Protein AF-A0A1Q7AYF9-F1 (afdb_monomer)

Radius of gyration: 31.33 Å; Cα contacts (8 Å, |Δi|>4): 522; chains: 1; bounding box: 90×55×79 Å

Sequence (424 aa):
MGLPRGEDSDPAAENLSQQAHRRLIGVLGFCLPILLYIFAGLLPTAGLPSWRVLSSVSAYYYTGGVAVFIGVLFALALFLLTYRGYKGVIADRVLGFVGGSAALLVALFPTTAPRGLVGPSWWSRWMAVLHYASAVTLFVSFILFAIWLFRKSNVPRRGDRPLEKRRRDDICLACGIVMIVSVLWAASSVVTHAAIFWPESIAIIAFAVSWLTKGEIHKPAIRMMRTLRQRMRGAPAPVVLGVLLTTRLVIPSSAPVEQTEQGRRPPATLVASFDGLGVGLQGPHGRWEGRNPSDNSLAVGPDYVVQIVNTRIAIFRKNGAIVYGPVPTNSLFKGFGGACEAHNNGDAVVRYDQLANRWLIVMPVFTRSPEQPGMWQAQPQGAAYVSPPGVAGQPGPAAPLFVPPTVPPAPPEPPDTARRVRPP

pLDDT: mean 81.03, std 17.48, range [27.34, 98.56]

Structure (mmCIF, N/CA/C/O backbone):
data_AF-A0A1Q7AYF9-F1
#
_entry.id   AF-A0A1Q7AYF9-F1
#
loop_
_atom_site.group_PDB
_atom_site.id
_atom_site.type_symbol
_atom_site.label_atom_id
_atom_site.label_alt_id
_atom_site.label_comp_id
_atom_site.label_asym_id
_atom_site.label_entity_id
_atom_site.label_seq_id
_atom_site.pdbx_PDB_ins_code
_atom_site.Cartn_x
_atom_site.Cartn_y
_atom_site.Cartn_z
_atom_site.occupancy
_atom_site.B_iso_or_equiv
_atom_site.auth_seq_id
_atom_site.auth_comp_id
_atom_site.auth_asym_id
_atom_site.auth_atom_id
_atom_site.pdbx_PDB_model_num
ATOM 1 N N . MET A 1 1 ? -33.235 17.240 -4.993 1.00 35.59 1 MET A N 1
ATOM 2 C CA . MET A 1 1 ? -32.749 15.934 -5.483 1.00 35.59 1 MET A CA 1
ATOM 3 C C . MET A 1 1 ? -31.234 15.917 -5.306 1.00 35.59 1 MET A C 1
ATOM 5 O O . MET A 1 1 ? -30.508 16.374 -6.173 1.00 35.59 1 MET A O 1
ATOM 9 N N . GLY A 1 2 ? -30.766 15.546 -4.114 1.00 31.52 2 GLY A N 1
ATOM 10 C CA . GLY A 1 2 ? -29.344 15.437 -3.789 1.00 31.52 2 GLY A CA 1
ATOM 11 C C . GLY A 1 2 ? -29.106 14.020 -3.299 1.00 31.52 2 GLY A C 1
ATOM 12 O O . GLY A 1 2 ? -29.724 13.614 -2.320 1.00 31.52 2 GLY A O 1
ATOM 13 N N . LEU A 1 3 ? -28.308 13.254 -4.037 1.00 27.34 3 LEU A N 1
ATOM 14 C CA . LEU A 1 3 ? -27.979 11.870 -3.708 1.00 27.34 3 LEU A CA 1
ATOM 15 C C . LEU A 1 3 ? -27.327 11.802 -2.311 1.00 27.34 3 LEU A C 1
ATOM 17 O O . LEU A 1 3 ? -26.474 12.646 -2.011 1.00 27.34 3 LEU A O 1
ATOM 21 N N . PRO A 1 4 ? -27.688 10.825 -1.460 1.00 36.47 4 PRO A N 1
ATOM 22 C CA . PRO A 1 4 ? -26.999 10.620 -0.197 1.00 36.47 4 PRO A CA 1
ATOM 23 C C . PRO A 1 4 ? -25.549 10.213 -0.477 1.00 36.47 4 PRO A C 1
ATOM 25 O O . PRO A 1 4 ? -25.280 9.319 -1.280 1.00 36.47 4 PRO A O 1
ATOM 28 N N . ARG A 1 5 ? -24.607 10.911 0.167 1.00 37.41 5 ARG A N 1
ATOM 29 C CA . ARG A 1 5 ? -23.189 10.533 0.178 1.00 37.41 5 ARG A CA 1
ATOM 30 C C . ARG A 1 5 ? -23.077 9.123 0.756 1.00 37.41 5 ARG A C 1
ATOM 32 O O . ARG A 1 5 ? -23.622 8.864 1.824 1.00 37.41 5 ARG A O 1
ATOM 39 N N . GLY A 1 6 ? -22.417 8.247 0.003 1.00 35.00 6 GLY A N 1
ATOM 40 C CA . GLY A 1 6 ? -22.275 6.832 0.319 1.00 35.00 6 GLY A CA 1
ATOM 41 C C . GLY A 1 6 ? -21.596 6.568 1.660 1.00 35.00 6 GLY A C 1
ATOM 42 O O . GLY A 1 6 ? -20.775 7.365 2.112 1.00 35.00 6 GLY A O 1
ATOM 43 N N . GLU A 1 7 ? -21.998 5.435 2.237 1.00 42.22 7 GLU A N 1
ATOM 44 C CA . GLU A 1 7 ? -21.363 4.653 3.301 1.00 42.22 7 GLU A CA 1
ATOM 45 C C . GLU A 1 7 ? -19.959 5.120 3.708 1.00 42.22 7 GLU A C 1
ATOM 47 O O . GLU A 1 7 ? -18.987 4.980 2.960 1.00 42.22 7 GLU A O 1
ATOM 52 N N . ASP A 1 8 ? -19.846 5.603 4.947 1.00 40.16 8 ASP A N 1
ATOM 53 C CA . ASP A 1 8 ? -18.571 5.700 5.651 1.00 40.16 8 ASP A CA 1
ATOM 54 C C . ASP A 1 8 ? -18.016 4.278 5.837 1.00 40.16 8 ASP A C 1
ATOM 56 O O . ASP A 1 8 ? -18.415 3.529 6.728 1.00 40.16 8 ASP A O 1
ATOM 60 N N . SER A 1 9 ? -17.101 3.884 4.952 1.00 46.88 9 SER A N 1
ATOM 61 C CA . SER A 1 9 ? -16.351 2.634 5.053 1.00 46.88 9 SER A CA 1
ATOM 62 C C . SER A 1 9 ? -15.628 2.542 6.400 1.00 46.88 9 SER A C 1
ATOM 64 O O . SER A 1 9 ? -14.980 3.509 6.808 1.00 46.88 9 SER A O 1
ATOM 66 N N . ASP A 1 10 ? -15.673 1.372 7.049 1.00 43.69 10 ASP A N 1
ATOM 67 C CA . ASP A 1 10 ? -14.976 1.113 8.315 1.00 43.69 10 ASP A CA 1
ATOM 68 C C . ASP A 1 10 ? -13.497 1.562 8.231 1.00 43.69 10 ASP A C 1
ATOM 70 O O . ASP A 1 10 ? -12.716 1.007 7.442 1.00 43.69 10 ASP A O 1
ATOM 74 N N . PRO A 1 11 ? -13.066 2.545 9.045 1.00 50.66 11 PRO A N 1
ATOM 75 C CA . PRO A 1 11 ? -11.703 3.064 9.009 1.00 50.66 11 PRO A CA 1
ATOM 76 C C . PRO A 1 11 ? -10.650 1.989 9.319 1.00 50.66 11 PRO A C 1
ATOM 78 O O . PRO A 1 11 ? -9.490 2.133 8.919 1.00 50.66 11 PRO A O 1
ATOM 81 N N . ALA A 1 12 ? -11.002 0.895 10.002 1.00 47.88 12 ALA A N 1
ATOM 82 C CA . ALA A 1 12 ? -10.097 -0.234 10.204 1.00 47.88 12 ALA A CA 1
ATOM 83 C C . ALA A 1 12 ? -9.870 -1.028 8.904 1.00 47.88 12 ALA A C 1
ATOM 85 O O . ALA A 1 12 ? -8.722 -1.361 8.581 1.00 47.88 12 ALA A O 1
ATOM 86 N N . ALA A 1 13 ? -10.927 -1.274 8.127 1.00 48.12 13 ALA A N 1
ATOM 87 C CA . ALA A 1 13 ? -10.853 -1.933 6.825 1.00 48.12 13 ALA A CA 1
ATOM 88 C C . ALA A 1 13 ? -10.084 -1.083 5.796 1.00 48.12 13 ALA A C 1
ATOM 90 O O . ALA A 1 13 ? -9.218 -1.608 5.087 1.00 48.12 13 ALA A O 1
ATOM 91 N N . GLU A 1 14 ? -10.300 0.240 5.781 1.00 57.88 14 GLU A N 1
ATOM 92 C CA . GLU A 1 14 ? -9.558 1.169 4.914 1.00 57.88 14 GLU A CA 1
ATOM 93 C C . GLU A 1 14 ? -8.047 1.129 5.221 1.00 57.88 14 GLU A C 1
ATOM 95 O O . GLU A 1 14 ? -7.208 1.025 4.319 1.00 57.88 14 GLU A O 1
ATOM 100 N N . ASN A 1 15 ? -7.676 1.109 6.506 1.00 62.09 15 ASN A N 1
ATOM 101 C CA . ASN A 1 15 ? -6.279 1.016 6.936 1.00 62.09 15 ASN A CA 1
ATOM 102 C C . ASN A 1 15 ? -5.616 -0.326 6.572 1.00 62.09 15 ASN A C 1
ATOM 104 O O . ASN A 1 15 ? -4.434 -0.345 6.208 1.00 62.09 15 ASN A O 1
ATOM 108 N N . LEU A 1 16 ? -6.343 -1.444 6.660 1.00 60.03 16 LEU A N 1
ATOM 109 C CA . LEU A 1 16 ? -5.840 -2.772 6.284 1.00 60.03 16 LEU A CA 1
ATOM 110 C C . LEU A 1 16 ? -5.614 -2.881 4.775 1.00 60.03 16 LEU A C 1
ATOM 112 O O . LEU A 1 16 ? -4.548 -3.336 4.350 1.00 60.03 16 LEU A O 1
ATOM 116 N N . SER A 1 17 ? -6.571 -2.397 3.980 1.00 66.00 17 SER A N 1
ATOM 117 C CA . SER A 1 17 ? -6.455 -2.338 2.524 1.00 66.00 17 SER A CA 1
ATOM 118 C C . SER A 1 17 ? -5.246 -1.499 2.105 1.00 66.00 17 SER A C 1
ATOM 120 O O . SER A 1 17 ? -4.388 -1.974 1.357 1.00 66.00 17 SER A O 1
ATOM 122 N N . GLN A 1 18 ? -5.072 -0.295 2.662 1.00 68.38 18 GLN A N 1
ATOM 123 C CA . GLN A 1 18 ? -3.914 0.545 2.335 1.00 68.38 18 GLN A CA 1
ATOM 124 C C . GLN A 1 18 ? -2.570 -0.101 2.700 1.00 68.38 18 GLN A C 1
ATOM 126 O O . GLN A 1 18 ? -1.583 0.068 1.980 1.00 68.38 18 GLN A O 1
ATOM 131 N N . GLN A 1 19 ? -2.502 -0.850 3.803 1.00 73.81 19 GLN A N 1
ATOM 132 C CA . GLN A 1 19 ? -1.291 -1.591 4.168 1.00 73.81 19 GLN A CA 1
ATOM 133 C C . GLN A 1 19 ? -1.011 -2.745 3.201 1.00 73.81 19 GLN A C 1
ATOM 135 O O . GLN A 1 19 ? 0.144 -2.938 2.820 1.00 73.81 19 GLN A O 1
ATOM 140 N N . ALA A 1 20 ? -2.039 -3.485 2.779 1.00 72.44 20 ALA A N 1
ATOM 141 C CA . ALA A 1 20 ? -1.903 -4.576 1.817 1.00 72.44 20 ALA A CA 1
ATOM 142 C C . ALA A 1 20 ? -1.378 -4.077 0.460 1.00 72.44 20 ALA A C 1
ATOM 144 O O . ALA A 1 20 ? -0.399 -4.620 -0.050 1.00 72.44 20 ALA A O 1
ATOM 145 N N . HIS A 1 21 ? -1.932 -2.978 -0.060 1.00 77.50 21 HIS A N 1
ATOM 146 C CA . HIS A 1 21 ? -1.473 -2.367 -1.312 1.00 77.50 21 HIS A CA 1
ATOM 147 C C . HIS A 1 21 ? -0.005 -1.919 -1.240 1.00 77.50 21 HIS A C 1
ATOM 149 O O . HIS A 1 21 ? 0.781 -2.192 -2.147 1.00 77.50 21 HIS A O 1
ATOM 155 N N . ARG A 1 22 ? 0.409 -1.294 -0.125 1.00 81.12 22 ARG A N 1
ATOM 156 C CA . ARG A 1 22 ? 1.818 -0.913 0.087 1.00 81.12 22 ARG A CA 1
ATOM 157 C C . ARG A 1 22 ? 2.739 -2.134 0.104 1.00 81.12 22 ARG A C 1
ATOM 159 O O . ARG A 1 22 ? 3.823 -2.080 -0.466 1.00 81.12 22 ARG A O 1
ATOM 166 N N . ARG A 1 23 ? 2.323 -3.241 0.724 1.00 83.81 23 ARG A N 1
ATOM 167 C CA . ARG A 1 23 ? 3.116 -4.482 0.720 1.00 83.81 23 ARG A CA 1
ATOM 168 C C . ARG A 1 23 ? 3.255 -5.055 -0.682 1.00 83.81 23 ARG A C 1
ATOM 170 O O . ARG A 1 23 ? 4.369 -5.390 -1.064 1.00 83.81 23 ARG A O 1
ATOM 177 N N . LEU A 1 24 ? 2.159 -5.126 -1.436 1.00 84.31 24 LEU A N 1
ATOM 178 C CA . LEU A 1 24 ? 2.163 -5.654 -2.798 1.00 84.31 24 LEU A CA 1
ATOM 179 C C . LEU A 1 24 ? 3.171 -4.908 -3.678 1.00 84.31 24 LEU A C 1
ATOM 181 O O . LEU A 1 24 ? 4.044 -5.530 -4.271 1.00 84.31 24 LEU A O 1
ATOM 185 N N . ILE A 1 25 ? 3.112 -3.577 -3.694 1.00 85.69 25 ILE A N 1
ATOM 186 C CA . ILE A 1 25 ? 4.012 -2.752 -4.515 1.00 85.69 25 ILE A CA 1
ATOM 187 C C . ILE A 1 25 ? 5.459 -2.883 -4.061 1.00 85.69 25 ILE A C 1
ATOM 189 O O . ILE A 1 25 ? 6.358 -2.987 -4.891 1.00 85.69 25 ILE A O 1
ATOM 193 N N . GLY A 1 26 ? 5.686 -2.930 -2.748 1.00 89.06 26 GLY A N 1
ATOM 194 C CA . GLY A 1 26 ? 7.010 -3.184 -2.200 1.00 89.06 26 GLY A CA 1
ATOM 195 C C . GLY A 1 26 ? 7.581 -4.535 -2.645 1.00 89.06 26 GLY A C 1
ATOM 196 O O . GLY A 1 26 ? 8.742 -4.606 -3.025 1.00 89.06 26 GLY A O 1
ATOM 197 N N . VAL A 1 27 ? 6.776 -5.603 -2.661 1.00 92.00 27 VAL A N 1
ATOM 198 C CA . VAL A 1 27 ? 7.217 -6.930 -3.128 1.00 92.00 27 VAL A CA 1
ATOM 199 C C . VAL A 1 27 ? 7.486 -6.916 -4.631 1.00 92.00 27 VAL A C 1
ATOM 201 O O . VAL A 1 27 ? 8.539 -7.382 -5.059 1.00 92.00 27 VAL A O 1
ATOM 204 N N . LEU A 1 28 ? 6.580 -6.338 -5.426 1.00 92.06 28 LEU A N 1
ATOM 205 C CA . LEU A 1 28 ? 6.752 -6.228 -6.876 1.00 92.06 28 LEU A CA 1
ATOM 206 C C . LEU A 1 28 ? 8.029 -5.458 -7.232 1.00 92.06 28 LEU A C 1
ATOM 208 O O . LEU A 1 28 ? 8.810 -5.936 -8.047 1.00 92.06 28 LEU A O 1
ATOM 212 N N . GLY A 1 29 ? 8.283 -4.320 -6.579 1.00 92.00 29 GLY A N 1
ATOM 213 C CA . GLY A 1 29 ? 9.506 -3.541 -6.776 1.00 92.00 29 GLY A CA 1
ATOM 214 C C . GLY A 1 29 ? 10.770 -4.291 -6.348 1.00 92.00 29 GLY A C 1
ATOM 215 O O . GLY A 1 29 ? 11.763 -4.269 -7.067 1.00 92.00 29 GLY A O 1
ATOM 216 N N . PHE A 1 30 ? 10.734 -5.009 -5.220 1.00 95.44 30 PHE A N 1
ATOM 217 C CA . PHE A 1 30 ? 11.875 -5.797 -4.740 1.00 95.44 30 PHE A CA 1
ATOM 218 C C . PHE A 1 30 ? 12.242 -6.931 -5.708 1.00 95.44 30 PHE A C 1
ATOM 220 O O . PHE A 1 30 ? 13.416 -7.168 -5.981 1.00 95.44 30 PHE A O 1
ATOM 227 N N . CYS A 1 31 ? 11.235 -7.622 -6.245 1.00 95.62 31 CYS A N 1
ATOM 228 C CA . CYS A 1 31 ? 11.430 -8.735 -7.167 1.00 95.62 31 CYS A CA 1
ATOM 229 C C . CYS A 1 31 ? 11.711 -8.291 -8.610 1.00 95.62 31 CYS A C 1
ATOM 231 O O . CYS A 1 31 ? 12.220 -9.099 -9.387 1.00 95.62 31 CYS A O 1
ATOM 233 N N . LEU A 1 32 ? 11.397 -7.041 -8.977 1.00 96.12 32 LEU A N 1
ATOM 234 C CA . LEU A 1 32 ? 11.407 -6.571 -10.364 1.00 96.12 32 LEU A CA 1
ATOM 235 C C . LEU A 1 32 ? 12.719 -6.883 -11.110 1.00 96.12 32 LEU A C 1
ATOM 237 O O . LEU A 1 32 ? 12.627 -7.550 -12.139 1.00 96.12 32 LEU A O 1
ATOM 241 N N . PRO A 1 33 ? 13.929 -6.518 -10.634 1.00 96.69 33 PRO A N 1
ATOM 242 C CA . PRO A 1 33 ? 15.157 -6.763 -11.403 1.00 96.69 33 PRO A CA 1
ATOM 243 C C . PRO A 1 33 ? 15.409 -8.249 -11.695 1.00 96.69 33 PRO A C 1
ATOM 245 O O . PRO A 1 33 ? 15.846 -8.610 -12.787 1.00 96.69 33 PRO A O 1
ATOM 248 N N . ILE A 1 34 ? 15.086 -9.119 -10.732 1.00 96.62 34 ILE A N 1
ATOM 249 C CA . ILE A 1 34 ? 15.242 -10.573 -10.858 1.00 96.62 34 ILE A CA 1
ATOM 250 C C . ILE A 1 34 ? 14.211 -11.132 -11.838 1.00 96.62 34 ILE A C 1
ATOM 252 O O . ILE A 1 34 ? 14.556 -11.936 -12.701 1.00 96.62 34 ILE A O 1
ATOM 256 N N . LEU A 1 35 ? 12.952 -10.697 -11.735 1.00 96.19 35 LEU A N 1
ATOM 257 C CA . LEU A 1 35 ? 11.899 -11.140 -12.645 1.00 96.19 35 LEU A CA 1
ATOM 258 C C . LEU A 1 35 ? 12.193 -10.716 -14.086 1.00 96.19 35 LEU A C 1
ATOM 260 O O . LEU A 1 35 ? 12.015 -11.524 -14.989 1.00 96.19 35 LEU A O 1
ATOM 264 N N . LEU A 1 36 ? 12.702 -9.502 -14.309 1.00 96.94 36 LEU A N 1
ATOM 265 C CA . LEU A 1 36 ? 13.110 -9.057 -15.644 1.00 96.94 36 LEU A CA 1
ATOM 266 C C . LEU A 1 36 ? 14.201 -9.953 -16.230 1.00 96.94 36 LEU A C 1
ATOM 268 O O . LEU A 1 36 ? 14.074 -10.398 -17.369 1.00 96.94 36 LEU A O 1
ATOM 272 N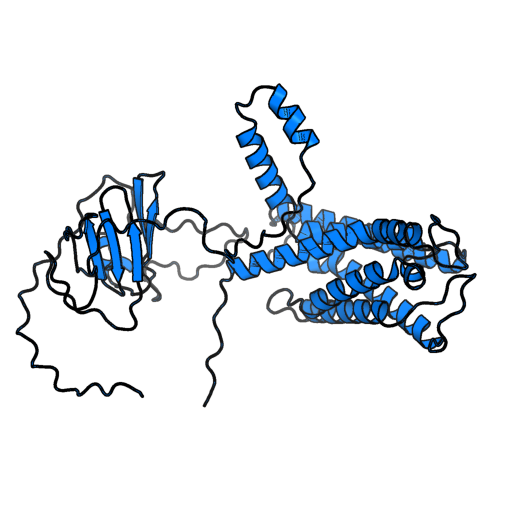 N . TYR A 1 37 ? 15.231 -10.263 -15.440 1.00 95.56 37 TYR A N 1
ATOM 273 C CA . TYR A 1 37 ? 16.302 -11.167 -15.849 1.00 95.56 37 TYR A CA 1
ATOM 274 C C . TYR A 1 37 ? 15.776 -12.567 -16.204 1.00 95.56 37 TYR A C 1
ATOM 276 O O . TYR A 1 37 ? 16.095 -13.093 -17.269 1.00 95.56 37 TYR A O 1
ATOM 284 N N . ILE A 1 38 ? 14.924 -13.146 -15.350 1.00 96.38 38 ILE A N 1
ATOM 285 C CA . ILE A 1 38 ? 14.346 -14.480 -15.566 1.00 96.38 38 ILE A CA 1
ATOM 286 C C . ILE A 1 38 ? 13.463 -14.498 -16.816 1.00 96.38 38 ILE A C 1
ATOM 288 O O . ILE A 1 38 ? 13.659 -15.344 -17.683 1.00 96.38 38 ILE A O 1
ATOM 292 N N . PHE A 1 39 ? 12.508 -13.574 -16.940 1.00 95.19 39 PHE A N 1
ATOM 293 C CA . PHE A 1 39 ? 11.582 -13.568 -18.074 1.00 95.19 39 PHE A CA 1
ATOM 294 C C . PHE A 1 39 ? 12.293 -13.276 -19.397 1.00 95.19 39 PHE A C 1
ATOM 296 O O . PHE A 1 39 ? 11.971 -13.912 -20.392 1.00 95.19 39 PHE A O 1
ATOM 303 N N . ALA A 1 40 ? 13.300 -12.399 -19.422 1.00 94.31 40 ALA A N 1
ATOM 304 C CA . ALA A 1 40 ? 14.110 -12.187 -20.623 1.00 94.31 40 ALA A CA 1
ATOM 305 C C . ALA A 1 40 ? 14.958 -13.415 -21.004 1.00 94.31 40 ALA A C 1
ATOM 307 O O . ALA A 1 40 ? 15.222 -13.631 -22.184 1.00 94.31 40 ALA A O 1
ATOM 308 N N . GLY A 1 41 ? 15.389 -14.215 -20.023 1.00 93.31 41 GLY A N 1
ATOM 309 C CA . GLY A 1 41 ? 16.094 -15.477 -20.258 1.00 93.31 41 GLY A CA 1
ATOM 310 C C . GLY A 1 41 ? 15.178 -16.597 -20.761 1.00 93.31 41 GLY A C 1
ATOM 311 O O . GLY A 1 41 ? 15.555 -17.327 -21.674 1.00 93.31 41 GLY A O 1
ATOM 312 N N . LEU A 1 42 ? 13.973 -16.712 -20.192 1.00 95.62 42 LEU A N 1
ATOM 313 C CA . LEU A 1 42 ? 12.971 -17.720 -20.566 1.00 95.62 42 LEU A CA 1
ATOM 314 C C . LEU A 1 42 ? 12.278 -17.415 -21.900 1.00 95.62 42 LEU A C 1
ATOM 316 O O . LEU A 1 42 ? 11.889 -18.337 -22.612 1.00 95.62 42 LEU A O 1
ATOM 320 N N . LEU A 1 43 ? 12.117 -16.134 -22.231 1.00 94.19 43 LEU A N 1
ATOM 321 C CA . LEU A 1 43 ? 11.501 -15.644 -23.463 1.00 94.19 43 LEU A CA 1
ATOM 322 C C . LEU A 1 43 ? 12.554 -14.857 -24.266 1.00 94.19 43 LEU A C 1
ATOM 324 O O . LEU A 1 43 ? 12.551 -13.618 -24.256 1.00 94.19 43 LEU A O 1
ATOM 328 N N . PRO A 1 44 ? 13.498 -15.562 -24.920 1.00 91.38 44 PRO A N 1
ATOM 329 C CA . PRO A 1 44 ? 14.614 -14.933 -25.609 1.00 91.38 44 PRO A CA 1
ATOM 330 C C . PRO A 1 44 ? 14.130 -14.058 -26.767 1.00 91.38 44 PRO A C 1
ATOM 332 O O . PRO A 1 44 ? 13.148 -14.354 -27.443 1.00 91.38 44 PRO A O 1
ATOM 335 N N . THR A 1 45 ? 14.846 -12.963 -27.005 1.00 90.75 45 THR A N 1
ATOM 336 C CA . THR A 1 45 ? 14.536 -11.996 -28.064 1.00 90.75 45 THR A CA 1
ATOM 337 C C . THR A 1 45 ? 15.611 -12.057 -29.138 1.00 90.75 45 THR A C 1
ATOM 339 O O . THR A 1 45 ? 16.797 -11.915 -28.838 1.00 90.75 45 THR A O 1
ATOM 342 N N . ALA A 1 46 ? 15.203 -12.285 -30.388 1.00 88.69 46 ALA A N 1
ATOM 343 C CA . ALA A 1 46 ? 16.121 -12.338 -31.521 1.00 88.69 46 ALA A CA 1
ATOM 344 C C . ALA A 1 46 ? 16.936 -11.037 -31.616 1.00 88.69 46 ALA A C 1
ATOM 346 O O . ALA A 1 46 ? 16.371 -9.952 -31.529 1.00 88.69 46 ALA A O 1
ATOM 347 N N . GLY A 1 47 ? 18.257 -11.149 -31.777 1.00 86.00 47 GLY A N 1
ATOM 348 C CA . GLY A 1 47 ? 19.175 -10.002 -31.792 1.00 86.00 47 GLY A CA 1
ATOM 349 C C . GLY A 1 47 ? 19.792 -9.648 -30.433 1.00 86.00 47 GLY A C 1
ATOM 350 O O . GLY A 1 47 ? 20.689 -8.807 -30.382 1.00 86.00 47 GLY A O 1
ATOM 351 N N . LEU A 1 48 ? 19.389 -10.315 -29.343 1.00 89.12 48 LEU A N 1
ATOM 352 C CA . LEU A 1 48 ? 20.000 -10.169 -28.019 1.00 89.12 48 LEU A CA 1
ATOM 353 C C . LEU A 1 48 ? 20.513 -11.507 -27.458 1.00 89.12 48 LEU A C 1
ATOM 355 O O . LEU A 1 48 ? 19.904 -12.552 -27.684 1.00 89.12 48 LEU A O 1
ATOM 359 N N . PRO A 1 49 ? 21.619 -11.496 -26.689 1.00 84.88 49 PRO A N 1
ATOM 360 C CA . PRO A 1 49 ? 22.106 -12.687 -26.002 1.00 84.88 49 PRO A CA 1
ATOM 361 C C . PRO A 1 49 ? 21.157 -13.099 -24.866 1.00 84.88 49 PRO A C 1
ATOM 363 O O . PRO A 1 49 ? 20.812 -12.287 -24.006 1.00 84.88 49 PRO A O 1
ATOM 366 N N . SER A 1 50 ? 20.778 -14.379 -24.833 1.00 86.56 50 SER A N 1
ATOM 367 C CA . SER A 1 50 ? 20.003 -14.971 -23.735 1.00 86.56 50 SER A CA 1
ATOM 368 C C . SER A 1 50 ? 20.798 -14.975 -22.427 1.00 86.56 50 SER A C 1
ATOM 370 O O . SER A 1 50 ? 22.015 -15.157 -22.455 1.00 86.56 50 SER A O 1
ATOM 372 N N . TRP A 1 51 ? 20.114 -14.842 -21.284 1.00 92.56 51 TRP A N 1
ATOM 373 C CA . TRP A 1 51 ? 20.725 -14.910 -19.943 1.00 92.56 51 TRP A CA 1
ATOM 374 C C . TRP A 1 51 ? 21.858 -13.901 -19.710 1.00 92.56 51 TRP A C 1
ATOM 376 O O . TRP A 1 51 ? 22.793 -14.148 -18.950 1.00 92.56 51 TRP A O 1
ATOM 386 N N . ARG A 1 52 ? 21.772 -12.730 -20.350 1.00 92.12 52 ARG A N 1
ATOM 387 C CA . ARG A 1 52 ? 22.707 -11.624 -20.143 1.00 92.12 52 ARG A CA 1
ATOM 388 C C . ARG A 1 52 ? 21.978 -10.409 -19.596 1.00 92.12 52 ARG A C 1
ATOM 390 O O . ARG A 1 52 ? 20.945 -9.997 -20.115 1.00 92.12 52 ARG A O 1
ATOM 397 N N . VAL A 1 53 ? 22.564 -9.803 -18.570 1.00 93.69 53 VAL A N 1
ATOM 398 C CA . VAL A 1 53 ? 22.080 -8.538 -18.017 1.00 93.69 53 VAL A CA 1
ATOM 399 C C . VAL A 1 53 ? 22.260 -7.424 -19.054 1.00 93.69 53 VAL A C 1
ATOM 401 O O . VAL A 1 53 ? 23.359 -7.221 -19.575 1.00 93.69 53 VAL A O 1
ATOM 404 N N . LEU A 1 54 ? 21.170 -6.717 -19.361 1.00 93.31 54 LEU A N 1
ATOM 405 C CA . LEU A 1 54 ? 21.176 -5.555 -20.251 1.00 93.31 54 LEU A CA 1
ATOM 406 C C . LEU A 1 54 ? 21.763 -4.310 -19.572 1.00 93.31 54 LEU A C 1
ATOM 408 O O . LEU A 1 54 ? 22.003 -4.281 -18.369 1.00 93.31 54 LEU A O 1
ATOM 412 N N . SER A 1 55 ? 21.996 -3.255 -20.354 1.00 91.94 55 SER A N 1
ATOM 413 C CA . SER A 1 55 ? 22.652 -2.032 -19.881 1.00 91.94 55 SER A CA 1
ATOM 414 C C . SER A 1 55 ? 21.825 -1.205 -18.894 1.00 91.94 55 SER A C 1
ATOM 416 O O . SER A 1 55 ? 22.405 -0.425 -18.147 1.00 91.94 55 SER A O 1
ATOM 418 N N . SER A 1 56 ? 20.500 -1.348 -18.883 1.00 95.00 56 SER A N 1
ATOM 419 C CA . SER A 1 56 ? 19.581 -0.669 -17.960 1.00 95.00 56 SER A CA 1
ATOM 420 C C . SER A 1 56 ? 18.361 -1.542 -17.676 1.00 95.00 56 SER A C 1
ATOM 422 O O . SER A 1 56 ? 18.068 -2.478 -18.421 1.00 95.00 56 SER A O 1
ATOM 424 N N . VAL A 1 57 ? 17.630 -1.243 -16.607 1.00 96.38 57 VAL A N 1
ATOM 425 C CA . VAL A 1 57 ? 16.339 -1.862 -16.287 1.00 96.38 57 VAL A CA 1
ATOM 426 C C . VAL A 1 57 ? 15.331 -1.555 -17.397 1.00 96.38 57 VAL A C 1
ATOM 428 O O . VAL A 1 57 ? 14.652 -2.461 -17.875 1.00 96.38 57 VAL A O 1
ATOM 431 N N . SER A 1 58 ? 15.301 -0.316 -17.899 1.00 96.12 58 SER A N 1
ATOM 432 C CA . SER A 1 58 ? 14.415 0.072 -19.005 1.00 96.12 58 SER A CA 1
ATOM 433 C C . SER A 1 58 ? 14.738 -0.617 -20.336 1.00 96.12 58 SER A C 1
ATOM 435 O O . SER A 1 58 ? 13.868 -0.704 -21.195 1.00 96.12 58 SER A O 1
ATOM 437 N N . ALA A 1 59 ? 15.949 -1.151 -20.535 1.00 94.81 59 ALA A N 1
ATOM 438 C CA . ALA A 1 59 ? 16.284 -1.908 -21.746 1.00 94.81 59 ALA A CA 1
ATOM 439 C C . ALA A 1 59 ? 15.433 -3.184 -21.901 1.00 94.81 59 ALA A C 1
ATOM 441 O O . ALA A 1 59 ? 15.214 -3.648 -23.020 1.00 94.81 59 ALA A O 1
ATOM 442 N N . TYR A 1 60 ? 14.900 -3.718 -20.796 1.00 95.50 60 TYR A N 1
ATOM 443 C CA . TYR A 1 60 ? 14.005 -4.877 -20.798 1.00 95.50 60 TYR A CA 1
ATOM 444 C C . TYR A 1 60 ? 12.625 -4.591 -21.409 1.00 95.50 60 TYR A C 1
ATOM 446 O O . TYR A 1 60 ? 11.854 -5.523 -21.616 1.00 95.50 60 TYR A O 1
ATOM 454 N N . TYR A 1 61 ? 12.332 -3.338 -21.779 1.00 95.25 61 TYR A N 1
ATOM 455 C CA . TYR A 1 61 ? 11.188 -3.002 -22.634 1.00 95.25 61 TYR A CA 1
ATOM 456 C C . TYR A 1 61 ? 11.209 -3.782 -23.958 1.00 95.25 61 TYR A C 1
ATOM 458 O O . TYR A 1 61 ? 10.170 -4.095 -24.527 1.00 95.25 61 TYR A O 1
ATOM 466 N N . TYR A 1 62 ? 12.406 -4.108 -24.444 1.00 94.12 62 TYR A N 1
ATOM 467 C CA . TYR A 1 62 ? 12.621 -4.773 -25.724 1.00 94.12 62 TYR A CA 1
ATOM 468 C C . TYR A 1 62 ? 12.860 -6.278 -25.601 1.00 94.12 62 TYR A C 1
ATOM 470 O O . TYR A 1 62 ? 13.379 -6.890 -26.531 1.00 94.12 62 TYR A O 1
ATOM 478 N N . THR A 1 63 ? 12.527 -6.877 -24.456 1.00 94.50 63 THR A N 1
ATOM 479 C CA . THR A 1 63 ? 12.681 -8.319 -24.236 1.00 94.50 63 THR A CA 1
ATOM 480 C C . THR A 1 63 ? 11.375 -8.970 -23.810 1.00 94.50 63 THR A C 1
ATOM 482 O O . THR A 1 63 ? 10.387 -8.293 -23.529 1.00 94.50 63 THR A O 1
ATOM 485 N N . GLY A 1 64 ? 11.374 -10.297 -23.661 1.00 91.81 64 GLY A N 1
ATOM 486 C CA . GLY A 1 64 ? 10.256 -11.018 -23.050 1.00 91.81 64 GLY A CA 1
ATOM 487 C C . GLY A 1 64 ? 9.929 -10.605 -21.603 1.00 91.81 64 GLY A C 1
ATOM 488 O O . GLY A 1 64 ? 8.873 -10.964 -21.090 1.00 91.81 64 GLY A O 1
ATOM 489 N N . GLY A 1 65 ? 10.782 -9.803 -20.948 1.00 94.38 65 GLY A N 1
ATOM 490 C CA . GLY A 1 65 ? 10.498 -9.181 -19.651 1.00 94.38 65 GLY A CA 1
ATOM 491 C C . GLY A 1 65 ? 9.537 -7.983 -19.704 1.00 94.38 65 GLY A C 1
ATOM 492 O O . GLY A 1 65 ? 9.108 -7.510 -18.650 1.00 94.38 65 GLY A O 1
ATOM 493 N N . VAL A 1 66 ? 9.166 -7.497 -20.896 1.00 95.44 66 VAL A N 1
ATOM 494 C CA . VAL A 1 66 ? 8.365 -6.273 -21.084 1.00 95.44 66 VAL A CA 1
ATOM 495 C C . VAL A 1 66 ? 7.025 -6.296 -20.345 1.00 95.44 66 VAL A C 1
ATOM 497 O O . VAL A 1 66 ? 6.648 -5.299 -19.732 1.00 95.44 66 VAL A O 1
ATOM 500 N N . ALA A 1 67 ? 6.327 -7.436 -20.327 1.00 95.00 67 ALA A N 1
ATOM 501 C CA . ALA A 1 67 ? 5.033 -7.556 -19.657 1.00 95.00 67 ALA A CA 1
ATOM 502 C C . ALA A 1 67 ? 5.153 -7.346 -18.137 1.00 95.00 67 ALA A C 1
ATOM 504 O O . ALA A 1 67 ? 4.322 -6.668 -17.533 1.00 95.00 67 ALA A O 1
ATOM 505 N N . VAL A 1 68 ? 6.224 -7.870 -17.527 1.00 96.25 68 VAL A N 1
ATOM 506 C CA . VAL A 1 68 ? 6.525 -7.659 -16.104 1.00 96.25 68 VAL A CA 1
ATOM 507 C C . VAL A 1 68 ? 6.920 -6.206 -15.859 1.00 96.25 68 VAL A C 1
ATOM 509 O O . VAL A 1 68 ? 6.407 -5.587 -14.929 1.00 96.25 68 VAL A O 1
ATOM 512 N N . PHE A 1 69 ? 7.794 -5.650 -16.704 1.00 97.19 69 PHE A N 1
ATOM 513 C CA . PHE A 1 69 ? 8.246 -4.263 -16.591 1.00 97.19 69 PHE A CA 1
ATOM 514 C C . PHE A 1 69 ? 7.069 -3.279 -16.602 1.00 97.19 69 PHE A C 1
ATOM 516 O O . PHE A 1 69 ? 6.874 -2.522 -15.650 1.00 97.19 69 PHE A O 1
ATOM 523 N N . ILE A 1 70 ? 6.245 -3.339 -17.651 1.00 97.31 70 ILE A N 1
ATOM 524 C CA . ILE A 1 70 ? 5.095 -2.454 -17.841 1.00 97.31 70 ILE A CA 1
ATOM 525 C C . ILE A 1 70 ? 4.040 -2.712 -16.762 1.00 97.31 70 ILE A C 1
ATOM 527 O O . ILE A 1 70 ? 3.563 -1.763 -16.141 1.00 97.31 70 ILE A O 1
ATOM 531 N N . GLY A 1 71 ? 3.709 -3.976 -16.482 1.00 96.25 71 GLY A N 1
ATOM 532 C CA . GLY A 1 71 ? 2.692 -4.330 -15.490 1.00 96.25 71 GLY A CA 1
ATOM 533 C C . GLY A 1 71 ? 3.006 -3.791 -14.091 1.00 96.25 71 GLY A C 1
ATOM 534 O O . GLY A 1 71 ? 2.135 -3.211 -13.439 1.00 96.25 71 GLY A O 1
ATOM 535 N N . VAL A 1 72 ? 4.262 -3.905 -13.645 1.00 96.25 72 VAL A N 1
ATOM 536 C CA . VAL A 1 72 ? 4.695 -3.367 -12.344 1.00 96.25 72 VAL A CA 1
ATOM 537 C C . VAL A 1 72 ? 4.647 -1.837 -12.325 1.00 96.25 72 VAL A C 1
ATOM 539 O O . VAL A 1 72 ? 4.195 -1.262 -11.333 1.00 96.25 72 VAL A O 1
ATOM 542 N N . LEU A 1 73 ? 5.053 -1.165 -13.406 1.00 96.81 73 LEU A N 1
ATOM 543 C CA . LEU A 1 73 ? 4.999 0.298 -13.483 1.00 96.81 73 LEU A CA 1
ATOM 544 C C . LEU A 1 73 ? 3.567 0.842 -13.533 1.00 96.81 73 LEU A C 1
ATOM 546 O O . LEU A 1 73 ? 3.296 1.854 -12.893 1.00 96.81 73 LEU A O 1
ATOM 550 N N . PHE A 1 74 ? 2.636 0.164 -14.207 1.00 97.06 74 PHE A N 1
ATOM 551 C CA . PHE A 1 74 ? 1.214 0.524 -14.168 1.00 97.06 74 PHE A CA 1
ATOM 552 C C . PHE A 1 74 ? 0.622 0.355 -12.768 1.00 97.06 74 PHE A C 1
ATOM 554 O O . PHE A 1 74 ? -0.068 1.252 -12.281 1.00 97.06 74 PHE A O 1
ATOM 561 N N . ALA A 1 75 ? 0.919 -0.759 -12.090 1.00 93.81 75 ALA A N 1
ATOM 562 C CA . ALA A 1 75 ? 0.474 -0.978 -10.715 1.00 93.81 75 ALA A CA 1
ATOM 563 C C . ALA A 1 75 ? 1.014 0.108 -9.767 1.00 93.81 75 ALA A C 1
ATOM 565 O O . ALA A 1 75 ? 0.272 0.655 -8.947 1.00 93.81 75 ALA A O 1
ATOM 566 N N . LEU A 1 76 ? 2.292 0.466 -9.917 1.00 94.25 76 LEU A N 1
ATOM 567 C CA . LEU A 1 76 ? 2.913 1.569 -9.192 1.00 94.25 76 LEU A CA 1
ATOM 568 C C . LEU A 1 76 ? 2.242 2.916 -9.514 1.00 94.25 76 LEU A C 1
ATOM 570 O O . LEU A 1 76 ? 1.932 3.672 -8.593 1.00 94.25 76 LEU A O 1
ATOM 574 N N . ALA A 1 77 ? 2.007 3.215 -10.794 1.00 95.88 77 ALA A N 1
ATOM 575 C CA . ALA A 1 77 ? 1.403 4.463 -11.247 1.00 95.88 77 ALA A CA 1
ATOM 576 C C . ALA A 1 77 ? -0.002 4.656 -10.672 1.00 95.88 77 ALA A C 1
ATOM 578 O O . ALA A 1 77 ? -0.272 5.679 -10.044 1.00 95.88 77 ALA A O 1
ATOM 579 N N . LEU A 1 78 ? -0.874 3.652 -10.816 1.00 92.50 78 LEU A N 1
ATOM 580 C CA . LEU A 1 78 ? -2.240 3.679 -10.286 1.00 92.50 78 LEU A CA 1
ATOM 581 C C . LEU A 1 78 ? -2.251 3.928 -8.778 1.00 92.50 78 LEU A C 1
ATOM 583 O O . LEU A 1 78 ? -3.021 4.747 -8.272 1.00 92.50 78 LEU A O 1
ATOM 587 N N . PHE A 1 79 ? -1.362 3.260 -8.051 1.00 89.06 79 PHE A N 1
ATOM 588 C CA . PHE A 1 79 ? -1.268 3.444 -6.615 1.00 89.06 79 PHE A CA 1
ATOM 589 C C . PHE A 1 79 ? -0.779 4.843 -6.224 1.00 89.06 79 PHE A C 1
ATOM 591 O O . PHE A 1 79 ? -1.337 5.454 -5.315 1.00 89.06 79 PHE A O 1
ATOM 598 N N . LEU A 1 80 ? 0.258 5.369 -6.883 1.00 90.81 80 LEU A N 1
ATOM 599 C CA . LEU A 1 80 ? 0.784 6.701 -6.574 1.00 90.81 80 LEU A CA 1
ATOM 600 C C . LEU A 1 80 ? -0.210 7.809 -6.953 1.00 90.81 80 LEU A C 1
ATOM 602 O O . LEU A 1 80 ? -0.375 8.758 -6.189 1.00 90.81 80 LEU A O 1
ATOM 606 N N . LEU A 1 81 ? -0.941 7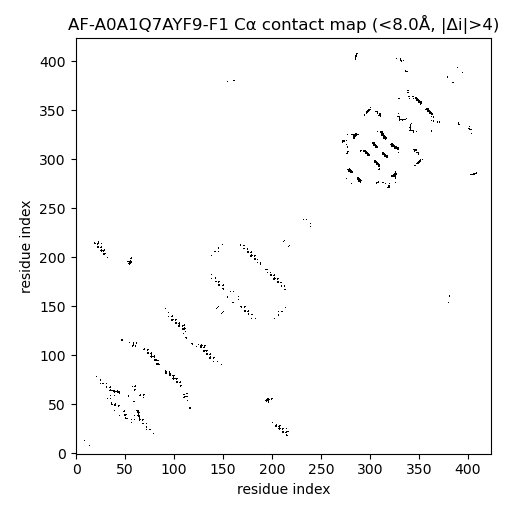.656 -8.061 1.00 91.62 81 LEU A N 1
ATOM 607 C CA . LEU A 1 81 ? -2.005 8.580 -8.472 1.00 91.62 81 LEU A CA 1
ATOM 608 C C . LEU A 1 81 ? -3.185 8.591 -7.489 1.00 91.62 81 LEU A C 1
ATOM 610 O O . LEU A 1 81 ? -3.791 9.635 -7.254 1.00 91.62 81 LEU A O 1
ATOM 614 N N . THR A 1 82 ? -3.494 7.449 -6.874 1.00 87.81 82 THR A N 1
ATOM 615 C CA . THR A 1 82 ? -4.550 7.332 -5.852 1.00 87.81 82 THR A CA 1
ATOM 616 C C . THR A 1 82 ? -4.040 7.580 -4.427 1.00 87.81 82 THR A C 1
ATOM 618 O O . THR A 1 82 ? -4.804 7.507 -3.458 1.00 87.81 82 THR A O 1
ATOM 621 N N . TYR A 1 83 ? -2.761 7.935 -4.269 1.00 81.19 83 TYR A N 1
ATOM 622 C CA . TYR A 1 83 ? -2.150 8.166 -2.969 1.00 81.19 83 TYR A CA 1
ATOM 623 C C . TYR A 1 83 ? -2.663 9.467 -2.334 1.00 81.19 83 TYR A C 1
ATOM 625 O O . TYR A 1 83 ? -2.279 10.577 -2.698 1.00 81.19 83 TYR A O 1
ATOM 633 N N . ARG A 1 84 ? -3.528 9.333 -1.322 1.00 70.88 84 ARG A N 1
ATOM 634 C CA . ARG A 1 84 ? -4.161 10.483 -0.650 1.00 70.88 84 ARG A CA 1
ATOM 635 C C . ARG A 1 84 ? -3.262 11.237 0.340 1.00 70.88 84 ARG A C 1
ATOM 637 O O . ARG A 1 84 ? -3.567 12.394 0.634 1.00 70.88 84 ARG A O 1
ATOM 644 N N . GLY A 1 85 ? -2.183 10.619 0.831 1.00 69.69 85 GLY A N 1
ATOM 645 C CA . GLY A 1 85 ? -1.261 11.236 1.796 1.00 69.69 85 GLY A CA 1
ATOM 646 C C . GLY A 1 85 ? -1.856 11.512 3.185 1.00 69.69 85 GLY A C 1
ATOM 647 O O . GLY A 1 85 ? -2.920 11.002 3.537 1.00 69.69 85 GLY A O 1
ATOM 648 N N . TYR A 1 86 ? -1.154 12.304 4.001 1.00 63.38 86 TYR A N 1
ATOM 649 C CA . TYR A 1 86 ? -1.652 12.790 5.291 1.00 63.38 86 TYR A CA 1
ATOM 650 C C . TYR A 1 86 ? -2.775 13.821 5.086 1.00 63.38 86 TYR A C 1
ATOM 652 O O . TYR A 1 86 ? -2.681 14.711 4.237 1.00 63.38 86 TYR A O 1
ATOM 660 N N . LYS A 1 87 ? -3.843 13.730 5.896 1.00 59.97 87 LYS A N 1
ATOM 661 C CA . LYS A 1 87 ? -4.965 14.687 5.855 1.00 59.97 87 LYS A CA 1
ATOM 662 C C . LYS A 1 87 ? -4.439 16.120 6.039 1.00 59.97 87 LYS A C 1
ATOM 664 O O . LYS A 1 87 ? -3.729 16.396 7.000 1.00 59.97 87 LYS A O 1
ATOM 669 N N . GLY A 1 88 ? -4.790 17.012 5.109 1.00 63.72 88 GLY A N 1
ATOM 670 C CA . GLY A 1 88 ? -4.420 18.433 5.146 1.00 63.72 88 GLY A CA 1
ATOM 671 C C . GLY A 1 88 ? -3.059 18.788 4.536 1.00 63.72 88 GLY A C 1
ATOM 672 O O . GLY A 1 88 ? -2.676 19.952 4.580 1.00 63.72 88 GLY A O 1
ATOM 673 N N . VAL A 1 89 ? -2.327 17.834 3.945 1.00 73.06 89 VAL A N 1
ATOM 674 C CA . VAL A 1 89 ? -1.020 18.108 3.327 1.00 73.06 89 VAL A CA 1
ATOM 675 C C . VAL A 1 89 ? -1.087 17.947 1.808 1.00 73.06 89 VAL A C 1
ATOM 677 O O . VAL A 1 89 ? -1.088 16.838 1.282 1.00 73.06 89 VAL A O 1
ATOM 680 N N . ILE A 1 90 ? -1.087 19.071 1.090 1.00 79.81 90 ILE A N 1
ATOM 681 C CA . ILE A 1 90 ? -1.157 19.101 -0.383 1.00 79.81 90 ILE A CA 1
ATOM 682 C C . ILE A 1 90 ? 0.089 18.4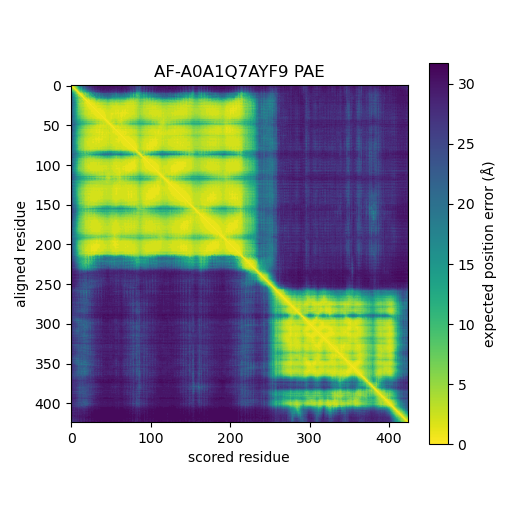71 -1.020 1.00 79.81 90 ILE A C 1
ATOM 684 O O . ILE A 1 90 ? -0.020 17.739 -2.001 1.00 79.81 90 ILE A O 1
ATOM 688 N N . ALA A 1 91 ? 1.263 18.703 -0.430 1.00 81.56 91 ALA A N 1
ATOM 689 C CA . ALA A 1 91 ? 2.535 18.211 -0.950 1.00 81.56 91 ALA A CA 1
ATOM 690 C C . ALA A 1 91 ? 2.583 16.677 -1.102 1.00 81.56 91 ALA A C 1
ATOM 692 O O . ALA A 1 91 ? 3.202 16.181 -2.038 1.00 81.56 91 ALA A O 1
ATOM 693 N N . ASP A 1 92 ? 1.875 15.924 -0.257 1.00 82.94 92 ASP A N 1
ATOM 694 C CA . ASP A 1 92 ? 1.808 14.462 -0.352 1.00 82.94 92 ASP A CA 1
ATOM 695 C C . ASP A 1 92 ? 1.060 14.007 -1.616 1.00 82.94 92 ASP A C 1
ATOM 697 O O . ASP A 1 92 ? 1.452 13.035 -2.261 1.00 82.94 92 ASP A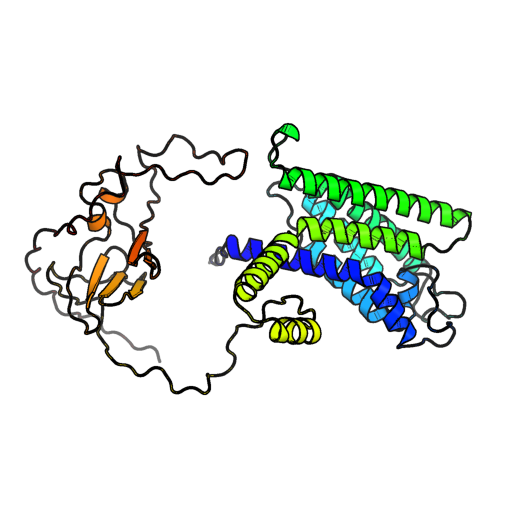 O 1
ATOM 701 N N . ARG A 1 93 ? -0.011 14.729 -1.976 1.00 85.56 93 ARG A N 1
ATOM 702 C CA . ARG A 1 93 ? -0.817 14.464 -3.176 1.00 85.56 93 ARG A CA 1
ATOM 703 C C . ARG A 1 93 ? -0.085 14.881 -4.436 1.00 85.56 93 ARG A C 1
ATOM 705 O O . ARG A 1 93 ? -0.119 14.156 -5.419 1.00 85.56 93 ARG A O 1
ATOM 712 N N . VAL A 1 94 ? 0.600 16.024 -4.395 1.00 90.50 94 VAL A N 1
ATOM 713 C CA . VAL A 1 94 ? 1.425 16.492 -5.515 1.00 90.50 94 VAL A CA 1
ATOM 714 C C . VAL A 1 94 ? 2.554 15.501 -5.778 1.00 90.50 94 VAL A C 1
ATOM 716 O O . VAL A 1 94 ? 2.737 15.087 -6.915 1.00 90.50 94 VAL A O 1
ATOM 719 N N . LEU A 1 95 ? 3.259 15.052 -4.735 1.00 91.75 95 LEU A N 1
ATOM 720 C CA . LEU A 1 95 ? 4.343 14.083 -4.884 1.00 91.75 95 LEU A CA 1
ATOM 721 C C . LEU A 1 95 ? 3.841 12.723 -5.401 1.00 91.75 95 LEU A C 1
ATOM 723 O O . LEU A 1 95 ? 4.482 12.127 -6.264 1.00 91.75 95 LEU A O 1
ATOM 727 N N . GLY A 1 96 ? 2.682 12.253 -4.922 1.00 92.06 96 GLY A N 1
ATOM 728 C CA . GLY A 1 96 ? 2.015 11.059 -5.456 1.00 92.06 96 GLY A CA 1
ATOM 729 C C . GLY A 1 96 ? 1.609 11.212 -6.920 1.00 92.06 96 GLY A C 1
ATOM 730 O O . GLY A 1 96 ? 1.921 10.349 -7.736 1.00 92.06 96 GLY A O 1
ATOM 731 N N . PHE A 1 97 ? 1.000 12.340 -7.281 1.00 94.75 97 PHE A N 1
ATOM 732 C CA . PHE A 1 97 ? 0.586 12.623 -8.651 1.00 94.75 97 PHE A CA 1
ATOM 733 C C . PHE A 1 97 ? 1.773 12.703 -9.618 1.00 94.75 97 PHE A C 1
ATOM 735 O O . PHE A 1 97 ? 1.751 12.070 -10.674 1.00 94.75 97 PHE A O 1
ATOM 742 N N . VAL A 1 98 ? 2.825 13.437 -9.246 1.00 97.00 98 VAL A N 1
ATOM 743 C CA . VAL A 1 98 ? 4.050 13.581 -10.045 1.00 97.00 98 VAL A CA 1
ATOM 744 C C . VAL A 1 98 ? 4.740 12.228 -10.209 1.00 97.00 98 VAL A C 1
ATOM 746 O O . VAL A 1 98 ? 5.025 11.827 -11.335 1.00 97.00 98 VAL A O 1
ATOM 749 N N . GLY A 1 99 ? 4.947 11.488 -9.115 1.00 96.69 99 GLY A N 1
ATOM 750 C CA . GLY A 1 99 ? 5.573 10.166 -9.164 1.00 96.69 99 GLY A CA 1
ATOM 751 C C . GLY A 1 99 ? 4.748 9.143 -9.951 1.00 96.69 99 GLY A C 1
ATOM 752 O O . GLY A 1 99 ? 5.299 8.379 -10.737 1.00 96.69 99 GLY A O 1
ATOM 753 N N . GLY A 1 100 ? 3.424 9.147 -9.789 1.00 96.62 100 GLY A N 1
ATOM 754 C CA . GLY A 1 100 ? 2.524 8.249 -10.510 1.00 96.62 100 GLY A CA 1
ATOM 755 C C . GLY A 1 100 ? 2.454 8.547 -12.006 1.00 96.62 100 GLY A C 1
ATOM 756 O O . GLY A 1 100 ? 2.526 7.626 -12.816 1.00 96.62 100 GLY A O 1
ATOM 757 N N . SER A 1 101 ? 2.408 9.828 -12.380 1.00 98.25 101 SER A N 1
ATOM 758 C CA . SER A 1 101 ? 2.473 10.256 -13.783 1.00 98.25 101 SER A CA 1
ATOM 759 C C . SER A 1 101 ? 3.816 9.885 -14.408 1.00 98.25 101 SER A C 1
ATOM 761 O O . SER A 1 101 ? 3.853 9.335 -15.503 1.00 98.25 101 SER A O 1
ATOM 763 N N . ALA A 1 102 ? 4.920 10.102 -13.689 1.00 98.56 102 ALA A N 1
ATOM 764 C CA . ALA A 1 102 ? 6.250 9.708 -14.136 1.00 98.56 102 ALA A CA 1
ATOM 765 C C . ALA A 1 102 ? 6.354 8.190 -14.376 1.00 98.56 102 ALA A C 1
ATOM 767 O O . ALA A 1 102 ? 6.820 7.772 -15.432 1.00 98.56 102 ALA A O 1
ATOM 768 N N . ALA A 1 103 ? 5.856 7.357 -13.452 1.00 98.19 103 ALA A N 1
ATOM 769 C CA . ALA A 1 103 ? 5.815 5.902 -13.630 1.00 98.19 103 ALA A CA 1
ATOM 770 C C . ALA A 1 103 ? 4.982 5.481 -14.852 1.00 98.19 103 ALA A C 1
ATOM 772 O O . ALA A 1 103 ? 5.408 4.614 -15.616 1.00 98.19 103 ALA A O 1
ATOM 773 N N . LEU A 1 104 ? 3.827 6.120 -15.063 1.00 98.38 104 LEU A N 1
ATOM 774 C CA . LEU A 1 104 ? 2.967 5.859 -16.216 1.00 98.38 104 LEU A CA 1
ATOM 775 C C . LEU A 1 104 ? 3.666 6.206 -17.537 1.00 98.38 104 LEU A C 1
ATOM 777 O O . LEU A 1 104 ? 3.621 5.423 -18.481 1.00 98.38 104 LEU A O 1
ATOM 781 N N . LEU A 1 105 ? 4.350 7.350 -17.602 1.00 98.38 105 LEU A N 1
ATOM 782 C CA . LEU A 1 105 ? 5.085 7.771 -18.795 1.00 98.38 105 LEU A CA 1
ATOM 783 C C . LEU A 1 105 ? 6.270 6.840 -19.103 1.00 98.38 105 LEU A C 1
ATOM 785 O O . LEU A 1 105 ? 6.476 6.493 -20.263 1.00 98.38 105 LEU A O 1
ATOM 789 N N . VAL A 1 106 ? 6.999 6.367 -18.084 1.00 98.31 106 VAL A N 1
ATOM 790 C CA . VAL A 1 106 ? 8.053 5.344 -18.253 1.00 98.31 106 VAL A CA 1
ATOM 791 C C . VAL A 1 106 ? 7.471 4.038 -18.814 1.00 98.31 106 VAL A C 1
ATOM 793 O O . VAL A 1 106 ? 8.108 3.390 -19.643 1.00 98.31 106 VAL A O 1
ATOM 796 N N . ALA A 1 107 ? 6.263 3.653 -18.392 1.00 97.56 107 ALA A N 1
ATOM 797 C CA . ALA A 1 107 ? 5.595 2.445 -18.874 1.00 97.56 107 ALA A CA 1
ATOM 798 C C . ALA A 1 107 ? 5.090 2.575 -20.322 1.00 97.56 107 ALA A C 1
ATOM 800 O O . ALA A 1 107 ? 5.197 1.630 -21.103 1.00 97.56 107 ALA A O 1
ATOM 801 N N . LEU A 1 108 ? 4.533 3.734 -20.683 1.00 96.81 108 LEU A N 1
ATOM 802 C CA . LEU A 1 108 ? 3.888 3.961 -21.980 1.00 96.81 108 LEU A CA 1
ATOM 803 C C . LEU A 1 108 ? 4.869 4.258 -23.116 1.00 96.81 108 LEU A C 1
ATOM 805 O O . LEU A 1 108 ? 4.606 3.885 -24.256 1.00 96.81 108 LEU A O 1
ATOM 809 N N . PHE A 1 109 ? 5.979 4.935 -22.826 1.00 96.69 109 PHE A N 1
ATOM 810 C CA . PHE A 1 109 ? 6.916 5.390 -23.850 1.00 96.69 109 PHE A CA 1
ATOM 811 C C . PHE A 1 109 ? 8.209 4.582 -23.776 1.00 96.69 109 PHE A C 1
ATOM 813 O O . PHE A 1 109 ? 8.887 4.657 -22.757 1.00 96.69 109 PHE A O 1
ATOM 820 N N . PRO A 1 110 ? 8.587 3.814 -24.813 1.00 95.06 110 PRO A N 1
ATOM 821 C CA . PRO A 1 110 ? 9.813 3.022 -24.790 1.00 95.06 110 PRO A CA 1
ATOM 822 C C . PRO A 1 110 ? 11.081 3.885 -24.750 1.00 95.06 110 PRO A C 1
ATOM 824 O O . PRO A 1 110 ? 11.143 4.969 -25.335 1.00 95.06 110 PRO A O 1
ATOM 827 N N . THR A 1 111 ? 12.125 3.352 -24.113 1.00 94.50 111 THR A N 1
ATOM 828 C CA . THR A 1 111 ? 13.481 3.927 -24.131 1.00 94.50 111 THR A CA 1
ATO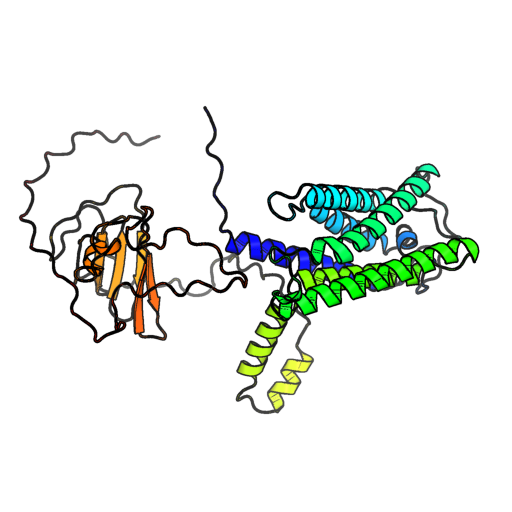M 829 C C . THR A 1 111 ? 14.158 3.743 -25.501 1.00 94.50 111 THR A C 1
ATOM 831 O O . THR A 1 111 ? 13.504 3.379 -26.468 1.00 94.50 111 THR A O 1
ATOM 834 N N . THR A 1 112 ? 15.455 4.014 -25.644 1.00 92.06 112 THR A N 1
ATOM 835 C CA . THR A 1 112 ? 16.181 3.691 -26.885 1.00 92.06 112 THR A CA 1
ATOM 836 C C . THR A 1 112 ? 16.419 2.183 -26.979 1.00 92.06 112 THR A C 1
ATOM 838 O O . THR A 1 112 ? 16.855 1.565 -26.006 1.00 92.06 112 THR A O 1
ATOM 841 N N . ALA A 1 113 ? 16.170 1.594 -28.152 1.00 91.19 113 ALA A N 1
ATOM 842 C CA . ALA A 1 113 ? 16.424 0.175 -28.389 1.00 91.19 113 ALA A CA 1
ATOM 843 C C . ALA A 1 113 ? 17.895 -0.193 -28.089 1.00 91.19 113 ALA A C 1
ATOM 845 O O . ALA A 1 113 ? 18.808 0.516 -28.530 1.00 91.19 113 ALA A O 1
ATOM 846 N N . PRO A 1 114 ? 18.149 -1.288 -27.347 1.00 89.62 114 PRO A N 1
ATOM 847 C CA . PRO A 1 114 ? 19.493 -1.808 -27.143 1.00 89.62 114 PRO A CA 1
ATOM 848 C C . PRO A 1 114 ? 20.195 -2.112 -28.468 1.00 89.62 114 PRO A C 1
ATOM 850 O O . PRO A 1 114 ? 19.560 -2.457 -29.466 1.00 89.62 114 PRO A O 1
ATOM 853 N N . ARG A 1 115 ? 21.532 -2.039 -28.466 1.00 85.00 115 ARG A N 1
ATOM 854 C CA . ARG A 1 115 ? 22.338 -2.426 -29.633 1.00 85.00 115 ARG A CA 1
ATOM 855 C C . ARG A 1 115 ? 21.993 -3.858 -30.048 1.00 85.00 115 ARG A C 1
ATOM 857 O O . ARG A 1 115 ? 21.991 -4.748 -29.204 1.00 85.00 115 ARG A O 1
ATOM 864 N N . GLY A 1 116 ? 21.746 -4.059 -31.339 1.00 81.81 116 GLY A N 1
ATOM 865 C CA . GLY A 1 116 ? 21.329 -5.350 -31.898 1.00 81.81 116 GLY A CA 1
ATOM 866 C C . GLY A 1 116 ? 19.831 -5.451 -32.186 1.00 81.81 116 GLY A C 1
ATOM 867 O O . GLY A 1 116 ? 19.420 -6.388 -32.861 1.00 81.81 116 GLY A O 1
ATOM 868 N N . LEU A 1 117 ? 19.029 -4.473 -31.750 1.00 87.69 117 LEU A N 1
ATOM 869 C CA . LEU A 1 117 ? 17.605 -4.396 -32.061 1.00 87.69 117 LEU A CA 1
ATOM 870 C C . LEU A 1 117 ? 17.272 -3.163 -32.899 1.00 87.69 117 LEU A C 1
ATOM 872 O O . LEU A 1 117 ? 17.852 -2.090 -32.730 1.00 87.69 117 LEU A O 1
ATOM 876 N N . VAL A 1 118 ? 16.289 -3.322 -33.783 1.00 84.62 118 VAL A N 1
ATOM 877 C CA . VAL A 1 118 ? 15.661 -2.212 -34.503 1.00 84.62 118 VAL A CA 1
ATOM 878 C C . VAL A 1 118 ? 14.457 -1.752 -33.687 1.00 84.62 118 VAL A C 1
ATOM 880 O O . VAL A 1 118 ? 13.656 -2.569 -33.232 1.00 84.62 118 VAL A O 1
ATOM 883 N N . GLY A 1 119 ? 14.347 -0.442 -33.465 1.00 83.19 119 GLY A N 1
ATOM 884 C CA . GLY A 1 119 ? 13.191 0.133 -32.782 1.00 83.19 119 GLY A CA 1
ATOM 885 C C . GLY A 1 119 ? 11.885 -0.109 -33.562 1.00 83.19 119 GLY A C 1
ATOM 886 O O . GLY A 1 119 ? 11.925 -0.262 -34.783 1.00 83.19 119 GLY A O 1
ATOM 887 N N . PRO A 1 120 ? 10.721 -0.125 -32.887 1.00 87.12 120 PRO A N 1
ATOM 888 C CA . PRO A 1 120 ? 9.424 -0.211 -33.548 1.00 87.12 120 PRO A CA 1
ATOM 889 C C . PRO A 1 120 ? 9.252 0.887 -34.602 1.00 87.12 120 PRO A C 1
ATOM 891 O O . PRO A 1 120 ? 9.726 2.004 -34.411 1.00 87.12 120 PRO A O 1
ATOM 894 N N . SER A 1 121 ? 8.519 0.609 -35.681 1.00 92.50 121 SER A N 1
ATOM 895 C CA . SER A 1 121 ? 8.305 1.563 -36.786 1.00 92.50 121 SER A CA 1
ATOM 896 C C . SER A 1 121 ? 7.633 2.875 -36.362 1.00 92.50 121 SER A C 1
ATOM 898 O O . SER A 1 121 ? 7.807 3.900 -37.013 1.00 92.50 121 SER A O 1
ATOM 900 N N . TRP A 1 122 ? 6.881 2.849 -35.264 1.00 93.06 122 TRP A N 1
ATOM 901 C CA . TRP A 1 122 ? 6.202 4.002 -34.671 1.00 93.06 122 TRP A CA 1
ATOM 902 C C . TRP A 1 122 ? 7.042 4.734 -33.611 1.00 93.06 122 TRP A C 1
ATOM 904 O O . TRP A 1 122 ? 6.609 5.758 -33.079 1.00 93.06 122 TRP A O 1
ATOM 914 N N . TRP A 1 123 ? 8.221 4.215 -33.262 1.00 95.00 123 TRP A N 1
ATOM 915 C CA . TRP A 1 123 ? 9.085 4.818 -32.252 1.00 95.00 123 TRP A CA 1
ATOM 916 C C . TRP A 1 123 ? 9.751 6.091 -32.781 1.00 95.00 123 TRP A C 1
ATOM 918 O O . TRP A 1 123 ? 10.160 6.175 -33.938 1.00 95.00 123 TRP A O 1
ATOM 928 N N . SER A 1 124 ? 9.921 7.083 -31.906 1.00 94.25 124 SER A N 1
ATOM 929 C CA . SER A 1 124 ? 10.610 8.331 -32.236 1.00 94.25 124 SER A CA 1
ATOM 930 C C . SER A 1 124 ? 11.505 8.798 -31.091 1.00 94.25 124 SER A C 1
ATOM 932 O O . SER A 1 124 ? 11.246 8.510 -29.924 1.00 94.25 124 SER A O 1
ATOM 934 N N . ARG A 1 125 ? 12.548 9.578 -31.413 1.00 93.81 125 ARG A N 1
ATOM 935 C CA . ARG A 1 125 ? 13.556 10.049 -30.441 1.00 93.81 125 ARG A CA 1
ATOM 936 C C . ARG A 1 125 ? 12.947 10.812 -29.264 1.00 93.81 125 ARG A C 1
ATOM 938 O O . ARG A 1 125 ? 13.467 10.725 -28.155 1.00 93.81 125 ARG A O 1
ATOM 945 N N . TRP A 1 126 ? 11.846 11.534 -29.483 1.00 95.44 126 TRP A N 1
ATOM 946 C CA . TRP A 1 126 ? 11.173 12.270 -28.410 1.00 95.44 126 TRP A CA 1
ATOM 947 C C . TRP A 1 126 ? 10.622 11.336 -27.322 1.00 95.44 126 TRP A C 1
ATOM 949 O O . TRP A 1 126 ? 10.608 11.723 -26.156 1.00 95.44 126 TRP A O 1
ATOM 959 N N . MET A 1 127 ? 10.233 10.101 -27.669 1.00 96.81 127 MET A N 1
ATOM 960 C CA . MET A 1 127 ? 9.734 9.116 -26.702 1.00 96.81 127 MET A CA 1
ATOM 961 C C . MET A 1 127 ? 10.833 8.713 -25.721 1.00 96.81 127 MET A C 1
ATOM 963 O O . MET A 1 127 ? 10.579 8.644 -24.524 1.00 96.81 127 MET A O 1
ATOM 967 N N . ALA A 1 128 ? 12.069 8.537 -26.199 1.00 94.25 128 ALA A N 1
ATOM 968 C CA . ALA A 1 128 ? 13.204 8.262 -25.324 1.00 94.25 128 ALA A CA 1
ATOM 969 C C . ALA A 1 128 ? 13.527 9.451 -24.412 1.00 94.25 128 ALA A C 1
ATOM 971 O O . ALA A 1 128 ? 13.768 9.251 -23.224 1.00 94.25 128 ALA A O 1
ATOM 972 N N . VAL A 1 129 ? 13.476 10.685 -24.927 1.00 95.62 129 VAL A N 1
ATOM 973 C CA . VAL A 1 129 ? 13.642 11.893 -24.097 1.00 95.62 129 VAL A CA 1
ATOM 974 C C . VAL A 1 129 ? 12.579 11.934 -22.998 1.00 95.62 129 VAL A C 1
ATOM 976 O O . VAL A 1 129 ? 12.916 12.117 -21.828 1.00 95.62 129 VAL A O 1
ATOM 979 N N . LEU A 1 130 ? 11.314 11.695 -23.353 1.00 97.62 130 LEU A N 1
ATOM 980 C CA . LEU A 1 130 ? 10.211 11.651 -22.398 1.00 97.62 130 LEU A CA 1
ATOM 981 C C . LEU A 1 130 ? 10.386 10.522 -21.375 1.00 97.62 130 LEU A C 1
ATOM 983 O O . LEU A 1 130 ? 10.177 10.749 -20.184 1.00 97.62 130 LEU A O 1
ATOM 987 N N . HIS A 1 131 ? 10.813 9.336 -21.811 1.00 97.38 131 HIS A N 1
ATOM 988 C CA . HIS A 1 131 ? 11.077 8.192 -20.942 1.00 97.38 131 HIS A CA 1
ATOM 989 C C . HIS A 1 131 ? 12.174 8.507 -19.923 1.00 97.38 131 HIS A C 1
ATOM 991 O O . HIS A 1 131 ? 11.964 8.323 -18.728 1.00 97.38 131 HIS A O 1
ATOM 997 N N . TYR A 1 132 ? 13.333 9.008 -20.363 1.00 95.25 132 TYR A N 1
ATOM 998 C CA . TYR A 1 132 ? 14.447 9.309 -19.461 1.00 95.25 132 TYR A CA 1
ATOM 999 C C . TYR A 1 132 ? 14.124 10.464 -18.510 1.00 95.25 132 TYR A C 1
ATOM 1001 O O . TYR A 1 132 ? 14.415 10.360 -17.320 1.00 95.25 132 TYR A O 1
ATOM 1009 N N . ALA A 1 133 ? 13.472 11.528 -18.994 1.00 97.00 133 ALA A N 1
ATOM 1010 C CA . ALA A 1 133 ? 13.015 12.620 -18.136 1.00 97.00 133 ALA A CA 1
ATOM 1011 C C . ALA A 1 133 ? 12.044 12.105 -17.060 1.00 97.00 133 ALA A C 1
ATOM 1013 O O . ALA A 1 133 ? 12.224 12.382 -15.874 1.00 97.00 133 ALA A O 1
ATOM 1014 N N . SER A 1 134 ? 11.076 11.275 -17.459 1.00 98.38 134 SER A N 1
ATOM 1015 C CA . SER A 1 134 ? 10.117 10.660 -16.539 1.00 98.38 134 SER A CA 1
ATOM 1016 C C . SER A 1 134 ? 10.795 9.703 -15.558 1.00 98.38 134 SER A C 1
ATOM 1018 O O . SER A 1 134 ? 10.461 9.708 -14.377 1.00 98.38 134 SER A O 1
ATOM 1020 N N . ALA A 1 135 ? 11.793 8.929 -15.991 1.00 96.94 135 ALA A N 1
ATOM 1021 C CA . ALA A 1 135 ? 12.559 8.050 -15.112 1.00 96.94 135 ALA A CA 1
ATOM 1022 C C . ALA A 1 135 ? 13.312 8.853 -14.040 1.00 96.94 135 ALA A C 1
ATOM 1024 O O . ALA A 1 135 ? 13.230 8.523 -12.858 1.00 96.94 135 ALA A O 1
ATOM 1025 N N . VAL A 1 136 ? 13.967 9.958 -14.414 1.00 96.44 136 VAL A N 1
ATOM 1026 C CA . VAL A 1 136 ? 14.613 10.864 -13.450 1.00 96.44 136 VAL A CA 1
ATOM 1027 C C . VAL A 1 136 ? 13.586 11.421 -12.461 1.00 96.44 136 VAL A C 1
ATOM 1029 O O . VAL A 1 136 ? 13.802 11.349 -11.250 1.00 96.44 136 VAL A O 1
ATOM 1032 N N . THR A 1 137 ? 12.440 11.911 -12.942 1.00 98.06 137 THR A N 1
ATOM 1033 C CA . THR A 1 137 ? 11.350 12.389 -12.076 1.00 98.06 137 THR A CA 1
ATOM 1034 C C . THR A 1 137 ? 10.850 11.300 -11.124 1.00 98.06 137 THR A C 1
ATOM 1036 O O . THR A 1 137 ? 10.597 11.579 -9.948 1.00 98.06 137 THR A O 1
ATOM 1039 N N . LEU A 1 138 ? 10.746 10.055 -11.592 1.00 97.75 138 LEU A N 1
ATOM 1040 C CA . LEU A 1 138 ? 10.322 8.915 -10.788 1.00 97.75 138 LEU A CA 1
ATOM 1041 C C . LEU A 1 138 ? 11.325 8.612 -9.666 1.00 97.75 138 LEU A C 1
ATOM 1043 O O . LEU A 1 138 ? 10.926 8.525 -8.505 1.00 97.75 138 LEU A O 1
ATOM 1047 N N . PHE A 1 139 ? 12.621 8.524 -9.976 1.00 97.38 139 PHE A N 1
ATOM 1048 C CA . PHE A 1 139 ? 13.664 8.270 -8.974 1.00 97.38 139 PHE A CA 1
ATOM 1049 C C . PHE A 1 139 ? 13.797 9.413 -7.962 1.00 97.38 139 PHE A C 1
ATOM 1051 O O . PHE A 1 139 ? 13.932 9.161 -6.764 1.00 97.38 139 PHE A O 1
ATOM 1058 N N . VAL A 1 140 ? 13.688 10.669 -8.403 1.00 97.44 140 VAL A N 1
ATOM 1059 C CA . VAL A 1 140 ? 13.637 11.822 -7.489 1.00 97.44 140 VAL A CA 1
ATOM 1060 C C . VAL A 1 140 ? 12.418 11.721 -6.574 1.00 97.44 140 VAL A C 1
ATOM 1062 O O . VAL A 1 140 ? 12.539 11.903 -5.361 1.00 97.44 140 VAL A O 1
ATOM 1065 N N . SER A 1 141 ? 11.255 11.360 -7.121 1.00 96.50 141 SER A N 1
ATOM 1066 C CA . SER A 1 141 ? 10.045 11.155 -6.322 1.00 96.50 141 SER A CA 1
ATOM 1067 C C . SER A 1 141 ? 10.260 10.061 -5.275 1.00 96.50 141 SER A C 1
ATOM 1069 O O . SER A 1 141 ? 9.965 10.283 -4.103 1.00 96.50 141 SER A O 1
ATOM 1071 N N . PHE A 1 142 ? 10.837 8.915 -5.649 1.00 96.06 142 PHE A N 1
ATOM 1072 C CA . PHE A 1 142 ? 11.162 7.820 -4.728 1.00 96.06 142 PHE A CA 1
ATOM 1073 C C . PHE A 1 142 ? 12.073 8.253 -3.578 1.00 96.06 142 PHE A C 1
ATOM 1075 O O . PHE A 1 142 ? 11.802 7.929 -2.417 1.00 96.06 142 PHE A O 1
ATOM 1082 N N . ILE A 1 143 ? 13.112 9.033 -3.883 1.00 97.19 143 ILE A N 1
ATOM 1083 C CA . ILE A 1 143 ? 14.009 9.605 -2.878 1.00 97.19 143 ILE A CA 1
ATOM 1084 C C . ILE A 1 143 ? 13.213 10.483 -1.909 1.00 97.19 143 ILE A C 1
ATOM 1086 O O . ILE A 1 143 ? 13.286 10.262 -0.700 1.00 97.19 143 ILE A O 1
ATOM 1090 N N . LEU A 1 144 ? 12.403 11.420 -2.415 1.00 95.38 144 LEU A N 1
ATOM 1091 C CA . LEU A 1 144 ? 11.573 12.312 -1.595 1.00 95.38 144 LEU A CA 1
ATOM 1092 C C . LEU A 1 144 ? 10.554 11.544 -0.740 1.00 95.38 144 LEU A C 1
ATOM 1094 O O . LEU A 1 144 ? 10.355 11.870 0.435 1.00 95.38 144 LEU A O 1
ATOM 1098 N N . PHE A 1 145 ? 9.952 10.484 -1.285 1.00 92.31 145 PHE A N 1
ATOM 1099 C CA . PHE A 1 145 ? 9.090 9.580 -0.528 1.00 92.31 145 PHE A CA 1
ATOM 1100 C C . PHE A 1 145 ? 9.835 8.997 0.681 1.00 92.31 145 PHE A C 1
ATOM 1102 O O . PHE A 1 145 ? 9.340 9.086 1.808 1.00 92.31 145 PHE A O 1
ATOM 1109 N N . ALA A 1 146 ? 11.041 8.463 0.478 1.00 93.81 146 ALA A N 1
ATOM 1110 C CA . ALA A 1 146 ? 11.817 7.812 1.528 1.00 93.81 146 ALA A CA 1
ATOM 1111 C C . ALA A 1 146 ? 12.387 8.798 2.568 1.00 93.81 146 ALA A C 1
ATOM 1113 O O . ALA A 1 146 ? 12.214 8.598 3.775 1.00 93.81 146 ALA A O 1
ATOM 1114 N N . ILE A 1 147 ? 13.040 9.883 2.134 1.00 94.88 147 ILE A N 1
ATOM 1115 C CA . ILE A 1 147 ? 13.760 10.794 3.043 1.00 94.88 147 ILE A CA 1
ATOM 1116 C C . ILE A 1 147 ? 12.855 11.808 3.737 1.00 94.88 147 ILE A C 1
ATOM 1118 O O . ILE A 1 147 ? 13.215 12.307 4.806 1.00 94.88 147 ILE A O 1
ATOM 1122 N N . TRP A 1 148 ? 11.699 12.122 3.154 1.00 90.94 148 TRP A N 1
ATOM 1123 C CA . TRP A 1 148 ? 10.821 13.170 3.659 1.00 90.94 148 TRP A CA 1
ATOM 1124 C C . TRP A 1 148 ? 9.441 12.624 4.010 1.00 90.94 148 TRP A C 1
ATOM 1126 O O . TRP A 1 148 ? 9.066 12.618 5.188 1.00 90.94 148 TRP A O 1
ATOM 1136 N N . LEU A 1 149 ? 8.702 12.096 3.033 1.00 88.62 149 LEU A N 1
ATOM 1137 C CA . LEU A 1 149 ? 7.292 11.773 3.244 1.00 88.62 149 LEU A CA 1
ATOM 1138 C C . LEU A 1 149 ? 7.083 10.648 4.269 1.00 88.62 149 LEU A C 1
ATOM 1140 O O . LEU A 1 149 ? 6.259 10.752 5.179 1.00 88.62 149 LEU A O 1
ATOM 1144 N N . PHE A 1 150 ? 7.848 9.564 4.168 1.00 87.62 150 PHE A N 1
ATOM 1145 C CA . PHE A 1 150 ? 7.712 8.403 5.051 1.00 87.62 150 PHE A CA 1
ATOM 1146 C C . PHE A 1 150 ? 8.149 8.675 6.484 1.00 87.62 150 PHE A C 1
ATOM 1148 O O . PHE A 1 150 ? 7.583 8.097 7.429 1.00 87.62 150 PHE A O 1
ATOM 1155 N N . ARG A 1 151 ? 9.083 9.617 6.623 1.00 89.56 151 ARG A N 1
ATOM 1156 C CA . ARG A 1 151 ? 9.653 10.095 7.882 1.00 89.56 151 ARG A CA 1
ATOM 1157 C C . ARG A 1 151 ? 8.796 11.165 8.557 1.00 89.56 151 ARG A C 1
ATOM 1159 O O . ARG A 1 151 ? 8.998 11.441 9.744 1.00 89.56 151 ARG A O 1
ATOM 1166 N N . LYS A 1 152 ? 7.787 11.701 7.862 1.00 85.25 152 LYS A N 1
ATOM 1167 C CA . LYS A 1 152 ? 6.790 12.603 8.445 1.00 85.25 152 LYS A CA 1
ATOM 1168 C C . LYS A 1 152 ? 6.052 11.934 9.611 1.00 85.25 152 LYS A C 1
ATOM 1170 O O . LYS A 1 152 ? 5.871 10.709 9.658 1.00 85.25 152 LYS A O 1
ATOM 1175 N N . SER A 1 153 ? 5.715 12.738 10.613 1.00 81.25 153 SER A N 1
ATOM 1176 C CA . SER A 1 153 ? 5.104 12.304 11.869 1.00 81.25 153 SER A CA 1
ATOM 1177 C C . SER A 1 153 ? 4.292 13.447 12.465 1.00 81.25 153 SER A C 1
ATOM 1179 O O . SER A 1 153 ? 4.704 14.598 12.355 1.00 81.25 153 SER A O 1
ATOM 1181 N N . ASN A 1 154 ? 3.200 13.115 13.153 1.00 77.50 154 ASN A N 1
ATOM 1182 C CA . ASN A 1 154 ? 2.408 14.083 13.918 1.00 77.50 154 ASN A CA 1
ATOM 1183 C C . ASN A 1 154 ? 3.101 14.483 15.235 1.00 77.50 154 ASN A C 1
ATOM 1185 O O . ASN A 1 154 ? 2.676 15.425 15.887 1.00 77.50 154 ASN A O 1
ATOM 1189 N N . VAL A 1 155 ? 4.178 13.778 15.608 1.00 80.25 155 VAL A N 1
ATOM 1190 C CA . VAL A 1 155 ? 5.059 14.112 16.736 1.00 80.25 155 VAL A CA 1
ATOM 1191 C C . VAL A 1 155 ? 6.302 14.832 16.188 1.00 80.25 155 VAL A C 1
ATOM 1193 O O . VAL A 1 155 ? 7.142 14.166 15.554 1.00 80.25 155 VAL A O 1
ATOM 1196 N N . PRO A 1 156 ? 6.435 16.161 16.388 1.00 76.75 156 PRO A N 1
ATOM 1197 C CA . PRO A 1 156 ? 7.482 16.962 15.751 1.00 76.75 156 PRO A CA 1
ATOM 1198 C C . PRO A 1 156 ? 8.885 16.543 16.196 1.00 76.75 156 PRO A C 1
ATOM 1200 O O . PRO A 1 156 ? 9.745 16.242 15.364 1.00 76.75 156 PRO A O 1
ATOM 1203 N N . ARG A 1 157 ? 9.098 16.430 17.512 1.00 81.50 157 ARG A N 1
ATOM 1204 C CA . ARG A 1 157 ? 10.384 16.050 18.104 1.00 81.50 157 ARG A CA 1
ATOM 1205 C C . ARG A 1 157 ? 10.657 14.562 17.894 1.00 81.50 157 ARG A C 1
ATOM 1207 O O . ARG A 1 157 ? 9.890 13.698 18.314 1.00 81.50 157 ARG A O 1
ATOM 1214 N N . ARG A 1 158 ? 11.788 14.235 17.257 1.00 80.88 158 ARG A N 1
ATOM 1215 C CA . ARG A 1 158 ? 12.217 12.839 17.026 1.00 80.88 158 ARG A CA 1
ATOM 1216 C C . ARG A 1 158 ? 12.409 12.078 18.341 1.00 80.88 158 ARG A C 1
ATOM 1218 O O . ARG A 1 158 ? 12.052 10.904 18.404 1.00 80.88 158 ARG A O 1
ATOM 1225 N N . GLY A 1 159 ? 12.918 12.764 19.368 1.00 83.81 159 GLY A N 1
ATOM 1226 C CA . GLY A 1 159 ? 13.154 12.248 20.721 1.00 83.81 159 GLY A CA 1
ATOM 1227 C C . GLY A 1 159 ? 11.901 11.813 21.484 1.00 83.81 159 GLY A C 1
ATOM 1228 O O . GLY A 1 159 ? 12.043 11.087 22.462 1.00 83.81 159 GLY A O 1
ATOM 1229 N N . ASP A 1 160 ? 10.708 12.138 20.980 1.00 83.94 160 ASP A N 1
ATOM 1230 C CA . ASP A 1 160 ? 9.425 11.782 21.603 1.00 83.94 160 ASP A CA 1
ATOM 1231 C C . ASP A 1 160 ? 8.670 10.705 20.799 1.00 83.94 160 ASP A C 1
ATOM 1233 O O . ASP A 1 160 ? 7.636 10.191 21.219 1.00 83.94 160 ASP A O 1
ATOM 1237 N N . ARG A 1 161 ? 9.188 10.312 19.623 1.00 84.69 161 ARG A N 1
ATOM 1238 C CA . ARG A 1 161 ? 8.571 9.274 18.778 1.00 84.69 161 ARG A CA 1
ATOM 1239 C C . ARG A 1 161 ? 8.772 7.881 19.392 1.00 84.69 161 ARG A C 1
ATOM 1241 O O . ARG A 1 161 ? 9.863 7.626 19.905 1.00 84.69 161 ARG A O 1
ATOM 1248 N N . PRO A 1 162 ? 7.828 6.935 19.255 1.00 84.81 162 PRO A N 1
ATOM 1249 C CA . PRO A 1 162 ? 8.048 5.543 19.652 1.00 84.81 162 PRO A CA 1
ATOM 1250 C C . PRO A 1 162 ? 9.280 4.922 18.973 1.00 84.81 162 PRO A C 1
ATOM 1252 O O . PRO A 1 162 ? 9.589 5.251 17.823 1.00 84.81 162 PRO A O 1
ATOM 1255 N N . LEU A 1 163 ? 9.964 3.990 19.648 1.00 81.94 163 LEU A N 1
ATOM 1256 C CA . LEU A 1 163 ? 11.177 3.341 19.121 1.00 81.94 163 LEU A CA 1
ATOM 1257 C C . LEU A 1 163 ? 10.942 2.657 17.765 1.00 81.94 163 LEU A C 1
ATOM 1259 O O . LEU A 1 163 ? 11.774 2.777 16.869 1.00 81.94 163 LEU A O 1
ATOM 1263 N N . GLU A 1 164 ? 9.793 2.002 17.582 1.00 82.69 164 GLU A N 1
ATOM 1264 C CA . GLU A 1 164 ? 9.409 1.372 16.310 1.00 82.69 164 GLU A CA 1
ATOM 1265 C C . GLU A 1 164 ? 9.320 2.401 15.168 1.00 82.69 164 GLU A C 1
ATOM 1267 O O . GLU A 1 164 ? 9.839 2.173 14.074 1.00 82.69 164 GLU A O 1
ATOM 1272 N N . LYS A 1 165 ? 8.751 3.587 15.437 1.00 84.31 165 LYS A N 1
ATOM 1273 C CA . LYS A 1 165 ? 8.680 4.686 14.462 1.00 84.31 165 LYS A CA 1
ATOM 1274 C C . LYS A 1 165 ? 10.067 5.231 14.130 1.00 84.31 165 LYS A C 1
ATOM 1276 O O . LYS A 1 165 ? 10.330 5.474 12.957 1.00 84.31 165 LYS A O 1
ATOM 1281 N N . ARG A 1 166 ? 10.952 5.400 15.121 1.00 86.75 166 ARG A N 1
ATOM 1282 C CA . ARG A 1 166 ? 12.333 5.862 14.876 1.00 86.75 166 ARG A CA 1
ATOM 1283 C C . ARG A 1 166 ? 13.106 4.875 14.011 1.00 86.75 166 ARG A C 1
ATOM 1285 O O . ARG A 1 166 ? 13.648 5.287 12.998 1.00 86.75 166 ARG A O 1
ATOM 1292 N N . ARG A 1 167 ? 13.058 3.579 14.341 1.00 87.75 167 ARG A N 1
ATOM 1293 C CA . ARG A 1 167 ? 13.697 2.524 13.537 1.00 87.75 167 ARG A CA 1
ATOM 1294 C C . ARG A 1 167 ? 13.202 2.533 12.092 1.00 87.75 167 ARG A C 1
ATOM 1296 O O . ARG A 1 167 ? 14.010 2.478 11.174 1.00 87.75 167 ARG A O 1
ATOM 1303 N N . ARG A 1 168 ? 11.888 2.663 11.875 1.00 87.81 168 ARG A N 1
ATOM 1304 C CA . ARG A 1 168 ? 11.324 2.802 10.523 1.00 87.81 168 ARG A CA 1
ATOM 1305 C C . ARG A 1 168 ? 11.837 4.051 9.805 1.00 87.81 168 ARG A C 1
ATOM 1307 O O . ARG A 1 168 ? 12.153 3.974 8.621 1.00 87.81 168 ARG A O 1
ATOM 1314 N N . ASP A 1 169 ? 11.899 5.186 10.498 1.00 90.12 169 ASP A N 1
ATOM 1315 C CA . ASP A 1 169 ? 12.388 6.445 9.928 1.00 90.12 169 ASP A CA 1
ATOM 1316 C C . ASP A 1 169 ? 13.874 6.358 9.543 1.00 90.12 169 ASP A C 1
ATOM 1318 O O . ASP A 1 169 ? 14.272 6.938 8.533 1.00 90.12 169 ASP A O 1
ATOM 1322 N N . ASP A 1 170 ? 14.663 5.607 10.311 1.00 92.19 170 ASP A N 1
ATOM 1323 C CA . ASP A 1 170 ? 16.088 5.374 10.064 1.00 92.19 170 ASP A CA 1
ATOM 1324 C C . ASP A 1 170 ? 16.305 4.436 8.872 1.00 92.19 170 ASP A C 1
ATOM 1326 O O . ASP A 1 170 ? 17.126 4.733 8.008 1.00 92.19 170 ASP A O 1
ATOM 1330 N N . ILE A 1 171 ? 15.505 3.367 8.753 1.00 93.38 171 ILE A N 1
ATOM 1331 C CA . ILE A 1 171 ? 15.507 2.488 7.571 1.00 93.38 171 ILE A CA 1
ATOM 1332 C C . ILE A 1 171 ? 15.145 3.287 6.312 1.00 93.38 171 ILE A C 1
ATOM 1334 O O . ILE A 1 171 ? 15.845 3.203 5.307 1.00 93.38 171 ILE A O 1
ATOM 1338 N N . CYS A 1 172 ? 14.091 4.111 6.365 1.00 93.25 172 CYS A N 1
ATOM 1339 C CA . CYS A 1 172 ? 13.694 4.938 5.222 1.00 93.25 172 CYS A CA 1
ATOM 1340 C C . CYS A 1 172 ? 14.796 5.935 4.826 1.00 93.25 172 CYS A C 1
ATOM 1342 O O . CYS A 1 172 ? 15.035 6.139 3.638 1.00 93.25 172 CYS A O 1
ATOM 1344 N N . LEU A 1 173 ? 15.495 6.527 5.803 1.00 95.38 173 LEU A N 1
ATOM 1345 C CA . LEU A 1 173 ? 16.630 7.409 5.535 1.00 95.38 173 LEU A CA 1
ATOM 1346 C C . LEU A 1 173 ? 17.794 6.653 4.882 1.00 95.38 173 LEU A C 1
ATOM 1348 O O . LEU A 1 173 ? 18.327 7.132 3.886 1.00 95.38 173 LEU A O 1
ATOM 1352 N N . ALA A 1 174 ? 18.158 5.479 5.403 1.00 97.38 174 ALA A N 1
ATOM 1353 C CA . ALA A 1 174 ? 19.222 4.653 4.841 1.00 97.38 174 ALA A CA 1
ATOM 1354 C C . ALA A 1 174 ? 18.919 4.265 3.384 1.00 97.38 174 ALA A C 1
ATOM 1356 O O . ALA A 1 17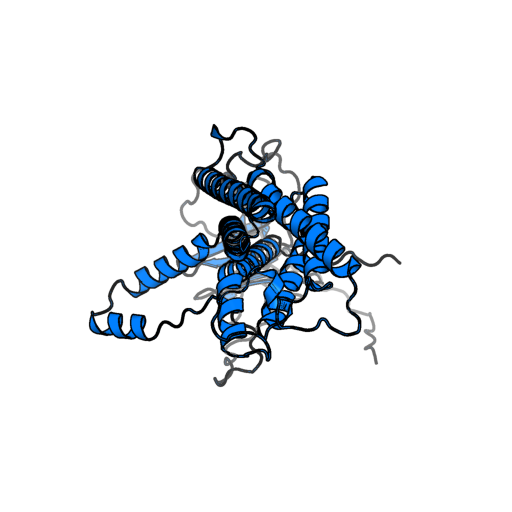4 ? 19.758 4.466 2.509 1.00 97.38 174 ALA A O 1
ATOM 1357 N N . CYS A 1 175 ? 17.693 3.813 3.095 1.00 97.81 175 CYS A N 1
ATOM 1358 C CA . CYS A 1 175 ? 17.238 3.547 1.729 1.00 97.81 175 CYS A CA 1
ATOM 1359 C C . CYS A 1 175 ? 17.299 4.798 0.838 1.00 97.81 175 CYS A C 1
ATOM 1361 O O . CYS A 1 175 ? 17.732 4.719 -0.308 1.00 97.81 175 CYS A O 1
ATOM 1363 N N . GLY A 1 176 ? 16.903 5.958 1.369 1.00 97.31 176 GLY A N 1
ATOM 1364 C CA . GLY A 1 176 ? 17.033 7.259 0.710 1.00 97.31 176 GLY A CA 1
ATOM 1365 C C . GLY A 1 176 ? 18.465 7.592 0.299 1.00 97.31 176 GLY A C 1
ATOM 1366 O O . GLY A 1 176 ? 18.705 7.970 -0.844 1.00 97.31 176 GLY A O 1
ATOM 1367 N N . ILE A 1 177 ? 19.419 7.403 1.211 1.00 98.06 177 ILE A N 1
ATOM 1368 C CA . ILE A 1 177 ? 20.848 7.624 0.957 1.00 98.06 177 ILE A CA 1
ATOM 1369 C C . ILE A 1 177 ? 21.357 6.658 -0.118 1.00 98.06 177 ILE A C 1
ATOM 1371 O O . ILE A 1 177 ? 22.019 7.093 -1.056 1.00 98.06 177 ILE A O 1
ATOM 1375 N N . VAL A 1 178 ? 20.997 5.372 -0.034 1.00 98.38 178 VAL A N 1
ATOM 1376 C CA . VAL A 1 178 ? 21.357 4.369 -1.052 1.00 98.38 178 VAL A CA 1
ATOM 1377 C C . VAL A 1 178 ? 20.823 4.761 -2.431 1.00 98.38 178 VAL A C 1
ATOM 1379 O O . VAL A 1 178 ? 21.560 4.671 -3.411 1.00 98.38 178 VAL A O 1
ATOM 1382 N N . MET A 1 179 ? 19.579 5.242 -2.523 1.00 98.25 179 MET A N 1
ATOM 1383 C CA . MET A 1 179 ? 19.019 5.731 -3.786 1.00 98.25 179 MET A CA 1
ATOM 1384 C C . MET A 1 179 ? 19.776 6.950 -4.322 1.00 98.25 179 MET A C 1
ATOM 1386 O O . MET A 1 179 ? 20.076 6.983 -5.509 1.00 98.25 179 MET A O 1
ATOM 1390 N N . ILE A 1 180 ? 20.129 7.921 -3.473 1.00 98.12 180 ILE A N 1
ATOM 1391 C CA . ILE A 1 180 ? 20.911 9.098 -3.889 1.00 98.12 180 ILE A CA 1
ATOM 1392 C C . ILE A 1 180 ? 22.270 8.667 -4.449 1.00 98.12 180 ILE A C 1
ATOM 1394 O O . ILE A 1 180 ? 22.629 9.068 -5.552 1.00 98.12 180 ILE A O 1
ATOM 1398 N N . VAL A 1 181 ? 23.000 7.807 -3.732 1.00 98.25 181 VAL A N 1
ATOM 1399 C CA . VAL A 1 181 ? 24.295 7.275 -4.190 1.00 98.25 181 VAL A CA 1
ATOM 1400 C C . VAL A 1 181 ? 24.140 6.522 -5.511 1.00 98.25 181 VAL A C 1
ATOM 1402 O O . VAL A 1 181 ? 24.944 6.701 -6.420 1.00 98.25 181 VAL A O 1
ATOM 1405 N N . SER A 1 182 ? 23.078 5.730 -5.649 1.00 97.50 182 SER A N 1
ATOM 1406 C CA . SER A 1 182 ? 22.792 4.983 -6.876 1.00 97.50 182 SER A CA 1
ATOM 1407 C C . SER A 1 182 ? 22.473 5.903 -8.057 1.00 97.50 182 SER A C 1
ATOM 1409 O O . SER A 1 182 ? 22.965 5.672 -9.155 1.00 97.50 182 SER A O 1
ATOM 1411 N N . VAL A 1 183 ? 21.711 6.981 -7.847 1.00 96.25 183 VAL A N 1
ATOM 1412 C CA . VAL A 1 183 ? 21.431 7.986 -8.887 1.00 96.25 183 VAL A CA 1
ATOM 1413 C C . VAL A 1 183 ? 22.705 8.732 -9.286 1.00 96.25 183 VAL A C 1
ATOM 1415 O O . VAL A 1 183 ? 22.937 8.937 -10.473 1.00 96.25 183 VAL A O 1
ATOM 1418 N N . LEU A 1 184 ? 23.567 9.087 -8.328 1.00 95.94 184 LEU A N 1
ATOM 1419 C CA . LEU A 1 184 ? 24.868 9.698 -8.621 1.00 95.94 184 LEU A CA 1
ATOM 1420 C C . LEU A 1 184 ? 25.786 8.742 -9.396 1.00 95.94 184 LEU A C 1
ATOM 1422 O O . LEU A 1 184 ? 26.482 9.169 -10.315 1.00 95.94 184 LEU A O 1
ATOM 1426 N N . TRP A 1 185 ? 25.752 7.446 -9.079 1.00 96.44 185 TRP A N 1
ATOM 1427 C CA . TRP A 1 185 ? 26.468 6.417 -9.833 1.00 96.44 185 TRP A CA 1
ATOM 1428 C C . TRP A 1 185 ? 25.899 6.238 -11.251 1.00 96.44 185 TRP A C 1
ATOM 1430 O O . TRP A 1 185 ? 26.650 6.151 -12.223 1.00 96.44 185 TRP A O 1
ATOM 1440 N N . ALA A 1 186 ? 24.577 6.254 -11.416 1.00 93.44 186 ALA A N 1
ATOM 1441 C CA . ALA A 1 186 ? 23.963 6.249 -12.742 1.00 93.44 186 ALA A CA 1
ATOM 1442 C C . ALA A 1 186 ? 24.360 7.500 -13.549 1.00 93.44 186 ALA A C 1
ATOM 1444 O O . ALA A 1 186 ? 24.684 7.391 -14.728 1.00 93.44 186 ALA A O 1
ATOM 1445 N N . ALA A 1 187 ? 24.415 8.672 -12.909 1.00 92.25 187 ALA A N 1
ATOM 1446 C CA . ALA A 1 187 ? 24.840 9.917 -13.542 1.00 92.25 187 ALA A CA 1
ATOM 1447 C C . ALA A 1 187 ? 26.316 9.882 -13.974 1.00 92.25 187 ALA A C 1
ATOM 1449 O O . ALA A 1 187 ? 26.630 10.281 -15.093 1.00 92.25 187 ALA A O 1
ATOM 1450 N N . SER A 1 188 ? 27.225 9.352 -13.146 1.00 93.56 188 SER A N 1
ATOM 1451 C CA . SER A 1 188 ? 28.632 9.193 -13.546 1.00 93.56 188 SER A CA 1
ATOM 1452 C C . SER A 1 188 ? 28.800 8.191 -14.692 1.00 93.56 188 SER A C 1
ATOM 1454 O O . SER A 1 188 ? 29.657 8.377 -15.556 1.00 93.56 188 SER A O 1
ATOM 1456 N N . SER A 1 189 ? 27.924 7.184 -14.761 1.00 91.25 189 SER A N 1
ATOM 1457 C CA . SER A 1 189 ? 27.889 6.196 -15.845 1.00 91.25 189 SER A CA 1
ATOM 1458 C C . SER A 1 189 ? 27.517 6.794 -17.205 1.00 91.25 189 SER A C 1
ATOM 1460 O O . SER A 1 189 ? 27.883 6.229 -18.234 1.00 91.25 189 SER A O 1
ATOM 1462 N N . VAL A 1 190 ? 26.865 7.965 -17.236 1.00 85.62 190 VAL A N 1
ATOM 1463 C CA . VAL A 1 190 ? 26.633 8.724 -18.479 1.00 85.62 190 VAL A CA 1
ATOM 1464 C C . VAL A 1 190 ? 27.958 9.189 -19.087 1.00 85.62 190 VAL A C 1
ATOM 1466 O O . VAL A 1 190 ? 28.123 9.132 -20.303 1.00 85.62 190 VAL A O 1
ATOM 1469 N N . VAL A 1 191 ? 28.913 9.601 -18.246 1.00 88.94 191 VAL A N 1
ATOM 1470 C CA . VAL A 1 191 ? 30.238 10.080 -18.673 1.00 88.94 191 VAL A CA 1
ATOM 1471 C C . VAL A 1 191 ? 31.173 8.914 -18.992 1.00 88.94 191 VAL A C 1
ATOM 1473 O O . VAL A 1 191 ? 31.921 8.970 -19.961 1.00 88.94 191 VAL A O 1
ATOM 1476 N N . THR A 1 192 ? 31.131 7.839 -18.201 1.00 89.19 192 THR A N 1
ATOM 1477 C CA . THR A 1 192 ? 32.007 6.668 -18.392 1.00 89.19 192 THR A CA 1
ATOM 1478 C C . THR A 1 192 ? 31.459 5.643 -19.388 1.00 89.19 192 THR A C 1
ATOM 1480 O O . THR A 1 192 ? 32.114 4.636 -19.651 1.00 89.19 192 THR A O 1
ATOM 1483 N N . HIS A 1 193 ? 30.260 5.874 -19.937 1.00 86.62 193 HIS A N 1
ATOM 1484 C CA . HIS A 1 193 ? 29.526 4.949 -20.808 1.00 86.62 193 HIS A CA 1
ATOM 1485 C C . HIS A 1 193 ? 29.302 3.549 -20.199 1.00 86.62 193 HIS A C 1
ATOM 1487 O O . HIS A 1 193 ? 29.136 2.562 -20.923 1.00 86.62 193 HIS A O 1
ATOM 1493 N N . ALA A 1 194 ? 29.288 3.456 -18.867 1.00 90.25 194 ALA A N 1
ATOM 1494 C CA . ALA A 1 194 ? 29.027 2.220 -18.143 1.00 90.25 194 ALA A CA 1
ATOM 1495 C C . ALA A 1 194 ? 27.527 1.868 -18.131 1.00 90.25 194 ALA A C 1
ATOM 1497 O O . ALA A 1 194 ? 26.653 2.717 -18.310 1.00 90.25 194 ALA A O 1
ATOM 1498 N N . ALA A 1 195 ? 27.215 0.590 -17.902 1.00 92.44 195 ALA A N 1
ATOM 1499 C CA . ALA A 1 195 ? 25.838 0.133 -17.736 1.00 92.44 195 ALA A CA 1
ATOM 1500 C C . ALA A 1 195 ? 25.225 0.668 -16.428 1.00 92.44 195 ALA A C 1
ATOM 1502 O O . ALA A 1 195 ? 25.829 0.561 -15.362 1.00 92.44 195 ALA A O 1
ATOM 1503 N N . ILE A 1 196 ? 23.991 1.167 -16.502 1.00 94.38 196 ILE A N 1
ATOM 1504 C CA . ILE A 1 196 ? 23.230 1.724 -15.372 1.00 94.38 196 ILE A CA 1
ATOM 1505 C C . ILE A 1 196 ? 22.278 0.717 -14.712 1.00 94.38 196 ILE A C 1
ATOM 1507 O O . ILE A 1 196 ? 21.640 1.038 -13.713 1.00 94.38 196 ILE A O 1
ATOM 1511 N N . PHE A 1 197 ? 22.207 -0.520 -15.212 1.00 95.69 197 PHE A N 1
ATOM 1512 C CA . PHE A 1 197 ? 21.321 -1.557 -14.671 1.00 95.69 197 PHE A CA 1
ATOM 1513 C C . PHE A 1 197 ? 21.491 -1.774 -13.163 1.00 95.69 197 PHE A C 1
ATOM 1515 O O . PHE A 1 197 ? 20.503 -1.866 -12.436 1.00 95.69 197 PHE A O 1
ATOM 1522 N N . TRP A 1 198 ? 22.734 -1.861 -12.682 1.00 96.25 198 TRP A N 1
ATOM 1523 C CA . TRP A 1 198 ? 23.016 -2.091 -11.265 1.00 96.25 198 TRP A CA 1
ATOM 1524 C C . TRP A 1 198 ? 22.605 -0.919 -10.370 1.00 96.25 198 TRP A C 1
ATOM 1526 O O . TRP A 1 198 ? 21.843 -1.170 -9.433 1.00 96.25 198 TRP A O 1
ATOM 1536 N N . PRO A 1 199 ? 23.023 0.337 -10.631 1.00 97.00 199 PRO A N 1
ATOM 1537 C CA . PRO A 1 199 ? 22.545 1.460 -9.830 1.00 97.00 199 PRO A CA 1
ATOM 1538 C C . PRO A 1 199 ? 21.015 1.605 -9.870 1.00 97.00 199 PRO A C 1
ATOM 1540 O O . PRO A 1 199 ? 20.402 1.804 -8.824 1.00 97.00 199 PRO A O 1
ATOM 1543 N N . GLU A 1 200 ? 20.366 1.417 -11.023 1.00 97.19 200 GLU A N 1
ATOM 1544 C CA . GLU A 1 200 ? 18.896 1.436 -11.110 1.00 97.19 200 GLU A CA 1
ATOM 1545 C C . GLU A 1 200 ? 18.254 0.335 -10.253 1.00 97.19 200 GLU A C 1
ATOM 1547 O O . GLU A 1 200 ? 17.340 0.603 -9.473 1.00 97.19 200 GLU A O 1
ATOM 1552 N N . SER A 1 201 ? 18.758 -0.897 -10.347 1.00 97.88 201 SER A N 1
ATOM 1553 C CA . SER A 1 201 ? 18.236 -2.044 -9.596 1.00 97.88 201 SER A CA 1
ATOM 1554 C C . SER A 1 201 ? 18.397 -1.860 -8.088 1.00 97.88 201 SER A C 1
ATOM 1556 O O . SER A 1 201 ? 17.464 -2.125 -7.331 1.00 97.88 201 SER A O 1
ATOM 1558 N N . ILE A 1 202 ? 19.554 -1.362 -7.642 1.00 98.00 202 ILE A N 1
ATOM 1559 C CA . ILE A 1 202 ? 19.822 -1.081 -6.226 1.00 98.00 202 ILE A CA 1
ATOM 1560 C C . ILE A 1 202 ? 18.890 0.022 -5.719 1.00 98.00 202 ILE A C 1
ATOM 1562 O O . ILE A 1 202 ? 18.316 -0.119 -4.639 1.00 98.00 202 ILE A O 1
ATOM 1566 N N . ALA A 1 203 ? 18.681 1.085 -6.499 1.00 97.75 203 ALA A N 1
ATOM 1567 C CA . ALA A 1 203 ? 17.754 2.151 -6.142 1.00 97.75 203 ALA A CA 1
ATOM 1568 C C . ALA A 1 203 ? 16.298 1.655 -6.059 1.00 97.75 203 ALA A C 1
ATOM 1570 O O . ALA A 1 203 ? 15.602 1.975 -5.094 1.00 97.75 203 ALA A O 1
ATOM 1571 N N . ILE A 1 204 ? 15.848 0.826 -7.009 1.00 97.44 204 ILE A N 1
ATOM 1572 C CA . ILE A 1 204 ? 14.509 0.212 -7.001 1.00 97.44 204 ILE A CA 1
ATOM 1573 C C . ILE A 1 204 ? 14.331 -0.693 -5.775 1.00 97.44 204 ILE A C 1
ATOM 1575 O O . ILE A 1 204 ? 13.321 -0.590 -5.077 1.00 97.44 204 ILE A O 1
ATOM 1579 N N . ILE A 1 205 ? 15.318 -1.538 -5.462 1.00 97.81 205 ILE A N 1
ATOM 1580 C CA . ILE A 1 205 ? 15.286 -2.415 -4.283 1.00 97.81 205 ILE A CA 1
ATOM 1581 C C . ILE A 1 205 ? 15.285 -1.585 -2.994 1.00 97.81 205 ILE A C 1
ATOM 1583 O O . ILE A 1 205 ? 14.502 -1.862 -2.086 1.00 97.81 205 ILE A O 1
ATOM 1587 N N . ALA A 1 206 ? 16.106 -0.537 -2.901 1.00 97.38 206 ALA A N 1
ATOM 1588 C CA . ALA A 1 206 ? 16.136 0.349 -1.740 1.00 97.38 206 ALA A CA 1
ATOM 1589 C C . ALA A 1 206 ? 14.789 1.061 -1.538 1.00 97.38 206 ALA A C 1
ATOM 1591 O O . ALA A 1 206 ? 14.267 1.100 -0.419 1.00 97.38 206 ALA A O 1
ATOM 1592 N N . PHE A 1 207 ? 14.184 1.565 -2.615 1.00 95.69 207 PHE A N 1
ATOM 1593 C CA . PHE A 1 207 ? 12.840 2.128 -2.572 1.00 95.69 207 PHE A CA 1
ATOM 1594 C C . PHE A 1 207 ? 11.813 1.096 -2.096 1.00 95.69 207 PHE A C 1
ATOM 1596 O O . PHE A 1 207 ? 11.062 1.368 -1.157 1.00 95.69 207 PHE A O 1
ATOM 1603 N N . ALA A 1 208 ? 11.831 -0.107 -2.672 1.00 94.62 208 ALA A N 1
ATOM 1604 C CA . ALA A 1 208 ? 10.951 -1.207 -2.303 1.00 94.62 208 ALA A CA 1
ATOM 1605 C C . ALA A 1 208 ? 11.073 -1.575 -0.817 1.00 94.62 208 ALA A C 1
ATOM 1607 O O . ALA A 1 208 ? 10.059 -1.704 -0.131 1.00 94.62 208 ALA A O 1
ATOM 1608 N N . VAL A 1 209 ? 12.294 -1.652 -0.278 1.00 93.69 209 VAL A N 1
ATOM 1609 C CA . VAL A 1 209 ? 12.540 -1.887 1.154 1.00 93.69 209 VAL A CA 1
ATOM 1610 C C . VAL A 1 209 ? 11.951 -0.761 2.007 1.00 93.69 209 VAL A C 1
ATOM 1612 O O . VAL A 1 209 ? 11.244 -1.038 2.984 1.00 93.69 209 VAL A O 1
ATOM 1615 N N . SER A 1 210 ? 12.160 0.507 1.632 1.00 92.69 210 SER A N 1
ATOM 1616 C CA . SER A 1 210 ? 11.557 1.647 2.343 1.00 92.69 210 SER A CA 1
ATOM 1617 C C . SER A 1 210 ? 10.023 1.559 2.363 1.00 92.69 210 SER A C 1
ATOM 1619 O O . SER A 1 210 ? 9.379 1.815 3.387 1.00 92.69 210 SER A O 1
ATOM 1621 N N . TRP A 1 211 ? 9.437 1.089 1.260 1.00 88.88 211 TRP A N 1
ATOM 1622 C CA . TRP A 1 211 ? 8.001 0.934 1.082 1.00 88.88 211 TRP A CA 1
ATOM 1623 C C . TRP A 1 211 ? 7.433 -0.237 1.892 1.00 88.88 211 TRP A C 1
ATOM 1625 O O . TRP A 1 211 ? 6.423 -0.081 2.581 1.00 88.88 211 TRP A O 1
ATOM 1635 N N . LEU A 1 212 ? 8.113 -1.388 1.904 1.00 89.44 212 LEU A N 1
ATOM 1636 C CA . LEU A 1 212 ? 7.756 -2.561 2.713 1.00 89.44 212 LEU A CA 1
ATOM 1637 C C . LEU A 1 212 ? 7.812 -2.260 4.211 1.00 89.44 212 LEU A C 1
ATOM 1639 O O . LEU A 1 212 ? 6.925 -2.666 4.968 1.00 89.44 212 LEU A O 1
ATOM 1643 N N . THR A 1 213 ? 8.815 -1.485 4.628 1.00 86.88 213 THR A N 1
ATOM 1644 C CA . THR A 1 213 ? 8.947 -1.012 6.012 1.00 86.88 213 THR A CA 1
ATOM 1645 C C . THR A 1 213 ? 7.769 -0.105 6.383 1.00 86.88 213 THR A C 1
ATOM 1647 O O . THR A 1 213 ? 7.225 -0.199 7.483 1.00 86.88 213 THR A O 1
ATOM 1650 N N . LYS A 1 214 ? 7.300 0.739 5.452 1.00 80.06 214 LYS A N 1
ATOM 1651 C CA . LYS A 1 214 ? 6.089 1.555 5.635 1.00 80.06 214 LYS A CA 1
ATOM 1652 C C . LYS A 1 214 ? 4.790 0.739 5.596 1.00 80.06 214 LYS A C 1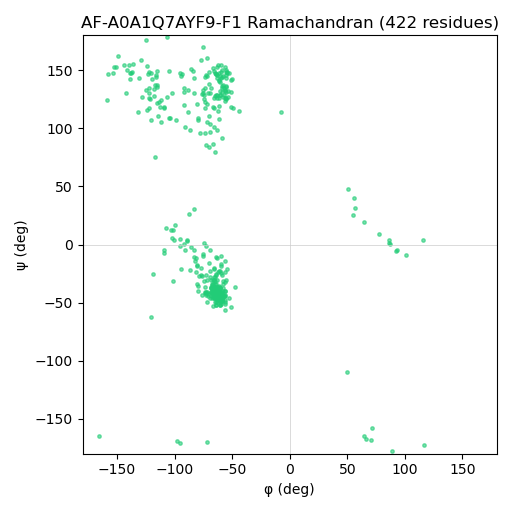
ATOM 1654 O O . LYS A 1 214 ? 3.828 1.117 6.264 1.00 80.06 214 LYS A O 1
ATOM 1659 N N . GLY A 1 215 ? 4.758 -0.362 4.847 1.00 67.19 215 GLY A N 1
ATOM 1660 C CA . GLY A 1 215 ? 3.652 -1.322 4.777 1.00 67.19 215 GLY A CA 1
ATOM 1661 C C . GLY A 1 215 ? 3.530 -2.242 5.998 1.00 67.19 215 GLY A C 1
ATOM 1662 O O . GLY A 1 215 ? 2.640 -3.093 6.030 1.00 67.19 215 GLY A O 1
ATOM 1663 N N . GLU A 1 216 ? 4.396 -2.089 7.006 1.00 73.56 216 GLU A N 1
ATOM 1664 C CA . GLU A 1 216 ? 4.373 -2.865 8.253 1.00 73.56 216 GLU A CA 1
ATOM 1665 C C . GLU A 1 216 ? 4.433 -4.384 8.002 1.00 73.56 216 GLU A C 1
ATOM 1667 O O . GLU A 1 216 ? 3.702 -5.155 8.629 1.00 73.56 216 GLU A O 1
ATOM 1672 N N . ILE A 1 217 ? 5.242 -4.834 7.034 1.00 61.41 217 ILE A N 1
ATOM 1673 C CA . ILE A 1 217 ? 5.321 -6.256 6.651 1.00 61.41 217 ILE A CA 1
ATOM 1674 C C . ILE A 1 217 ? 5.797 -7.165 7.798 1.00 61.41 217 ILE A C 1
ATOM 1676 O O . ILE A 1 217 ? 5.469 -8.351 7.842 1.00 61.41 217 ILE A O 1
ATOM 1680 N N . HIS A 1 218 ? 6.502 -6.608 8.784 1.00 60.69 218 HIS A N 1
ATOM 1681 C CA . HIS A 1 218 ? 6.947 -7.331 9.973 1.00 60.69 218 HIS A CA 1
ATOM 1682 C C . HIS A 1 218 ? 5.780 -7.812 10.840 1.00 60.69 218 HIS A C 1
ATOM 1684 O O . HIS A 1 218 ? 5.879 -8.872 11.444 1.00 60.69 218 HIS A O 1
ATOM 1690 N N . LYS A 1 219 ? 4.650 -7.095 10.892 1.00 66.94 219 LYS A N 1
ATOM 1691 C CA . LYS A 1 219 ? 3.501 -7.463 11.741 1.00 66.94 219 LYS A CA 1
ATOM 1692 C C . LYS A 1 219 ? 2.851 -8.800 11.357 1.00 66.94 219 LYS A C 1
ATOM 1694 O O . LYS A 1 219 ? 2.706 -9.640 12.247 1.00 66.94 219 LYS A O 1
ATOM 1699 N N . PRO A 1 220 ? 2.462 -9.055 10.092 1.00 59.75 220 PRO A N 1
ATOM 1700 C CA . PRO A 1 220 ? 1.958 -10.365 9.686 1.00 59.75 220 PRO A CA 1
ATOM 1701 C C . PRO A 1 220 ? 3.033 -11.454 9.766 1.00 59.75 220 PRO A C 1
ATOM 1703 O O . PRO A 1 220 ? 2.713 -12.552 10.208 1.00 59.75 220 PRO A O 1
ATOM 1706 N N . ALA A 1 221 ? 4.300 -11.159 9.450 1.00 56.31 221 ALA A N 1
ATOM 1707 C CA . ALA A 1 221 ? 5.395 -12.123 9.592 1.00 56.31 221 ALA A CA 1
ATOM 1708 C C . ALA A 1 221 ? 5.595 -12.555 11.057 1.00 56.31 221 ALA A C 1
ATOM 1710 O O . ALA A 1 221 ? 5.680 -13.743 11.348 1.00 56.31 221 ALA A O 1
ATOM 1711 N N . ILE A 1 222 ? 5.569 -11.611 12.003 1.00 61.94 222 ILE A N 1
ATOM 1712 C CA . ILE A 1 222 ? 5.647 -11.887 13.443 1.00 61.94 222 ILE A CA 1
ATOM 1713 C C . ILE A 1 222 ? 4.411 -12.655 13.922 1.00 61.94 222 ILE A C 1
ATOM 1715 O O . ILE A 1 222 ? 4.552 -13.567 14.733 1.00 61.94 222 ILE A O 1
ATOM 1719 N N . ARG A 1 223 ? 3.204 -12.329 13.434 1.00 64.31 223 ARG A N 1
ATOM 1720 C CA . ARG A 1 223 ? 1.991 -13.112 13.739 1.00 64.31 223 ARG A CA 1
ATOM 1721 C C . ARG A 1 223 ? 2.131 -14.545 13.233 1.00 64.31 223 ARG A C 1
ATOM 1723 O O . ARG A 1 223 ? 1.939 -15.460 14.021 1.00 64.31 223 ARG A O 1
ATOM 1730 N N . MET A 1 224 ? 2.562 -14.735 11.987 1.00 64.00 224 MET A N 1
ATOM 1731 C CA . MET A 1 224 ? 2.821 -16.050 11.400 1.00 64.00 224 MET A CA 1
ATOM 1732 C C . MET A 1 224 ? 3.873 -16.821 12.200 1.00 64.00 224 MET A C 1
ATOM 1734 O O . MET A 1 224 ? 3.621 -17.953 12.587 1.00 64.00 224 MET A O 1
ATOM 1738 N N . MET A 1 225 ? 5.011 -16.206 12.535 1.00 62.47 225 MET A N 1
ATOM 1739 C CA . MET A 1 225 ? 6.048 -16.830 13.364 1.00 62.47 225 MET A CA 1
ATOM 1740 C C . MET A 1 225 ? 5.543 -17.170 14.769 1.00 62.47 225 MET A C 1
ATOM 1742 O O . MET A 1 225 ? 5.912 -18.209 15.306 1.00 62.47 225 MET A O 1
ATOM 1746 N N . ARG A 1 226 ? 4.686 -16.340 15.375 1.00 66.44 226 ARG A N 1
ATOM 1747 C CA . ARG A 1 226 ? 4.050 -16.639 16.669 1.00 66.44 226 ARG A CA 1
ATOM 1748 C C . ARG A 1 226 ? 3.082 -17.813 16.558 1.00 66.44 226 ARG A C 1
ATOM 1750 O O . ARG A 1 226 ? 3.142 -18.692 17.408 1.00 66.44 226 ARG A O 1
ATOM 1757 N N . THR A 1 227 ? 2.262 -17.868 15.512 1.00 66.81 227 THR A N 1
ATOM 1758 C CA . THR A 1 227 ? 1.348 -18.987 15.240 1.00 66.81 227 THR A CA 1
ATOM 1759 C C . THR A 1 227 ? 2.114 -20.274 14.940 1.00 66.81 227 THR A C 1
ATOM 1761 O O . THR A 1 227 ? 1.776 -21.321 15.481 1.00 66.81 227 THR A O 1
ATOM 1764 N N . LEU A 1 228 ? 3.187 -20.205 14.147 1.00 60.44 228 LEU A N 1
ATOM 1765 C CA . LEU A 1 228 ? 4.087 -21.329 13.885 1.00 60.44 228 LEU A CA 1
ATOM 1766 C C . LEU A 1 228 ? 4.774 -21.785 15.174 1.00 60.44 228 LEU A C 1
ATOM 1768 O O . LEU A 1 228 ? 4.755 -22.966 15.485 1.00 60.44 228 LEU A O 1
ATOM 1772 N N . ARG A 1 229 ? 5.297 -20.864 15.990 1.00 64.94 229 ARG A N 1
ATOM 1773 C CA . ARG A 1 229 ? 5.902 -21.180 17.293 1.00 64.94 229 ARG A CA 1
ATOM 1774 C C . ARG A 1 229 ? 4.897 -21.786 18.275 1.00 64.94 229 ARG A C 1
ATOM 1776 O O . ARG A 1 229 ? 5.268 -22.667 19.039 1.00 64.94 229 ARG A O 1
ATOM 1783 N N . GLN A 1 230 ? 3.644 -21.332 18.264 1.00 65.00 230 GLN A N 1
ATOM 1784 C CA . GLN A 1 230 ? 2.561 -21.917 19.059 1.00 65.00 230 GLN A CA 1
ATOM 1785 C C . GLN A 1 230 ? 2.189 -23.317 18.563 1.00 65.00 230 GLN A C 1
ATOM 1787 O O . GLN A 1 230 ? 2.027 -24.205 19.387 1.00 65.00 230 GLN A O 1
ATOM 1792 N N . ARG A 1 231 ? 2.135 -23.542 17.244 1.00 58.31 231 ARG A N 1
ATOM 1793 C CA . ARG A 1 231 ? 1.917 -24.873 16.650 1.00 58.31 231 ARG A CA 1
ATOM 1794 C C . ARG A 1 231 ? 3.091 -25.832 16.871 1.00 58.31 231 ARG A C 1
ATOM 1796 O O . ARG A 1 231 ? 2.875 -27.030 16.969 1.00 58.31 231 ARG A O 1
ATOM 1803 N N . MET A 1 232 ? 4.317 -25.316 16.962 1.00 54.94 232 MET A N 1
ATOM 1804 C CA . MET A 1 232 ? 5.522 -26.107 17.244 1.00 54.94 232 MET A CA 1
ATOM 1805 C C . MET A 1 232 ? 5.727 -26.398 18.738 1.00 54.94 232 MET A C 1
ATOM 1807 O O . MET A 1 232 ? 6.528 -27.265 19.081 1.00 54.94 232 MET A O 1
ATOM 1811 N N . ARG A 1 233 ? 5.017 -25.717 19.648 1.00 51.56 233 ARG A N 1
ATOM 1812 C CA . ARG A 1 233 ? 5.010 -26.083 21.072 1.00 51.56 233 ARG A CA 1
ATOM 1813 C C . ARG A 1 233 ? 4.178 -27.357 21.251 1.00 51.56 233 ARG A C 1
ATOM 1815 O O . ARG A 1 233 ? 2.963 -27.282 21.363 1.00 51.56 233 ARG A O 1
ATOM 1822 N N . GLY A 1 234 ? 4.859 -28.504 21.273 1.00 55.75 234 GLY A N 1
ATOM 1823 C CA . GLY A 1 234 ? 4.272 -29.819 21.563 1.00 55.75 234 GLY A CA 1
ATOM 1824 C C . GLY A 1 234 ? 4.301 -30.839 20.417 1.00 55.75 234 GLY A C 1
ATOM 1825 O O . GLY A 1 234 ? 3.765 -31.928 20.590 1.00 55.75 234 GLY A O 1
ATOM 1826 N N . ALA A 1 235 ? 4.912 -30.534 19.264 1.00 49.62 235 ALA A N 1
ATOM 1827 C CA . ALA A 1 235 ? 4.997 -31.477 18.142 1.00 49.62 235 ALA A CA 1
ATOM 1828 C C . ALA A 1 235 ? 6.295 -32.322 18.190 1.00 49.62 235 ALA A C 1
ATOM 1830 O O . ALA A 1 235 ? 7.370 -31.751 18.387 1.00 49.62 235 ALA A O 1
ATOM 1831 N N . PRO A 1 236 ? 6.239 -33.655 17.982 1.00 52.53 236 PRO A N 1
ATOM 1832 C CA . PRO A 1 236 ? 7.433 -34.498 17.916 1.00 52.53 236 PRO A CA 1
ATOM 1833 C C . PRO A 1 236 ? 8.260 -34.229 16.641 1.00 52.53 236 PRO A C 1
ATOM 1835 O O . PRO A 1 236 ? 7.723 -33.920 15.573 1.00 52.53 236 PRO A O 1
ATOM 1838 N N . ALA A 1 237 ? 9.585 -34.390 16.752 1.00 49.25 237 ALA A N 1
ATOM 1839 C CA . ALA A 1 237 ? 10.603 -34.029 15.756 1.00 49.25 237 ALA A CA 1
ATOM 1840 C C . ALA A 1 237 ? 10.366 -34.461 14.283 1.00 49.25 237 ALA A C 1
ATOM 1842 O O . ALA A 1 237 ? 10.692 -33.661 13.402 1.00 49.25 237 ALA A O 1
ATOM 1843 N N . PRO A 1 238 ? 9.782 -35.633 13.943 1.00 48.56 238 PRO A N 1
ATOM 1844 C CA . PRO A 1 238 ? 9.616 -36.020 12.535 1.00 48.56 238 PRO A CA 1
ATOM 1845 C C . PRO A 1 238 ? 8.565 -35.189 11.771 1.00 48.56 238 PRO A C 1
ATOM 1847 O O . PRO A 1 238 ? 8.593 -35.153 10.544 1.00 48.56 238 PRO A O 1
ATOM 1850 N N . VAL A 1 239 ? 7.687 -34.448 12.460 1.00 50.50 239 VAL A N 1
ATOM 1851 C CA . VAL A 1 239 ? 6.711 -33.536 11.822 1.00 50.50 239 VAL A CA 1
ATOM 1852 C C . VAL A 1 239 ? 7.378 -32.232 11.353 1.00 50.50 239 VAL A C 1
ATOM 1854 O O . VAL A 1 239 ? 6.937 -31.611 10.386 1.00 50.50 239 VAL A O 1
ATOM 1857 N N . VAL A 1 240 ? 8.485 -31.831 11.988 1.00 43.81 240 VAL A N 1
ATOM 1858 C CA . VAL A 1 240 ? 9.190 -30.567 11.711 1.00 43.81 240 VAL A CA 1
ATOM 1859 C C . VAL A 1 240 ? 9.849 -30.575 10.327 1.00 43.81 240 VAL A C 1
ATOM 1861 O O . VAL A 1 240 ? 9.797 -29.570 9.619 1.00 43.81 240 VAL A O 1
ATOM 1864 N N . LEU A 1 241 ? 10.397 -31.718 9.899 1.00 39.88 241 LEU A N 1
ATOM 1865 C CA . LEU A 1 241 ? 11.045 -31.856 8.590 1.00 39.88 241 LEU A CA 1
ATOM 1866 C C . LEU A 1 241 ? 10.018 -31.883 7.441 1.00 39.88 241 LEU A C 1
ATOM 1868 O O . LEU A 1 241 ? 10.239 -31.266 6.400 1.00 39.88 241 LEU A O 1
ATOM 1872 N N . GLY A 1 242 ? 8.854 -32.507 7.659 1.00 45.50 242 GLY A N 1
ATOM 1873 C CA . GLY A 1 242 ? 7.756 -32.536 6.686 1.00 45.50 242 GLY A CA 1
ATOM 1874 C C . GLY A 1 242 ? 7.097 -31.171 6.456 1.00 45.50 242 GLY A C 1
ATOM 1875 O O . GLY A 1 242 ? 6.734 -30.847 5.326 1.00 45.50 242 GLY A O 1
ATOM 1876 N N . VAL A 1 243 ? 6.993 -30.330 7.493 1.00 48.69 243 VAL A N 1
ATOM 1877 C CA . VAL A 1 243 ? 6.444 -28.965 7.376 1.00 48.69 243 VAL A CA 1
ATOM 1878 C C . VAL A 1 243 ? 7.414 -28.025 6.648 1.00 48.69 243 VAL A C 1
ATOM 1880 O O . VAL A 1 243 ? 6.975 -27.258 5.798 1.00 48.69 243 VAL A O 1
ATOM 1883 N N . LEU A 1 244 ? 8.724 -28.111 6.913 1.00 44.62 244 LEU A N 1
ATOM 1884 C CA . LEU A 1 244 ? 9.745 -27.279 6.253 1.00 44.62 244 LEU A CA 1
ATOM 1885 C C . LEU A 1 244 ? 9.917 -27.595 4.757 1.00 44.62 244 LEU A C 1
ATOM 1887 O O . LEU A 1 244 ? 10.161 -26.686 3.966 1.00 44.62 244 LEU A O 1
ATOM 1891 N N . LEU A 1 245 ? 9.751 -28.860 4.358 1.00 43.31 245 LEU A N 1
ATOM 1892 C CA . LEU A 1 245 ? 9.854 -29.294 2.957 1.00 43.31 245 LEU A CA 1
ATOM 1893 C C . LEU A 1 245 ? 8.580 -29.019 2.135 1.00 43.31 245 LEU A C 1
ATOM 1895 O O . LEU A 1 245 ? 8.641 -28.997 0.908 1.00 43.31 245 LEU A O 1
ATOM 1899 N N . THR A 1 246 ? 7.435 -28.774 2.783 1.00 41.81 246 THR A N 1
ATOM 1900 C CA . THR A 1 246 ? 6.144 -28.521 2.109 1.00 41.81 246 THR A CA 1
ATOM 1901 C C . THR A 1 246 ? 5.658 -27.076 2.202 1.00 41.81 246 THR A C 1
ATOM 1903 O O . THR A 1 246 ? 4.694 -26.713 1.520 1.00 41.81 246 THR A O 1
ATOM 1906 N N . THR A 1 247 ? 6.327 -26.211 2.975 1.00 37.19 247 THR A N 1
ATOM 1907 C CA . THR A 1 247 ? 6.043 -24.771 2.994 1.00 37.19 247 THR A CA 1
ATOM 1908 C C . THR A 1 247 ? 6.395 -24.126 1.656 1.00 37.19 247 THR A C 1
ATOM 1910 O O . THR A 1 247 ? 7.467 -23.555 1.470 1.00 37.19 247 THR A O 1
ATOM 1913 N N . ARG A 1 248 ? 5.442 -24.148 0.718 1.00 40.03 248 ARG A N 1
ATOM 1914 C CA . ARG A 1 248 ? 5.360 -23.115 -0.314 1.00 40.03 248 ARG A CA 1
ATOM 1915 C C . ARG A 1 248 ? 5.335 -21.765 0.398 1.00 40.03 248 ARG A C 1
ATOM 1917 O O . ARG A 1 248 ? 4.569 -21.578 1.344 1.00 40.03 248 ARG A O 1
ATOM 1924 N N . LEU A 1 249 ? 6.162 -20.830 -0.064 1.00 35.47 249 LEU A N 1
ATOM 1925 C CA . LEU A 1 249 ? 6.107 -19.427 0.327 1.00 35.47 249 LEU A CA 1
ATOM 1926 C C . LEU A 1 249 ? 4.769 -18.847 -0.164 1.00 35.47 249 LEU A C 1
ATOM 1928 O O . LEU A 1 249 ? 4.686 -18.228 -1.220 1.00 35.47 249 LEU A O 1
ATOM 1932 N N . VAL A 1 250 ? 3.690 -19.109 0.569 1.00 38.34 250 VAL A N 1
ATOM 1933 C CA . VAL A 1 250 ? 2.398 -18.477 0.333 1.00 38.34 250 VAL A CA 1
ATOM 1934 C C . VAL A 1 250 ? 2.513 -17.088 0.939 1.00 38.34 250 VAL A C 1
ATOM 1936 O O . VAL A 1 250 ? 2.360 -16.901 2.145 1.00 38.34 250 VAL A O 1
ATOM 1939 N N . ILE A 1 251 ? 2.834 -16.105 0.095 1.00 39.75 251 ILE A N 1
ATOM 1940 C CA . ILE A 1 251 ? 2.487 -14.712 0.373 1.00 39.75 251 ILE A CA 1
ATOM 1941 C C . ILE A 1 251 ? 0.989 -14.752 0.692 1.00 39.75 251 ILE A C 1
ATOM 1943 O O . ILE A 1 251 ? 0.228 -15.202 -0.168 1.00 39.75 251 ILE A O 1
ATOM 1947 N N . PRO A 1 252 ? 0.536 -14.363 1.896 1.00 40.91 252 PRO A N 1
ATOM 1948 C CA . PRO A 1 252 ? -0.882 -14.317 2.178 1.00 40.91 252 PRO A CA 1
ATOM 1949 C C . PRO A 1 252 ? -1.453 -13.149 1.370 1.00 40.91 252 PRO A C 1
ATOM 1951 O O . PRO A 1 252 ? -1.606 -12.039 1.872 1.00 40.91 252 PRO A O 1
ATOM 1954 N N . SER A 1 253 ? -1.766 -13.396 0.095 1.00 46.00 253 SER A N 1
ATOM 1955 C CA . SER A 1 253 ? -3.008 -12.873 -0.448 1.00 46.00 253 SER A CA 1
ATOM 1956 C C . SER A 1 253 ? -4.067 -13.302 0.550 1.00 46.00 253 SER A C 1
ATOM 1958 O O . SER A 1 253 ? -4.075 -14.465 0.965 1.00 46.00 253 SER A O 1
ATOM 1960 N N . SER A 1 254 ? -4.925 -12.379 0.983 1.00 48.72 254 SER A N 1
ATOM 1961 C CA . SER A 1 254 ? -6.216 -12.795 1.512 1.00 48.72 254 SER A CA 1
ATOM 1962 C C . SER A 1 254 ? -6.720 -13.861 0.550 1.00 48.72 254 SER A C 1
ATOM 1964 O O . SER A 1 254 ? -6.876 -13.580 -0.643 1.00 48.72 254 SER A O 1
ATOM 1966 N N . ALA A 1 255 ? -6.848 -15.105 1.018 1.00 50.22 255 ALA A N 1
ATOM 1967 C CA . ALA A 1 255 ? -7.607 -16.067 0.250 1.00 50.22 255 ALA A CA 1
ATOM 1968 C C . ALA A 1 255 ? -8.938 -15.366 -0.056 1.00 50.22 255 ALA A C 1
ATOM 1970 O O . ALA A 1 255 ? -9.418 -14.609 0.800 1.00 50.22 255 ALA A O 1
ATOM 1971 N N . PRO A 1 256 ? -9.512 -15.535 -1.248 1.00 50.03 256 PRO A N 1
ATOM 1972 C CA . PRO A 1 256 ? -10.923 -15.257 -1.399 1.00 50.03 256 PRO A CA 1
ATOM 1973 C C . PRO A 1 256 ? -11.626 -16.188 -0.400 1.00 50.03 256 PRO A C 1
ATOM 1975 O O . PRO A 1 256 ? -11.865 -17.355 -0.675 1.00 50.03 256 PRO A O 1
ATOM 1978 N N . VAL A 1 257 ? -11.864 -15.697 0.821 1.00 62.19 257 VAL A N 1
ATOM 1979 C CA . VAL A 1 257 ? -12.733 -16.324 1.830 1.00 62.19 257 VAL A CA 1
ATOM 1980 C C . VAL A 1 257 ? -14.170 -15.910 1.517 1.00 62.19 257 VAL A C 1
ATOM 1982 O O . VAL A 1 257 ? -14.996 -15.717 2.398 1.00 62.19 257 VAL A O 1
ATOM 1985 N N . GLU A 1 258 ? -14.455 -15.694 0.239 1.00 61.28 258 GLU A N 1
ATOM 1986 C CA . GLU A 1 258 ? -15.809 -15.617 -0.239 1.00 61.28 258 GLU A CA 1
ATOM 1987 C C . GLU A 1 258 ? -16.192 -17.046 -0.585 1.00 61.28 258 GLU A C 1
ATOM 1989 O O . GLU A 1 258 ? -15.586 -17.696 -1.438 1.00 61.28 258 GLU A O 1
ATOM 1994 N N . GLN A 1 259 ? -17.145 -17.571 0.170 1.00 71.69 259 GLN A N 1
ATOM 1995 C CA . GLN A 1 259 ? -17.730 -18.860 -0.122 1.00 71.69 259 GLN A CA 1
ATOM 1996 C C . GLN A 1 259 ? -18.564 -18.709 -1.405 1.00 71.69 259 GLN A C 1
ATOM 1998 O O . GLN A 1 259 ? -19.701 -18.254 -1.349 1.00 71.69 259 GLN A O 1
ATOM 2003 N N . THR A 1 260 ? -17.995 -19.069 -2.559 1.00 82.06 260 THR A N 1
ATOM 2004 C CA . THR A 1 260 ? -18.682 -19.000 -3.865 1.00 82.06 260 THR A CA 1
ATOM 2005 C C . THR A 1 260 ? -19.605 -20.189 -4.123 1.00 82.06 260 THR A C 1
ATOM 2007 O O . THR A 1 260 ? -20.397 -20.167 -5.060 1.00 82.06 260 THR A O 1
ATOM 2010 N N . GLU A 1 261 ? -19.518 -21.230 -3.295 1.00 83.50 261 GLU A N 1
ATOM 2011 C CA . GLU A 1 261 ? -20.321 -22.444 -3.407 1.00 83.50 261 GLU A CA 1
ATOM 2012 C C . GLU A 1 261 ? -20.811 -22.905 -2.031 1.00 83.50 261 GLU A C 1
ATOM 2014 O O . GLU A 1 261 ? -20.134 -22.751 -1.010 1.00 83.50 261 GLU A O 1
ATOM 2019 N N . GLN A 1 262 ? -21.999 -23.507 -1.985 1.00 82.50 262 GLN A N 1
ATOM 2020 C CA . GLN A 1 262 ? -22.515 -24.109 -0.758 1.00 82.50 262 GLN A CA 1
ATOM 2021 C C . GLN A 1 262 ? -21.582 -25.228 -0.271 1.00 82.50 262 GLN A C 1
ATOM 2023 O O . GLN A 1 262 ? -21.041 -26.010 -1.053 1.00 82.50 262 GLN A O 1
ATOM 2028 N N . GLY A 1 263 ? -21.379 -25.309 1.044 1.00 84.19 263 GLY A N 1
ATOM 2029 C CA . GLY A 1 263 ? -20.561 -26.364 1.632 1.00 84.19 263 GLY A CA 1
ATOM 2030 C C . GLY A 1 263 ? -21.185 -27.743 1.396 1.00 84.19 263 GLY A C 1
ATOM 2031 O O . GLY A 1 263 ? -22.398 -27.897 1.426 1.00 84.19 263 GLY A O 1
ATOM 2032 N N . ARG A 1 264 ? -20.355 -28.780 1.227 1.00 88.06 264 ARG A N 1
ATOM 2033 C CA . ARG A 1 264 ? -20.818 -30.172 1.018 1.00 88.06 264 ARG A CA 1
ATOM 2034 C C . ARG A 1 264 ? -21.387 -30.847 2.273 1.00 88.06 264 ARG A C 1
ATOM 2036 O O . ARG A 1 264 ? -21.736 -32.022 2.234 1.00 88.06 264 ARG A O 1
ATOM 2043 N N . ARG A 1 265 ? -21.393 -30.152 3.413 1.00 89.38 265 ARG A N 1
ATOM 2044 C CA . ARG A 1 265 ? -21.933 -30.684 4.669 1.00 89.38 265 ARG A CA 1
ATOM 2045 C C . ARG A 1 265 ? -23.447 -30.469 4.697 1.00 89.38 265 ARG A C 1
ATOM 2047 O O . ARG A 1 265 ? -23.902 -29.471 4.141 1.00 89.38 265 ARG A O 1
ATOM 2054 N N . PRO A 1 266 ? -24.212 -31.352 5.362 1.00 88.12 266 PRO A N 1
ATOM 2055 C CA . PRO A 1 266 ? -25.624 -31.102 5.616 1.00 88.12 266 PRO A CA 1
ATOM 2056 C C . PRO A 1 266 ? -25.829 -29.705 6.226 1.00 88.12 266 PRO A C 1
ATOM 2058 O O . PRO A 1 266 ? -24.991 -29.274 7.031 1.00 88.12 266 PRO A O 1
ATOM 2061 N N . PRO A 1 267 ? -26.905 -28.989 5.854 1.00 84.88 267 PRO A N 1
ATOM 2062 C CA . PRO A 1 267 ? -27.207 -27.693 6.443 1.00 84.88 267 PRO A CA 1
ATOM 2063 C C . PRO A 1 267 ? -27.408 -27.832 7.954 1.00 84.88 267 PRO A C 1
ATOM 2065 O O . PRO A 1 267 ? -27.784 -28.895 8.454 1.00 84.88 267 PRO A O 1
ATOM 2068 N N . ALA A 1 268 ? -27.174 -26.742 8.686 1.00 86.00 268 ALA A N 1
ATOM 2069 C CA . ALA A 1 268 ? -27.495 -26.702 10.105 1.00 86.00 268 ALA A CA 1
ATOM 2070 C C . ALA A 1 268 ? -28.984 -27.026 10.301 1.00 86.00 268 ALA A C 1
ATOM 2072 O O . ALA A 1 268 ? -29.851 -26.404 9.686 1.00 86.00 268 ALA A O 1
ATOM 2073 N N . THR A 1 269 ? -29.282 -28.015 11.142 1.00 90.00 269 THR A N 1
ATOM 2074 C CA . THR A 1 269 ? -30.662 -28.370 11.472 1.00 90.00 269 THR A CA 1
ATOM 2075 C C . THR A 1 269 ? -31.242 -27.316 12.405 1.00 90.00 269 THR A C 1
ATOM 2077 O O . THR A 1 269 ? -30.643 -26.989 13.432 1.00 90.00 269 THR A O 1
ATOM 2080 N N . LEU A 1 270 ? -32.413 -26.783 12.058 1.00 86.62 270 LEU A N 1
ATOM 2081 C CA . LEU A 1 270 ? -33.138 -25.865 12.924 1.00 86.62 270 LEU A CA 1
ATOM 2082 C C . LEU A 1 270 ? -33.676 -26.637 14.133 1.00 86.62 270 LEU A C 1
ATOM 2084 O O . LEU A 1 270 ? -34.564 -27.472 13.995 1.00 86.62 270 LEU A O 1
ATOM 2088 N N . VAL A 1 271 ? -33.116 -26.368 15.311 1.00 86.69 271 VAL A N 1
ATOM 2089 C CA . VAL A 1 271 ? -33.505 -27.039 16.566 1.00 86.69 271 VAL A CA 1
ATOM 2090 C C . VAL A 1 271 ? -34.547 -26.259 17.368 1.00 86.69 271 VAL A C 1
ATOM 2092 O O . VAL A 1 271 ? -35.234 -26.835 18.204 1.00 86.69 271 VAL A O 1
ATOM 2095 N N . ALA A 1 272 ? -34.661 -24.952 17.132 1.00 87.44 272 ALA A N 1
ATOM 2096 C CA . ALA A 1 272 ? -35.634 -24.075 17.769 1.00 87.44 272 ALA A CA 1
ATOM 2097 C C . ALA A 1 272 ? -35.853 -22.830 16.902 1.00 87.44 272 ALA A C 1
ATOM 2099 O O . ALA A 1 272 ? -34.916 -22.349 16.264 1.00 87.44 272 ALA A O 1
ATOM 2100 N N . SER A 1 273 ? -37.076 -22.304 16.913 1.00 89.38 273 SER A N 1
ATOM 2101 C CA . SER A 1 273 ? -37.449 -21.048 16.261 1.00 89.38 273 SER A CA 1
ATOM 2102 C C . SER A 1 273 ? -38.446 -20.315 17.145 1.00 89.38 273 SER A C 1
ATOM 2104 O O . SER A 1 273 ? -39.417 -20.913 17.602 1.00 89.38 273 SER A O 1
ATOM 2106 N N . PHE A 1 274 ? -38.194 -19.040 17.402 1.00 90.00 274 PHE A N 1
ATOM 2107 C CA . PHE A 1 274 ? -39.058 -18.164 18.186 1.00 90.00 274 PHE A CA 1
ATOM 2108 C C . PHE A 1 274 ? -38.850 -16.720 17.724 1.00 90.00 274 PHE A C 1
ATOM 2110 O O . PHE A 1 274 ? -37.769 -16.381 17.241 1.00 90.00 274 PHE A O 1
ATOM 2117 N N . ASP A 1 275 ? -39.873 -15.881 17.881 1.00 85.75 275 ASP A N 1
ATOM 2118 C CA . ASP A 1 275 ? -39.922 -14.543 17.270 1.00 85.75 275 ASP A CA 1
ATOM 2119 C C . ASP A 1 275 ? -38.843 -13.581 17.797 1.00 85.75 275 ASP A C 1
ATOM 2121 O O . ASP A 1 275 ? -38.379 -12.693 17.082 1.00 85.75 275 ASP A O 1
ATOM 2125 N N . GLY A 1 276 ? -38.400 -13.775 19.042 1.00 89.12 276 GLY A N 1
ATOM 2126 C CA . GLY A 1 276 ? -37.405 -12.919 19.686 1.00 89.12 276 GLY A CA 1
ATOM 2127 C C . GLY A 1 276 ? -37.958 -11.538 20.051 1.00 89.12 276 GLY A C 1
ATOM 2128 O O . GLY A 1 276 ? -39.155 -11.348 20.251 1.00 89.12 276 GLY A O 1
ATOM 2129 N N . LEU A 1 277 ? -37.070 -10.561 20.212 1.00 89.75 277 LEU A N 1
ATOM 2130 C CA . LEU A 1 277 ? -37.418 -9.201 20.611 1.00 89.75 277 LEU A CA 1
ATOM 2131 C C . LEU A 1 277 ? -37.957 -8.391 19.425 1.00 89.75 277 LEU A C 1
ATOM 2133 O O . LEU A 1 277 ? -37.200 -7.963 18.563 1.00 89.75 277 LEU A O 1
ATOM 2137 N N . GLY A 1 278 ? -39.266 -8.136 19.407 1.00 85.06 278 GLY A N 1
ATOM 2138 C CA . GLY A 1 278 ? -39.930 -7.431 18.309 1.00 85.06 278 GLY A CA 1
ATOM 2139 C C . GLY A 1 278 ? -41.338 -6.946 18.655 1.00 85.06 278 GLY A C 1
ATOM 2140 O O . GLY A 1 278 ? -41.710 -6.869 19.825 1.00 85.06 278 GLY A O 1
ATOM 2141 N N . VAL A 1 279 ? -42.110 -6.581 17.626 1.00 81.00 279 VAL A N 1
ATOM 2142 C CA . VAL A 1 279 ? -43.521 -6.178 17.764 1.00 81.00 279 VAL A CA 1
ATOM 2143 C C . VAL A 1 279 ? -44.334 -7.327 18.357 1.00 81.00 279 VAL A C 1
ATOM 2145 O O . VAL A 1 279 ? -44.279 -8.444 17.853 1.00 81.00 279 VAL A O 1
ATOM 2148 N N . GLY A 1 280 ? -45.093 -7.041 19.417 1.00 77.69 280 GLY A N 1
ATOM 2149 C CA . GLY A 1 280 ? -45.965 -8.023 20.064 1.00 77.69 280 GLY A CA 1
ATOM 2150 C C . GLY A 1 280 ? -45.280 -8.881 21.130 1.00 77.69 280 GLY A C 1
ATOM 2151 O O . GLY A 1 280 ? -45.952 -9.714 21.736 1.00 77.69 280 GLY A O 1
ATOM 2152 N N . LEU A 1 281 ? -43.987 -8.669 21.422 1.00 85.69 281 LEU A N 1
ATOM 2153 C CA . LEU A 1 281 ? -43.330 -9.395 22.507 1.00 85.69 281 LEU A CA 1
ATOM 2154 C C . LEU A 1 281 ? -43.938 -8.993 23.858 1.00 85.69 281 LEU A C 1
ATOM 2156 O O . LEU A 1 281 ? -43.801 -7.850 24.307 1.00 85.69 281 LEU A O 1
ATOM 2160 N N . GLN A 1 282 ? -44.531 -9.972 24.537 1.00 88.19 282 GLN A N 1
ATOM 2161 C CA . GLN A 1 282 ? -44.939 -9.888 25.935 1.00 88.19 282 GLN A CA 1
ATOM 2162 C C . GLN A 1 282 ? -43.946 -10.681 26.787 1.00 88.19 282 GLN A C 1
ATOM 2164 O O . GLN A 1 282 ? -43.918 -11.908 26.744 1.00 88.19 282 GLN A O 1
ATOM 2169 N N . GLY A 1 283 ? -43.123 -9.973 27.558 1.00 87.25 283 GLY A N 1
ATOM 2170 C CA . GLY A 1 283 ? -42.180 -10.579 28.493 1.00 87.25 283 GLY A CA 1
ATOM 2171 C C . GLY A 1 283 ? -42.608 -10.415 29.953 1.00 87.25 283 GLY A C 1
ATOM 2172 O O . GLY A 1 283 ? -43.609 -9.747 30.238 1.00 87.25 283 GLY A O 1
ATOM 2173 N N . PRO A 1 284 ? -41.824 -10.969 30.897 1.00 87.69 284 PRO A N 1
ATOM 2174 C CA . PRO A 1 284 ? -42.066 -10.819 32.333 1.00 87.69 284 PRO A CA 1
ATOM 2175 C C . PRO A 1 284 ? -42.058 -9.356 32.810 1.00 87.69 284 PRO A C 1
ATOM 2177 O O . PRO A 1 284 ? -42.606 -9.058 33.864 1.00 87.69 284 PRO A O 1
ATOM 2180 N N . HIS A 1 285 ? -41.476 -8.438 32.029 1.00 88.44 285 HIS A N 1
ATOM 2181 C CA . HIS A 1 285 ? -41.353 -7.017 32.377 1.00 88.44 285 HIS A CA 1
ATOM 2182 C C . HIS A 1 285 ? -42.279 -6.099 31.563 1.00 88.44 285 HIS A C 1
ATOM 2184 O O . HIS A 1 285 ? -42.101 -4.883 31.570 1.00 88.44 285 HIS A O 1
ATOM 2190 N N . GLY A 1 286 ? -43.265 -6.668 30.864 1.00 84.62 286 GLY A N 1
ATOM 2191 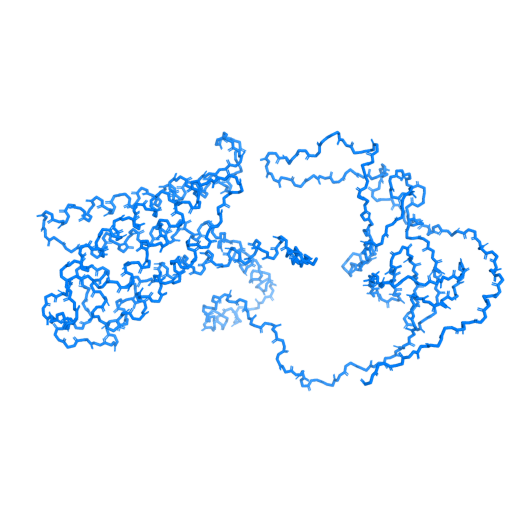C CA . GLY A 1 286 ? -44.261 -5.919 30.100 1.00 84.62 286 GLY A CA 1
ATOM 2192 C C . GLY A 1 286 ? -44.218 -6.189 28.597 1.00 84.62 286 GLY A C 1
ATOM 2193 O O . GLY A 1 286 ? -43.532 -7.095 28.116 1.00 84.62 286 GLY A O 1
ATOM 2194 N N . ARG A 1 287 ? -45.002 -5.399 27.860 1.00 83.81 287 ARG A N 1
ATOM 2195 C CA . ARG A 1 287 ? -45.095 -5.454 26.399 1.00 83.81 287 ARG A CA 1
ATOM 2196 C C . ARG A 1 287 ? -44.147 -4.444 25.764 1.00 83.81 287 ARG A C 1
ATOM 2198 O O . ARG A 1 287 ? -43.975 -3.337 26.275 1.00 83.81 287 ARG A O 1
ATOM 2205 N N . TRP A 1 288 ? -43.576 -4.805 24.622 1.00 77.38 288 TRP A N 1
ATOM 2206 C CA . TRP A 1 288 ? -42.872 -3.866 23.757 1.00 77.38 288 TRP A CA 1
ATOM 2207 C C . TRP A 1 288 ? -43.340 -3.987 22.313 1.00 77.38 288 TRP A C 1
ATOM 2209 O O . TRP A 1 288 ? -43.601 -5.077 21.806 1.00 77.38 288 TRP A O 1
ATOM 2219 N N . GLU A 1 289 ? -43.408 -2.842 21.647 1.00 74.12 289 GLU A N 1
ATOM 2220 C CA . GLU A 1 289 ? -43.680 -2.745 20.224 1.00 74.12 289 GLU A CA 1
ATOM 2221 C C . GLU A 1 289 ? -42.436 -2.177 19.553 1.00 74.12 289 GLU A C 1
ATOM 2223 O O . GLU A 1 289 ? -42.030 -1.041 19.801 1.00 74.12 289 GLU A O 1
ATOM 2228 N N . GLY A 1 290 ? -41.761 -3.026 18.777 1.00 66.88 290 GLY A N 1
ATOM 2229 C CA . GLY A 1 290 ? -40.544 -2.659 18.064 1.00 66.88 290 GLY A CA 1
ATOM 2230 C C . GLY A 1 290 ? -40.734 -1.437 17.164 1.00 66.88 290 GLY A C 1
ATOM 2231 O O . GLY A 1 290 ? -41.812 -1.203 16.625 1.00 66.88 290 GLY A O 1
ATOM 2232 N N . ARG A 1 291 ? -39.656 -0.673 16.970 1.00 67.81 291 ARG A N 1
ATOM 2233 C CA . ARG A 1 291 ? -39.577 0.374 15.943 1.00 67.81 291 ARG A CA 1
ATOM 2234 C C . ARG A 1 291 ? -38.916 -0.186 14.682 1.00 67.81 291 ARG A C 1
ATOM 2236 O O . ARG A 1 291 ? -38.057 -1.061 14.787 1.00 67.81 291 ARG A O 1
ATOM 2243 N N . ASN A 1 292 ? -39.331 0.321 13.520 1.00 61.69 292 ASN A N 1
ATOM 2244 C CA . ASN A 1 292 ? -38.807 -0.048 12.202 1.00 61.69 292 ASN A CA 1
ATOM 2245 C C . ASN A 1 292 ? -38.148 1.189 11.538 1.00 61.69 292 ASN A C 1
ATOM 2247 O O . ASN A 1 292 ? -38.767 2.257 11.606 1.00 61.69 292 ASN A O 1
ATOM 2251 N N . PRO A 1 293 ? -36.967 1.091 10.885 1.00 76.25 293 PRO A N 1
ATOM 2252 C CA . PRO A 1 293 ? -36.089 -0.085 10.780 1.00 76.25 293 PRO A CA 1
ATOM 2253 C C . PRO A 1 293 ? -35.611 -0.587 12.149 1.00 76.25 293 PRO A C 1
ATOM 2255 O O . PRO A 1 293 ? -35.531 0.187 13.098 1.00 76.25 293 PRO A O 1
ATOM 2258 N N . SER A 1 294 ? -35.390 -1.899 12.269 1.00 78.44 294 SER A N 1
ATOM 2259 C CA . SER A 1 294 ? -34.907 -2.517 13.508 1.00 78.44 294 SER A CA 1
ATOM 2260 C C . SER A 1 294 ? -33.381 -2.597 13.526 1.00 78.44 294 SER A C 1
ATOM 2262 O O . SER A 1 294 ? -32.808 -3.313 12.700 1.00 78.44 294 SER A O 1
ATOM 2264 N N . ASP A 1 295 ? -32.744 -1.970 14.511 1.00 83.56 295 ASP A N 1
ATOM 2265 C CA . ASP A 1 295 ? -31.305 -2.118 14.745 1.00 83.56 295 ASP A CA 1
ATOM 2266 C C . ASP A 1 295 ? -31.054 -3.272 15.722 1.00 83.56 295 ASP A C 1
ATOM 2268 O O . ASP A 1 295 ? -31.262 -3.147 16.931 1.00 83.56 295 ASP A O 1
ATOM 2272 N N . ASN A 1 296 ? -30.665 -4.434 15.189 1.00 88.06 296 ASN A N 1
ATOM 2273 C CA . ASN A 1 296 ? -30.580 -5.677 15.956 1.00 88.06 296 ASN A CA 1
ATOM 2274 C C . ASN A 1 296 ? -29.133 -6.018 16.333 1.00 88.06 296 ASN A C 1
ATOM 2276 O O . ASN A 1 296 ? -28.257 -6.140 15.477 1.00 88.06 296 ASN A O 1
ATOM 2280 N N . SER A 1 297 ? -28.906 -6.313 17.610 1.00 94.69 297 SER A N 1
ATOM 2281 C CA . SER A 1 297 ? -27.698 -6.967 18.104 1.00 94.69 297 SER A CA 1
ATOM 2282 C C . SER A 1 297 ? -28.060 -8.225 18.884 1.00 94.69 297 SER A C 1
ATOM 2284 O O . SER A 1 297 ? -28.943 -8.211 19.736 1.00 94.69 297 SER A O 1
ATOM 2286 N N . LEU A 1 298 ? -27.381 -9.336 18.602 1.00 94.75 298 LEU A N 1
ATOM 2287 C CA . LEU A 1 298 ? -27.645 -10.628 19.233 1.00 94.75 298 LEU A CA 1
ATOM 2288 C C . LEU A 1 298 ? -26.332 -11.330 19.566 1.00 94.75 298 LEU A C 1
ATOM 2290 O O . LEU A 1 298 ? -25.375 -11.288 18.789 1.00 94.75 298 LEU A O 1
ATOM 2294 N N . ALA A 1 299 ? -26.303 -12.017 20.707 1.00 96.88 299 ALA A N 1
ATOM 2295 C CA . ALA A 1 299 ? -25.260 -12.979 21.028 1.00 96.88 299 ALA A CA 1
ATOM 2296 C C . ALA A 1 299 ? -25.841 -14.230 21.700 1.00 96.88 299 ALA A C 1
ATOM 2298 O O . ALA A 1 299 ? -26.829 -14.168 22.432 1.00 96.88 299 ALA A O 1
ATOM 2299 N N . VAL A 1 300 ? -25.209 -15.375 21.439 1.00 95.12 300 VAL A N 1
ATOM 2300 C CA . VAL A 1 300 ? -25.628 -16.688 21.941 1.00 95.12 300 VAL A CA 1
ATOM 2301 C C . VAL A 1 300 ? -24.551 -17.230 22.874 1.00 95.12 300 VAL A C 1
ATOM 2303 O O . VAL A 1 300 ? -23.398 -17.388 22.470 1.00 95.12 300 VAL A O 1
ATOM 2306 N N . GLY A 1 301 ? -24.937 -17.517 24.113 1.00 94.44 301 GLY A N 1
ATOM 2307 C CA . GLY A 1 301 ? -24.115 -18.199 25.107 1.00 94.44 301 GLY A CA 1
ATOM 2308 C C . GLY A 1 301 ? -24.434 -19.700 25.193 1.00 94.44 301 GLY A C 1
ATOM 2309 O O . GLY A 1 301 ? -25.153 -20.243 24.348 1.00 94.44 301 GLY A O 1
ATOM 2310 N N . PRO A 1 302 ? -23.916 -20.401 26.216 1.00 93.94 302 PRO A N 1
ATOM 2311 C CA . PRO A 1 302 ? -24.213 -21.810 26.461 1.00 93.94 302 PRO A CA 1
ATOM 2312 C C . PRO A 1 302 ? -25.703 -22.067 26.709 1.00 93.94 302 PRO A C 1
ATOM 2314 O O . PRO A 1 302 ? -26.255 -22.979 26.097 1.00 93.94 302 PRO A O 1
ATOM 2317 N N . ASP A 1 303 ? -26.366 -21.197 27.478 1.00 93.94 303 ASP A N 1
ATOM 2318 C CA . ASP A 1 303 ? -27.751 -21.419 27.936 1.00 93.94 303 ASP A CA 1
ATOM 2319 C C . ASP A 1 303 ? -28.746 -20.355 27.455 1.00 93.94 303 ASP A C 1
ATOM 2321 O O . ASP A 1 303 ? -29.943 -20.625 27.311 1.00 93.94 303 ASP A O 1
ATOM 2325 N N . TYR A 1 304 ? -28.250 -19.148 27.171 1.00 95.88 304 TYR A N 1
ATOM 2326 C CA . TYR A 1 304 ? -29.078 -17.980 26.883 1.00 95.88 304 TYR A CA 1
ATOM 2327 C C . TYR A 1 304 ? -28.758 -17.346 25.530 1.00 95.88 304 TYR A C 1
ATOM 2329 O O . TYR A 1 304 ? -27.636 -17.423 25.025 1.00 95.88 304 TYR A O 1
ATOM 2337 N N . VAL A 1 305 ? -29.758 -16.675 24.972 1.00 96.44 305 VAL A N 1
ATOM 2338 C CA . VAL A 1 305 ? -29.665 -15.767 23.832 1.00 96.44 305 VAL A CA 1
ATOM 2339 C C . VAL A 1 305 ? -29.990 -14.372 24.354 1.00 96.44 305 VAL A C 1
ATOM 2341 O O . VAL A 1 305 ? -31.056 -14.166 24.929 1.00 96.44 305 VAL A O 1
ATOM 2344 N N . VAL A 1 306 ? -29.078 -13.420 24.177 1.00 97.25 306 VAL A N 1
ATOM 2345 C CA . VAL A 1 306 ? -29.303 -12.018 24.552 1.00 97.25 306 VAL A CA 1
ATOM 2346 C C . VAL A 1 306 ? -29.515 -11.216 23.283 1.00 97.25 306 VAL A C 1
ATOM 2348 O O . VAL A 1 306 ? -28.690 -11.274 22.368 1.00 97.25 306 VAL A O 1
ATOM 2351 N N . GLN A 1 307 ? -30.618 -10.478 23.244 1.00 95.50 307 GLN A N 1
ATOM 2352 C CA . GLN A 1 307 ? -31.005 -9.639 22.121 1.00 95.50 307 GLN A CA 1
ATOM 2353 C C . GLN A 1 307 ? -31.171 -8.199 22.573 1.00 95.50 307 GLN A C 1
ATOM 2355 O O . GLN A 1 307 ? -31.824 -7.929 23.579 1.00 95.50 307 GLN A O 1
ATOM 2360 N N . ILE A 1 308 ? -30.614 -7.291 21.786 1.00 94.62 308 ILE A N 1
ATOM 2361 C CA . ILE A 1 308 ? -30.859 -5.861 21.855 1.00 94.62 308 ILE A CA 1
ATOM 2362 C C . ILE A 1 308 ? -31.484 -5.456 20.525 1.00 94.62 308 ILE A C 1
ATOM 2364 O O . ILE A 1 308 ? -30.948 -5.791 19.470 1.00 94.62 308 ILE A O 1
ATOM 2368 N N . VAL A 1 309 ? -32.624 -4.777 20.577 1.00 92.62 309 VAL A N 1
ATOM 2369 C CA . VAL A 1 309 ? -33.318 -4.270 19.391 1.00 92.62 309 VAL A CA 1
ATOM 2370 C C . VAL A 1 309 ? -33.673 -2.820 19.628 1.00 92.62 309 VAL A C 1
ATOM 2372 O O . VAL A 1 309 ? -34.491 -2.506 20.502 1.00 92.62 309 VAL A O 1
ATOM 2375 N N . ASN A 1 310 ? -33.054 -1.939 18.845 1.00 90.06 310 ASN A N 1
ATOM 2376 C CA . ASN A 1 310 ? -33.071 -0.503 19.069 1.00 90.06 310 ASN A CA 1
ATOM 2377 C C . ASN A 1 310 ? -32.691 -0.207 20.536 1.00 90.06 310 ASN A C 1
ATOM 2379 O O . ASN A 1 310 ? -31.572 -0.435 20.979 1.00 90.06 310 ASN A O 1
ATOM 2383 N N . THR A 1 311 ? -33.651 0.244 21.339 1.00 90.25 311 THR A N 1
ATOM 2384 C CA . THR A 1 311 ? -33.449 0.715 22.713 1.00 90.25 311 THR A CA 1
ATOM 2385 C C . THR A 1 311 ? -33.890 -0.287 23.783 1.00 90.25 311 THR A C 1
ATOM 2387 O O . THR A 1 311 ? -34.042 0.086 24.954 1.00 90.25 311 THR A O 1
ATOM 2390 N N . ARG A 1 312 ? -34.151 -1.544 23.402 1.00 92.19 312 ARG A N 1
ATOM 2391 C CA . ARG A 1 312 ? -34.626 -2.597 24.308 1.00 92.19 312 ARG A CA 1
ATOM 2392 C C . ARG A 1 312 ? -33.680 -3.780 24.359 1.00 92.19 312 ARG A C 1
ATOM 2394 O O . ARG A 1 312 ? -33.124 -4.156 23.336 1.00 92.19 312 ARG A O 1
ATOM 2401 N N . ILE A 1 313 ? -33.610 -4.419 25.523 1.00 94.19 313 ILE A N 1
ATOM 2402 C CA . ILE A 1 313 ? -32.924 -5.691 25.747 1.00 94.19 313 ILE A CA 1
ATOM 2403 C C . ILE A 1 313 ? -33.900 -6.762 26.248 1.00 94.19 313 ILE A C 1
ATOM 2405 O O . ILE A 1 313 ? -34.798 -6.485 27.052 1.00 94.19 313 ILE A O 1
ATOM 2409 N N . ALA A 1 314 ? -33.699 -7.994 25.785 1.00 94.88 314 ALA A N 1
ATOM 2410 C CA . ALA A 1 314 ? -34.342 -9.194 26.299 1.00 94.88 314 ALA A CA 1
ATOM 2411 C C . ALA A 1 314 ? -33.364 -10.379 26.329 1.00 94.88 314 ALA A C 1
ATOM 2413 O O . ALA A 1 314 ? -32.431 -10.464 25.527 1.00 94.88 314 ALA A O 1
ATOM 2414 N N . ILE A 1 315 ? -33.579 -11.289 27.280 1.00 96.31 315 ILE A N 1
ATOM 2415 C CA . ILE A 1 315 ? -32.785 -12.505 27.467 1.00 96.31 315 ILE A CA 1
ATOM 2416 C C . ILE A 1 315 ? -33.722 -13.698 27.363 1.00 96.31 315 ILE A C 1
ATOM 2418 O O . ILE A 1 315 ? -34.703 -13.796 28.102 1.00 96.31 315 ILE A O 1
ATOM 2422 N N . PHE A 1 316 ? -33.383 -14.618 26.474 1.00 96.25 316 PHE A N 1
ATOM 2423 C CA . PHE A 1 316 ? -34.137 -15.828 26.192 1.00 96.25 316 PHE A CA 1
ATOM 2424 C C . PHE A 1 316 ? -33.309 -17.046 26.583 1.00 96.25 316 PHE A C 1
ATOM 2426 O O . PHE A 1 316 ? -32.085 -17.040 26.457 1.00 96.25 316 PHE A O 1
ATOM 2433 N N . ARG A 1 317 ? -33.956 -18.129 27.002 1.00 96.12 317 ARG A N 1
ATOM 2434 C CA . ARG A 1 317 ? -33.352 -19.463 26.921 1.00 96.12 317 ARG A CA 1
ATOM 2435 C C . ARG A 1 317 ? -33.300 -19.908 25.462 1.00 96.12 317 ARG A C 1
ATOM 2437 O O . ARG A 1 317 ? -34.063 -19.430 24.627 1.00 96.12 317 ARG A O 1
ATOM 2444 N N . LYS A 1 318 ? -32.450 -20.887 25.151 1.00 92.75 318 LYS A N 1
ATOM 2445 C CA . LYS A 1 318 ? -32.337 -21.449 23.790 1.00 92.75 318 LYS A CA 1
ATOM 2446 C C . LYS A 1 318 ? -33.621 -22.079 23.235 1.00 92.75 318 LYS A C 1
ATOM 2448 O O . LYS A 1 318 ? -33.721 -22.261 22.029 1.00 92.75 318 LYS A O 1
ATOM 2453 N N . ASN A 1 319 ? -34.593 -22.386 24.093 1.00 91.56 319 ASN A N 1
ATOM 2454 C CA . ASN A 1 319 ? -35.919 -22.867 23.700 1.00 91.56 319 ASN A CA 1
ATOM 2455 C C . ASN A 1 319 ? -36.950 -21.740 23.471 1.00 91.56 319 ASN A C 1
ATOM 2457 O O . ASN A 1 319 ? -38.115 -22.039 23.244 1.00 91.56 319 ASN A O 1
ATOM 2461 N N . GLY A 1 320 ? -36.552 -20.467 23.574 1.00 91.62 320 GLY A N 1
ATOM 2462 C CA . GLY A 1 320 ? -37.417 -19.303 23.361 1.00 91.62 320 GLY A CA 1
ATOM 2463 C C . GLY A 1 320 ? -38.098 -18.747 24.613 1.00 91.62 320 GLY A C 1
ATOM 2464 O O . GLY A 1 320 ? -38.706 -17.682 24.542 1.00 91.62 320 GLY A O 1
ATOM 2465 N N . ALA A 1 321 ? -37.975 -19.398 25.776 1.00 93.25 321 ALA A N 1
ATOM 2466 C CA . ALA A 1 321 ? -38.545 -18.870 27.016 1.00 93.25 321 ALA A CA 1
ATOM 2467 C C . ALA A 1 321 ? -37.873 -17.546 27.423 1.00 93.25 321 ALA A C 1
ATOM 2469 O O . ALA A 1 321 ? -36.647 -17.480 27.537 1.00 93.25 321 ALA A O 1
ATOM 2470 N N . ILE A 1 322 ? -38.673 -16.508 27.676 1.00 92.81 322 ILE A N 1
ATOM 2471 C CA . ILE A 1 322 ? -38.190 -15.174 28.053 1.00 92.81 322 ILE A CA 1
ATOM 2472 C C . ILE A 1 322 ? -37.851 -15.168 29.544 1.00 92.81 322 ILE A C 1
ATOM 2474 O O . ILE A 1 322 ? -38.707 -15.421 30.388 1.00 92.81 322 ILE A O 1
ATOM 2478 N N . VAL A 1 323 ? -36.600 -14.862 29.868 1.00 93.19 323 VAL A N 1
ATOM 2479 C CA . VAL A 1 323 ? -36.088 -14.809 31.247 1.00 93.19 323 VAL A CA 1
ATOM 2480 C C . VAL A 1 323 ? -35.998 -13.368 31.739 1.00 93.19 323 VAL A C 1
ATOM 2482 O O . VAL A 1 323 ? -36.182 -13.096 32.920 1.00 93.19 323 VAL A O 1
ATOM 2485 N N . TYR A 1 324 ? -35.733 -12.430 30.830 1.00 93.81 324 TYR A N 1
ATOM 2486 C CA . TYR A 1 324 ? -35.609 -11.011 31.140 1.00 93.81 324 TYR A CA 1
ATOM 2487 C C . TYR A 1 324 ? -36.022 -10.157 29.941 1.00 93.81 324 TYR A C 1
ATOM 2489 O O . TYR A 1 324 ? -35.893 -10.590 28.797 1.00 93.81 324 TYR A O 1
ATOM 2497 N N . GLY A 1 325 ? -36.494 -8.936 30.190 1.00 92.19 325 GLY A N 1
ATOM 2498 C CA . GLY A 1 325 ? -37.014 -8.048 29.152 1.00 92.19 325 GLY A CA 1
ATOM 2499 C C . GLY A 1 325 ? -38.517 -8.207 28.868 1.00 92.19 325 GLY A C 1
ATOM 2500 O O . GLY A 1 325 ? -39.191 -8.992 29.545 1.00 92.19 325 GLY A O 1
ATOM 2501 N N . PRO A 1 326 ? -39.048 -7.455 27.886 1.00 91.50 326 PRO A N 1
ATOM 2502 C CA . PRO A 1 326 ? -38.375 -6.357 27.189 1.00 91.50 326 PRO A CA 1
ATOM 2503 C C . PRO A 1 326 ? -38.229 -5.127 28.096 1.00 91.50 326 PRO A C 1
ATOM 2505 O O . PRO A 1 326 ? -39.211 -4.561 28.564 1.00 91.50 326 PRO A O 1
ATOM 2508 N N . VAL A 1 327 ? -36.998 -4.672 28.330 1.00 92.19 327 VAL A N 1
ATOM 2509 C CA . VAL A 1 327 ? -36.718 -3.488 29.166 1.00 92.19 327 VAL A CA 1
ATOM 2510 C C . VAL A 1 327 ? -35.792 -2.519 28.435 1.00 92.19 327 VAL A C 1
ATOM 2512 O O . VAL A 1 327 ? -35.125 -2.935 27.488 1.00 92.19 327 VAL A O 1
ATOM 2515 N N . PRO A 1 328 ? -35.750 -1.227 28.809 1.00 92.25 328 PRO A N 1
ATOM 2516 C CA . PRO A 1 328 ? -34.778 -0.285 28.255 1.00 92.25 328 PRO A CA 1
ATOM 2517 C C . PRO A 1 328 ? -33.338 -0.789 28.430 1.00 92.25 328 PRO A C 1
ATOM 2519 O O . PRO A 1 328 ? -32.994 -1.242 29.522 1.00 92.25 328 PRO A O 1
ATOM 2522 N N . THR A 1 329 ? -32.489 -0.695 27.402 1.00 93.56 329 THR A N 1
ATOM 2523 C CA . THR A 1 329 ? -31.090 -1.167 27.467 1.00 93.56 329 THR A CA 1
ATOM 2524 C C . THR A 1 329 ? -30.296 -0.488 28.586 1.00 93.56 329 THR A C 1
ATOM 2526 O O . THR A 1 329 ? -29.491 -1.140 29.254 1.00 93.56 329 THR A O 1
ATOM 2529 N N . ASN A 1 330 ? -30.581 0.785 28.877 1.00 92.56 330 ASN A N 1
ATOM 2530 C CA . ASN A 1 330 ? -29.948 1.511 29.979 1.00 92.56 330 ASN A CA 1
ATOM 2531 C C . ASN A 1 330 ? -30.256 0.951 31.384 1.00 92.56 330 ASN A C 1
ATOM 2533 O O . ASN A 1 330 ? -29.563 1.294 32.339 1.00 92.56 330 ASN A O 1
ATOM 2537 N N . SER A 1 331 ? -31.215 0.024 31.520 1.00 92.81 331 SER A N 1
ATOM 2538 C CA . SER A 1 331 ? -31.478 -0.705 32.776 1.00 92.81 331 SER A CA 1
ATOM 2539 C C . SER A 1 331 ? -30.259 -1.493 33.270 1.00 92.81 331 SER A C 1
ATOM 2541 O O . SER A 1 331 ? -30.115 -1.704 34.470 1.00 92.81 331 SER A O 1
ATOM 2543 N N . LEU A 1 332 ? -29.357 -1.891 32.363 1.00 91.69 332 LEU A N 1
ATOM 2544 C CA . LEU A 1 332 ? -28.092 -2.557 32.698 1.00 91.69 332 LEU A CA 1
ATOM 2545 C C . LEU A 1 332 ? -27.134 -1.671 33.502 1.00 91.69 332 LEU A C 1
ATOM 2547 O O . LEU A 1 332 ? -26.284 -2.187 34.219 1.00 91.69 332 LEU A O 1
ATOM 2551 N N . PHE A 1 333 ? -27.265 -0.351 33.368 1.00 89.31 333 PHE A N 1
ATOM 2552 C CA . PHE A 1 333 ? -26.412 0.638 34.026 1.00 89.31 333 PHE A CA 1
ATOM 2553 C C . PHE A 1 333 ? -27.093 1.246 35.255 1.00 89.31 333 PHE A C 1
ATOM 2555 O O . PHE A 1 333 ? -26.632 2.254 35.782 1.00 89.31 333 PHE A O 1
ATOM 2562 N N . LYS A 1 334 ? -28.205 0.667 35.726 1.00 89.69 334 LYS A N 1
ATOM 2563 C CA . LYS A 1 334 ? -28.906 1.190 36.897 1.00 89.69 334 LYS A CA 1
ATOM 2564 C C . LYS A 1 334 ? -28.013 1.107 38.138 1.00 89.69 334 LYS A C 1
ATOM 2566 O O . LYS A 1 334 ? -27.518 0.035 38.476 1.00 89.69 334 LYS A O 1
ATOM 2571 N N . GLY A 1 335 ? -27.839 2.233 38.828 1.00 86.44 335 GLY A N 1
ATOM 2572 C CA . GLY A 1 335 ? -26.971 2.349 40.000 1.00 86.44 335 GLY A CA 1
ATOM 2573 C C . GLY A 1 335 ? -25.513 2.676 39.665 1.00 86.44 335 GLY A C 1
ATOM 2574 O O . GLY A 1 335 ? -24.707 2.791 40.584 1.00 86.44 335 GLY A O 1
ATOM 2575 N N . PHE A 1 336 ? -25.164 2.836 38.383 1.00 83.88 336 PHE A N 1
ATOM 2576 C CA . PHE A 1 336 ? -23.824 3.261 37.967 1.00 83.88 336 PHE A CA 1
ATOM 2577 C C . PHE A 1 336 ? -23.703 4.789 37.938 1.00 83.88 336 PHE A C 1
ATOM 2579 O O . PHE A 1 336 ? -22.594 5.308 38.026 1.00 83.88 336 PHE A O 1
ATOM 2586 N N . GLY A 1 337 ? -24.823 5.508 37.825 1.00 83.44 337 GLY A N 1
ATOM 2587 C CA . GLY A 1 337 ? -24.838 6.938 37.559 1.00 83.44 337 GLY A CA 1
ATOM 2588 C C . GLY A 1 337 ? -24.407 7.281 36.129 1.00 83.44 337 GLY A C 1
ATOM 2589 O O . GLY A 1 337 ? -24.321 6.432 35.235 1.00 83.44 337 GLY A O 1
ATOM 2590 N N . GLY A 1 338 ? -24.160 8.568 35.909 1.00 83.38 338 GLY A N 1
ATOM 2591 C CA . GLY A 1 338 ? -23.589 9.071 34.668 1.00 83.38 338 GLY A CA 1
ATOM 2592 C C . GLY A 1 338 ? -24.439 8.891 33.415 1.00 83.38 338 GLY A C 1
ATOM 2593 O O . GLY A 1 338 ? -25.651 8.654 33.440 1.00 83.38 338 GLY A O 1
ATOM 2594 N N . ALA A 1 339 ? -23.780 9.054 32.269 1.00 83.81 339 ALA A N 1
ATOM 2595 C CA . ALA A 1 339 ? -24.463 9.160 30.983 1.00 83.81 339 ALA A CA 1
ATOM 2596 C C . ALA A 1 339 ? -25.178 7.871 30.553 1.00 83.81 339 ALA A C 1
ATOM 2598 O O . ALA A 1 339 ? -26.238 7.958 29.935 1.00 83.81 339 ALA A O 1
ATOM 2599 N N . CYS A 1 340 ? -24.619 6.702 30.884 1.00 86.38 340 CYS A N 1
ATOM 2600 C CA . CYS A 1 340 ? -25.184 5.408 30.494 1.00 86.38 340 CYS A CA 1
ATOM 2601 C C . CYS A 1 340 ? -26.409 5.021 31.331 1.00 86.38 340 CYS A C 1
ATOM 2603 O O . CYS A 1 340 ? -27.258 4.295 30.831 1.00 86.38 340 CYS A O 1
ATOM 2605 N N . GLU A 1 341 ? -26.537 5.501 32.572 1.00 89.31 341 GLU A N 1
ATOM 2606 C CA . GLU A 1 341 ? -27.788 5.348 33.324 1.00 89.31 341 GLU A CA 1
ATOM 2607 C C . GLU A 1 341 ? -28.845 6.347 32.823 1.00 89.31 341 GLU A C 1
ATOM 2609 O O . GLU A 1 341 ? -30.003 5.981 32.606 1.00 89.31 341 GLU A O 1
ATOM 2614 N N . ALA A 1 342 ? -28.442 7.602 32.593 1.00 87.88 342 ALA A N 1
ATOM 2615 C CA . ALA A 1 342 ? -29.348 8.697 32.244 1.00 87.88 342 ALA A CA 1
ATOM 2616 C C . ALA A 1 342 ? -29.907 8.632 30.811 1.00 87.88 342 ALA A C 1
ATOM 2618 O O . ALA A 1 342 ? -30.990 9.156 30.553 1.00 87.88 342 ALA A O 1
ATOM 2619 N N . HIS A 1 343 ? -29.189 8.004 29.877 1.00 88.19 343 HIS A N 1
ATOM 2620 C CA . HIS A 1 343 ? -29.568 7.949 28.467 1.00 88.19 343 HIS A CA 1
ATOM 2621 C C . HIS A 1 343 ? -29.711 6.512 27.990 1.00 88.19 343 HIS A C 1
ATOM 2623 O O . HIS A 1 343 ? -28.988 5.620 28.419 1.00 88.19 343 HIS A O 1
ATOM 2629 N N . ASN A 1 344 ? -30.615 6.316 27.037 1.00 90.31 344 ASN A N 1
ATOM 2630 C CA . ASN A 1 344 ? -30.782 5.060 26.326 1.00 90.31 344 ASN A CA 1
ATOM 2631 C C . ASN A 1 344 ? -30.451 5.276 24.844 1.00 90.31 344 ASN A C 1
ATOM 2633 O O . ASN A 1 344 ? -30.733 6.349 24.305 1.00 90.31 344 ASN A O 1
ATOM 2637 N N . ASN A 1 345 ? -29.852 4.283 24.190 1.00 88.38 345 ASN A N 1
ATOM 2638 C CA . ASN A 1 345 ? -29.363 4.411 22.817 1.00 88.38 345 ASN A CA 1
ATOM 2639 C C . ASN A 1 345 ? -29.708 3.173 21.971 1.00 88.38 345 ASN A C 1
ATOM 2641 O O . ASN A 1 345 ? -29.813 2.071 22.509 1.00 88.38 345 ASN A O 1
ATOM 2645 N N . GLY A 1 346 ? -29.925 3.391 20.669 1.00 86.81 346 GLY A N 1
ATOM 2646 C CA . GLY A 1 346 ? -30.282 2.361 19.690 1.00 86.81 346 GLY A CA 1
ATOM 2647 C C . GLY A 1 346 ? -29.107 1.504 19.206 1.00 86.81 346 GLY A C 1
ATOM 2648 O O . GLY A 1 346 ? -29.293 0.337 18.886 1.00 86.81 346 GLY A O 1
ATOM 2649 N N . ASP A 1 347 ? -27.890 2.050 19.232 1.00 88.75 347 ASP A N 1
ATOM 2650 C CA . ASP A 1 347 ? -26.671 1.441 18.683 1.00 88.75 347 ASP A CA 1
ATOM 2651 C C . ASP A 1 347 ? -25.958 0.525 19.691 1.00 88.75 347 ASP A C 1
ATOM 2653 O O . ASP A 1 347 ? -24.733 0.357 19.674 1.00 88.75 347 ASP A O 1
ATOM 2657 N N . ALA A 1 348 ? -26.707 -0.040 20.638 1.00 91.69 348 ALA A N 1
ATOM 2658 C CA . ALA A 1 348 ? -26.136 -0.914 21.644 1.00 91.69 348 ALA A CA 1
ATOM 2659 C C . ALA A 1 348 ? -25.814 -2.299 21.059 1.00 91.69 348 ALA A C 1
ATOM 2661 O O . ALA A 1 348 ? -26.622 -2.933 20.381 1.00 91.69 348 ALA A O 1
ATOM 2662 N N . VAL A 1 349 ? -24.613 -2.794 21.357 1.00 95.25 349 VAL A N 1
ATOM 2663 C CA . VAL A 1 349 ? -24.100 -4.065 20.838 1.00 95.25 349 VAL A CA 1
ATOM 2664 C C . VAL A 1 349 ? -23.897 -5.052 21.974 1.00 95.25 349 VAL A C 1
ATOM 2666 O O . VAL A 1 349 ? -23.310 -4.710 23.000 1.00 95.25 349 VAL A O 1
ATOM 2669 N N . VAL A 1 350 ? -24.317 -6.300 21.760 1.00 96.56 350 VAL A N 1
ATOM 2670 C CA . VAL A 1 350 ? -24.056 -7.420 22.667 1.00 96.56 350 VAL A CA 1
ATOM 2671 C C . VAL A 1 350 ? -23.170 -8.482 22.013 1.00 96.56 350 VAL A C 1
ATOM 2673 O O . VAL A 1 350 ? -23.329 -8.852 20.844 1.00 96.56 350 VAL A O 1
ATOM 2676 N N . ARG A 1 351 ? -22.202 -8.983 22.784 1.00 97.38 351 ARG A N 1
ATOM 2677 C CA . ARG A 1 351 ? -21.312 -10.097 22.443 1.00 97.38 351 ARG A CA 1
ATOM 2678 C C . ARG A 1 351 ? -21.174 -11.043 23.629 1.00 97.38 351 ARG A C 1
ATOM 2680 O O . ARG A 1 351 ? -21.336 -10.645 24.779 1.00 97.38 351 ARG A O 1
ATOM 2687 N N . TYR A 1 352 ? -20.849 -12.296 23.335 1.00 96.31 352 TYR A N 1
ATOM 2688 C CA . TYR A 1 352 ? -20.539 -13.299 24.344 1.00 96.31 352 TYR A CA 1
ATOM 2689 C C . TYR A 1 352 ? -19.063 -13.689 24.239 1.00 96.31 352 TYR A C 1
ATOM 2691 O O . TYR A 1 352 ? -18.614 -14.168 23.197 1.00 96.31 352 TYR A O 1
ATOM 2699 N N . ASP A 1 353 ? -18.306 -13.450 25.306 1.00 92.31 353 ASP A N 1
ATOM 2700 C CA . ASP A 1 353 ? -16.906 -13.845 25.425 1.00 92.31 353 ASP A CA 1
ATOM 2701 C C . ASP A 1 353 ? -16.854 -15.278 25.963 1.00 92.31 353 ASP A C 1
ATOM 2703 O O . ASP A 1 353 ? -16.994 -15.520 27.163 1.00 92.31 353 ASP A O 1
ATOM 2707 N N . GLN A 1 354 ? -16.681 -16.235 25.049 1.00 91.88 354 GLN A N 1
ATOM 2708 C CA . GLN A 1 354 ? -16.655 -17.664 25.369 1.00 91.88 354 GLN A CA 1
ATOM 2709 C C . GLN A 1 354 ? -15.455 -18.056 26.241 1.00 91.88 354 GLN A C 1
ATOM 2711 O O . GLN A 1 354 ? -15.551 -19.021 26.992 1.00 91.88 354 GLN A O 1
ATOM 2716 N N . LEU A 1 355 ? -14.338 -17.322 26.157 1.00 90.38 355 LEU A N 1
ATOM 2717 C CA . LEU A 1 355 ? -13.123 -17.632 26.917 1.00 90.38 355 LEU A CA 1
ATOM 2718 C C . LEU A 1 355 ? -13.225 -17.149 28.364 1.00 90.38 355 LEU A C 1
ATOM 2720 O O . LEU A 1 355 ? -12.710 -17.804 29.265 1.00 90.38 355 LEU A O 1
ATOM 2724 N N . ALA A 1 356 ? -13.887 -16.011 28.581 1.00 87.00 356 ALA A N 1
ATOM 2725 C CA . ALA A 1 356 ? -14.082 -15.434 29.910 1.00 87.00 356 ALA A CA 1
ATOM 2726 C C . ALA A 1 356 ? -15.474 -15.704 30.509 1.00 87.00 356 ALA A C 1
ATOM 2728 O O . ALA A 1 356 ? -15.769 -15.190 31.586 1.00 87.00 356 ALA A O 1
ATOM 2729 N N . ASN A 1 357 ? -16.323 -16.479 29.824 1.00 90.25 357 ASN A N 1
ATOM 2730 C CA . ASN A 1 357 ? -17.671 -16.853 30.260 1.00 90.25 357 ASN A CA 1
ATOM 2731 C C . ASN A 1 357 ? -18.530 -15.644 30.690 1.00 90.25 357 ASN A C 1
ATOM 2733 O O . ASN A 1 357 ? -19.127 -15.637 31.766 1.00 90.25 357 ASN A O 1
ATOM 2737 N N . ARG A 1 358 ? -18.553 -14.584 29.870 1.00 90.94 358 ARG A N 1
ATOM 2738 C CA . ARG A 1 358 ? -19.229 -13.318 30.206 1.00 90.94 358 ARG A CA 1
ATOM 2739 C C . ARG A 1 358 ? -19.881 -12.651 29.002 1.00 90.94 358 ARG A C 1
ATOM 2741 O O . ARG A 1 358 ? -19.438 -12.797 27.863 1.00 90.94 358 ARG A O 1
ATOM 2748 N N . TRP A 1 359 ? -20.900 -11.850 29.283 1.00 92.44 359 TRP A N 1
ATOM 2749 C CA . TRP A 1 359 ? -21.540 -10.980 28.303 1.00 92.44 359 TRP A CA 1
ATOM 2750 C C . TRP A 1 359 ? -20.818 -9.636 28.253 1.00 92.44 359 TRP A C 1
ATOM 2752 O O . TRP A 1 359 ? -20.537 -9.037 29.288 1.00 92.44 359 TRP A O 1
ATOM 2762 N N . LEU A 1 360 ? -20.518 -9.167 27.045 1.00 94.12 360 LEU A N 1
ATOM 2763 C CA . LEU A 1 360 ? -19.986 -7.836 26.793 1.00 94.12 360 LEU A CA 1
ATOM 2764 C C . LEU A 1 360 ? -21.073 -7.014 26.109 1.00 94.12 360 LEU A C 1
ATOM 2766 O O . LEU A 1 360 ? -21.511 -7.361 25.012 1.00 94.12 360 LEU A O 1
ATOM 2770 N N . ILE A 1 361 ? -21.495 -5.934 26.759 1.00 93.50 361 ILE A N 1
ATOM 2771 C CA . ILE A 1 361 ? -22.513 -5.024 26.241 1.00 93.50 361 ILE A CA 1
ATOM 2772 C C . ILE A 1 361 ? -21.908 -3.627 26.171 1.00 93.50 361 ILE A C 1
ATOM 2774 O O . ILE A 1 361 ? -21.298 -3.158 27.131 1.00 93.50 361 ILE A O 1
ATOM 2778 N N . VAL A 1 362 ? -22.062 -2.981 25.021 1.00 92.56 362 VAL A N 1
ATOM 2779 C CA . VAL A 1 362 ? -21.599 -1.615 24.775 1.00 92.56 362 VAL A CA 1
ATOM 2780 C C . VAL A 1 362 ? -22.802 -0.790 24.358 1.00 92.56 362 VAL A C 1
ATOM 2782 O O . VAL A 1 362 ? -23.484 -1.158 23.410 1.00 92.56 362 VAL A O 1
ATOM 2785 N N . MET A 1 363 ? -23.047 0.323 25.047 1.00 91.25 363 MET A N 1
ATOM 2786 C CA . MET A 1 363 ? -24.070 1.296 24.674 1.00 91.25 363 MET A CA 1
ATOM 2787 C C . MET A 1 363 ? -23.390 2.649 24.442 1.00 91.25 363 MET A C 1
ATOM 2789 O O . MET A 1 363 ? -22.931 3.265 25.406 1.00 91.25 363 MET A O 1
ATOM 2793 N N . PRO A 1 364 ? -23.258 3.104 23.186 1.00 89.19 364 PRO A N 1
ATOM 2794 C CA . PRO A 1 364 ? -22.643 4.391 22.913 1.00 89.19 364 PRO A CA 1
ATOM 2795 C C . PRO A 1 364 ? -23.571 5.535 23.341 1.00 89.19 364 PRO A C 1
ATOM 2797 O O . PRO A 1 364 ? -24.792 5.458 23.218 1.00 89.19 364 PRO A O 1
ATOM 2800 N N . VAL A 1 365 ? -22.976 6.626 23.823 1.00 84.38 365 VAL A N 1
ATOM 2801 C CA . VAL A 1 365 ? -23.682 7.878 24.114 1.00 84.38 365 VAL A CA 1
ATOM 2802 C C . VAL A 1 365 ? -23.021 8.987 23.303 1.00 84.38 365 VAL A C 1
ATOM 2804 O O . VAL A 1 365 ? -21.836 9.266 23.474 1.00 84.38 365 VAL A O 1
ATOM 2807 N N . PHE A 1 366 ? -23.783 9.602 22.397 1.00 82.12 366 PHE A N 1
ATOM 2808 C CA . PHE A 1 366 ? -23.281 10.622 21.463 1.00 82.12 366 PHE A CA 1
ATOM 2809 C C . PHE A 1 366 ? -23.484 12.061 21.955 1.00 82.12 366 PHE A C 1
ATOM 2811 O O . PHE A 1 366 ? -23.174 13.017 21.246 1.00 82.12 366 PHE A O 1
ATOM 2818 N N . THR A 1 367 ? -23.992 12.231 23.173 1.00 74.38 367 THR A N 1
ATOM 2819 C CA . THR A 1 367 ? -24.081 13.524 23.852 1.00 74.38 367 THR A CA 1
ATOM 2820 C C . THR A 1 367 ? -22.855 13.734 24.741 1.00 74.38 367 THR A C 1
ATOM 2822 O O . THR A 1 367 ? -22.286 12.786 25.286 1.00 74.38 367 THR A O 1
ATOM 2825 N N . ARG A 1 368 ? -22.410 14.990 24.884 1.00 68.25 368 ARG A N 1
ATOM 2826 C CA . ARG A 1 368 ? -21.322 15.319 25.817 1.00 68.25 368 ARG A CA 1
ATOM 2827 C C . ARG A 1 368 ? -21.807 15.079 27.247 1.00 68.25 368 ARG A C 1
ATOM 2829 O O . ARG A 1 368 ? -22.754 15.727 27.683 1.00 68.25 368 ARG A O 1
ATOM 2836 N N . SER A 1 369 ? -21.151 14.166 27.961 1.00 65.44 369 SER A N 1
ATOM 2837 C CA . SER A 1 369 ? -21.400 13.930 29.388 1.00 65.44 369 SER A CA 1
ATOM 2838 C C . SER A 1 369 ? -20.617 14.937 30.241 1.00 65.44 369 SER A C 1
ATOM 2840 O O . SER A 1 369 ? -19.465 15.216 29.899 1.00 65.44 369 SER A O 1
ATOM 2842 N N . PRO A 1 370 ? -21.165 15.424 31.372 1.00 65.25 370 PRO A N 1
ATOM 2843 C CA . PRO A 1 370 ? -20.414 16.208 32.361 1.00 65.25 370 PRO A CA 1
ATOM 2844 C C . PRO A 1 370 ? -19.166 15.484 32.893 1.00 65.25 370 PRO A C 1
ATOM 2846 O O . PRO A 1 370 ? -18.223 16.119 33.349 1.00 65.25 370 PRO A O 1
ATOM 2849 N N . GLU A 1 371 ? -19.157 14.152 32.814 1.00 62.28 371 GLU A N 1
ATOM 2850 C CA . GLU A 1 371 ? -18.072 13.275 33.272 1.00 62.28 371 GLU A CA 1
ATOM 2851 C C . GLU A 1 371 ? -16.936 13.132 32.243 1.00 62.28 371 GLU A C 1
ATOM 2853 O O . GLU A 1 371 ? -15.930 12.475 32.513 1.00 62.28 371 GLU A O 1
ATOM 2858 N N . GLN A 1 372 ? -17.073 13.716 31.046 1.00 59.09 372 GLN A N 1
ATOM 2859 C CA . GLN A 1 372 ? -15.996 13.717 30.058 1.00 59.09 372 GLN A CA 1
ATOM 2860 C C . GLN A 1 372 ? -15.003 14.855 30.343 1.00 59.09 372 GLN A C 1
ATOM 2862 O O . GLN A 1 372 ? -15.415 16.011 30.455 1.00 59.09 372 GLN A O 1
ATOM 2867 N N . PRO A 1 373 ? -13.684 14.581 30.389 1.00 57.88 373 PRO A N 1
ATOM 2868 C CA . PRO A 1 373 ? -12.691 15.646 30.442 1.00 57.88 373 PRO A CA 1
ATOM 2869 C C . PRO A 1 373 ? -12.830 16.566 29.219 1.00 57.88 373 PRO A C 1
ATOM 2871 O O . PRO A 1 373 ? -13.126 16.113 28.113 1.00 57.88 373 PRO A O 1
ATOM 2874 N N . GLY A 1 374 ? -12.595 17.867 29.425 1.00 61.22 374 GLY A N 1
ATOM 2875 C CA . GLY A 1 374 ? -12.982 18.946 28.505 1.00 61.22 374 GLY A CA 1
ATOM 2876 C C . GLY A 1 374 ? -12.469 18.860 27.061 1.00 61.22 374 GLY A C 1
ATOM 2877 O O . GLY A 1 374 ? -13.023 19.538 26.204 1.00 61.22 374 GLY A O 1
ATOM 2878 N N . MET A 1 375 ? -11.481 18.013 26.752 1.00 56.56 375 MET A N 1
ATOM 2879 C CA . MET A 1 375 ? -11.124 17.588 25.392 1.00 56.56 375 MET A CA 1
ATOM 2880 C C . MET A 1 375 ? -10.344 16.264 25.436 1.00 56.56 375 MET A C 1
ATOM 2882 O O . MET A 1 375 ? -9.269 16.201 26.032 1.00 56.56 375 MET A O 1
ATOM 2886 N N . TRP A 1 376 ? -10.807 15.233 24.722 1.00 57.84 376 TRP A N 1
ATOM 2887 C CA . TRP A 1 376 ? -9.987 14.056 24.407 1.00 57.84 376 TRP A CA 1
ATOM 2888 C C . TRP A 1 376 ? -8.946 14.428 23.340 1.00 57.84 376 TRP A C 1
ATOM 2890 O O . TRP A 1 376 ? -9.176 14.272 22.143 1.00 57.84 376 TRP A O 1
ATOM 2900 N N . GLN A 1 377 ? -7.795 14.961 23.744 1.00 54.53 377 GLN A N 1
ATOM 2901 C CA . GLN A 1 377 ? -6.665 15.146 22.825 1.00 54.53 377 GLN A CA 1
ATOM 2902 C C . GLN A 1 377 ? -6.005 13.791 22.590 1.00 54.53 377 GLN A C 1
ATOM 2904 O O . GLN A 1 377 ? -5.707 13.121 23.557 1.00 54.53 377 GLN A O 1
ATOM 2909 N N . ALA A 1 378 ? -5.752 13.325 21.369 1.00 54.34 378 ALA A N 1
ATOM 2910 C CA . ALA A 1 378 ? -5.032 12.056 21.188 1.00 54.34 378 ALA A CA 1
ATOM 2911 C C . ALA A 1 378 ? -3.695 12.069 21.966 1.00 54.34 378 ALA A C 1
ATOM 2913 O O . ALA A 1 378 ? -2.910 13.006 21.802 1.00 54.34 378 ALA A O 1
ATOM 2914 N N . GLN A 1 379 ? -3.430 11.060 22.813 1.00 56.16 379 GLN A N 1
ATOM 2915 C CA . GLN A 1 379 ? -2.157 11.013 23.539 1.00 56.16 379 GLN A CA 1
ATOM 2916 C C . GLN A 1 379 ? -0.982 10.976 22.548 1.00 56.16 379 GLN A C 1
ATOM 2918 O O . GLN A 1 379 ? -1.081 10.301 21.514 1.00 56.16 379 GLN A O 1
ATOM 2923 N N . PRO A 1 380 ? 0.148 11.646 22.851 1.00 52.50 380 PRO A N 1
ATOM 2924 C CA . PRO A 1 380 ? 1.266 11.820 21.920 1.00 52.50 380 PRO A CA 1
ATOM 2925 C C . PRO A 1 380 ? 1.829 10.518 21.321 1.00 52.50 380 PRO A C 1
ATOM 2927 O O . PRO A 1 380 ? 2.461 10.554 20.266 1.00 52.50 380 PRO A O 1
ATOM 2930 N N . GLN A 1 381 ? 1.606 9.362 21.958 1.00 55.72 381 GLN A N 1
ATOM 2931 C CA . GLN A 1 381 ? 2.135 8.066 21.519 1.00 55.72 381 GLN A CA 1
ATOM 2932 C C . GLN A 1 381 ? 1.121 7.153 20.808 1.00 55.72 381 GLN A C 1
ATOM 2934 O O . GLN A 1 381 ? 1.455 6.005 20.517 1.00 55.72 381 GLN A O 1
ATOM 2939 N N . GLY A 1 382 ? -0.108 7.608 20.528 1.00 54.56 382 GLY A N 1
ATOM 2940 C CA . GLY A 1 382 ? -1.168 6.709 20.045 1.00 54.56 382 GLY A CA 1
ATOM 2941 C C . GLY A 1 382 ? -1.561 5.647 21.081 1.00 54.56 382 GLY A C 1
ATOM 2942 O O . GLY A 1 382 ? -2.121 4.612 20.725 1.00 54.56 382 GLY A O 1
ATOM 2943 N N . ALA A 1 383 ? -1.235 5.893 22.354 1.00 60.34 383 ALA A N 1
ATOM 2944 C CA . ALA A 1 383 ? -1.728 5.103 23.465 1.00 60.34 383 ALA A CA 1
ATOM 2945 C C . ALA A 1 383 ? -3.252 5.254 23.514 1.00 60.34 383 ALA A C 1
ATOM 2947 O O . ALA A 1 383 ? -3.772 6.373 23.463 1.00 60.34 383 ALA A O 1
ATOM 2948 N N . ALA A 1 384 ? -3.960 4.125 23.568 1.00 60.03 384 ALA A N 1
ATOM 2949 C CA . ALA A 1 384 ? -5.385 4.143 23.845 1.00 60.03 384 ALA A CA 1
ATOM 2950 C C . ALA A 1 384 ? -5.587 4.804 25.208 1.00 60.03 384 ALA A C 1
ATOM 2952 O O . ALA A 1 384 ? -4.872 4.499 26.166 1.00 60.03 384 ALA A O 1
ATOM 2953 N N . TYR A 1 385 ? -6.557 5.706 25.290 1.00 61.75 385 TYR A N 1
ATOM 2954 C CA . TYR A 1 385 ? -7.028 6.145 26.586 1.00 61.75 385 TYR A CA 1
ATOM 2955 C C . TYR A 1 385 ? -7.583 4.935 27.317 1.00 61.75 385 TYR A C 1
ATOM 2957 O O . TYR A 1 385 ? -8.441 4.226 26.787 1.00 61.75 385 TYR A O 1
ATOM 2965 N N . VAL A 1 386 ? -7.080 4.694 28.525 1.00 64.88 386 VAL A N 1
ATOM 2966 C CA . VAL A 1 386 ? -7.771 3.797 29.442 1.00 64.88 386 VAL A CA 1
ATOM 2967 C C . VAL A 1 386 ? -9.111 4.462 29.711 1.00 64.88 386 VAL A C 1
ATOM 2969 O O . VAL A 1 386 ? -9.149 5.578 30.232 1.00 64.88 386 VAL A O 1
ATOM 2972 N N . SER A 1 387 ? -10.197 3.824 29.275 1.00 68.62 387 SER A N 1
ATOM 2973 C CA . SER A 1 387 ? -11.532 4.312 29.589 1.00 68.62 387 SER A CA 1
ATOM 2974 C C . SER A 1 387 ? -11.639 4.398 31.111 1.00 68.62 387 SER A C 1
ATOM 2976 O O . SER A 1 387 ? -11.364 3.394 31.777 1.00 68.62 387 SER A O 1
ATOM 2978 N N . PRO A 1 388 ? -11.968 5.572 31.675 1.00 69.12 388 PRO A N 1
ATOM 2979 C CA . PRO A 1 388 ? -12.147 5.684 33.110 1.00 69.12 388 PRO A CA 1
ATOM 2980 C C . PRO A 1 388 ? -13.261 4.711 33.517 1.00 69.12 388 PRO A C 1
ATOM 2982 O O . PRO A 1 388 ? -14.306 4.682 32.857 1.00 69.12 388 PRO A O 1
ATOM 2985 N N . PRO A 1 389 ? -13.053 3.878 34.551 1.00 74.31 389 PRO A N 1
ATOM 2986 C CA . PRO A 1 389 ? -14.130 3.070 35.094 1.00 74.31 389 PRO A CA 1
ATOM 2987 C C . PRO A 1 389 ? -15.288 3.987 35.491 1.00 74.31 389 PRO A C 1
ATOM 2989 O O . PRO A 1 389 ? -15.084 4.932 36.249 1.00 74.31 389 PRO A O 1
ATOM 2992 N N . GLY A 1 390 ? -16.491 3.715 34.976 1.00 69.81 390 GLY A N 1
ATOM 2993 C CA . GLY A 1 390 ? -17.682 4.500 35.328 1.00 69.81 390 GLY A CA 1
ATOM 2994 C C . GLY A 1 390 ? -18.048 4.383 36.811 1.00 69.81 390 GLY A C 1
ATOM 2995 O O . GLY A 1 390 ? -18.612 5.305 37.380 1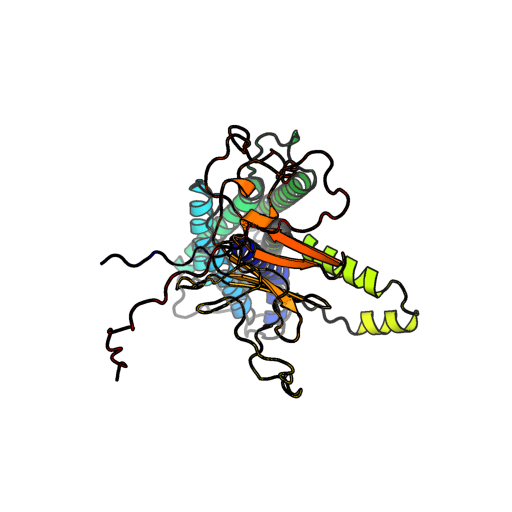.00 69.81 390 GLY A O 1
ATOM 2996 N N . VAL A 1 391 ? -17.666 3.274 37.452 1.00 74.75 391 VAL A N 1
ATOM 2997 C CA . VAL A 1 391 ? -17.834 3.034 38.889 1.00 74.75 391 VAL A CA 1
ATOM 2998 C C . VAL A 1 391 ? -16.487 2.605 39.469 1.00 74.75 391 VAL A C 1
ATOM 3000 O O . VAL A 1 391 ? -15.848 1.677 38.963 1.00 74.75 391 VAL A O 1
ATOM 3003 N N . ALA A 1 392 ? -16.043 3.287 40.526 1.00 76.88 392 ALA A N 1
ATOM 3004 C CA . ALA A 1 392 ? -14.794 2.966 41.210 1.00 76.88 392 ALA A CA 1
ATOM 3005 C C . ALA A 1 392 ? -14.829 1.543 41.801 1.00 76.88 392 ALA A C 1
ATOM 3007 O O . ALA A 1 392 ? -15.856 1.095 42.305 1.00 76.88 392 ALA A O 1
ATOM 3008 N N . GLY A 1 393 ? -13.701 0.826 41.743 1.00 76.31 393 GLY A N 1
ATOM 3009 C CA . GLY A 1 393 ? -13.585 -0.528 42.306 1.00 76.31 393 GLY A CA 1
ATOM 3010 C C . GLY A 1 393 ? -14.208 -1.655 41.468 1.00 76.31 393 GLY A C 1
ATOM 3011 O O . GLY A 1 393 ? -14.288 -2.781 41.948 1.00 76.31 393 GLY A O 1
ATOM 3012 N N . GLN A 1 394 ? -14.634 -1.385 40.228 1.00 78.00 394 GLN A N 1
ATOM 3013 C CA . GLN A 1 394 ? -15.089 -2.413 39.282 1.00 78.00 394 GLN A CA 1
ATOM 3014 C C . GLN A 1 394 ? -13.919 -3.043 38.483 1.00 78.00 394 GLN A C 1
ATOM 3016 O O . GLN A 1 394 ? -12.937 -2.349 38.203 1.00 78.00 394 GLN A O 1
ATOM 3021 N N . PRO A 1 395 ? -14.025 -4.320 38.049 1.00 73.94 395 PRO A N 1
ATOM 3022 C CA . PRO A 1 395 ? -15.179 -5.205 38.228 1.00 73.94 395 PRO A CA 1
ATOM 3023 C C . PRO A 1 395 ? -15.286 -5.741 39.666 1.00 73.94 395 PRO A C 1
ATOM 3025 O O . PRO A 1 395 ? -14.311 -6.242 40.220 1.00 73.94 395 PRO A O 1
ATOM 3028 N N . GLY A 1 396 ? -16.475 -5.631 40.256 1.00 77.38 396 GLY A N 1
ATOM 3029 C CA . GLY A 1 396 ? -16.819 -6.192 41.562 1.00 77.38 396 GLY A CA 1
ATOM 3030 C C . GLY A 1 396 ? -17.499 -7.564 41.450 1.00 77.38 396 GLY A C 1
ATOM 3031 O O . GLY A 1 396 ? -17.558 -8.144 40.362 1.00 77.38 396 GLY A O 1
ATOM 3032 N N . PRO A 1 397 ? -18.034 -8.097 42.565 1.00 81.88 397 PRO A N 1
ATOM 3033 C CA . PRO A 1 397 ? -18.887 -9.282 42.546 1.00 81.88 397 PRO A CA 1
ATOM 3034 C C . PRO A 1 397 ? -20.070 -9.113 41.584 1.00 81.88 397 PRO A C 1
ATOM 3036 O O . PRO A 1 397 ? -20.584 -8.007 41.408 1.00 81.88 397 PRO A O 1
ATOM 3039 N N . ALA A 1 398 ? -20.523 -10.214 40.982 1.00 82.88 398 ALA A N 1
ATOM 3040 C CA . ALA A 1 398 ? -21.706 -10.190 40.130 1.00 82.88 398 ALA A CA 1
ATOM 3041 C C . ALA A 1 398 ? -22.932 -9.731 40.936 1.00 82.88 398 ALA A C 1
ATOM 3043 O O . ALA A 1 398 ? -23.227 -10.279 41.998 1.00 82.88 398 ALA A O 1
ATOM 3044 N N . ALA A 1 399 ? -23.645 -8.738 40.411 1.00 84.00 399 ALA A N 1
ATOM 3045 C CA . ALA A 1 399 ? -24.895 -8.246 40.971 1.00 84.00 399 ALA A CA 1
ATOM 3046 C C . ALA A 1 399 ? -26.083 -8.745 40.131 1.00 84.00 399 ALA A C 1
ATOM 3048 O O . ALA A 1 399 ? -25.936 -8.929 38.916 1.00 84.00 399 ALA A O 1
ATOM 3049 N N . PRO A 1 400 ? -27.261 -8.966 40.740 1.00 86.75 400 PRO A N 1
ATOM 3050 C CA . PRO A 1 400 ? -28.469 -9.251 39.980 1.00 86.75 400 PRO A CA 1
ATOM 3051 C C . PRO A 1 400 ? -28.807 -8.074 39.056 1.00 86.75 400 PRO A C 1
ATOM 3053 O O . PRO A 1 400 ? -28.608 -6.911 39.410 1.00 86.75 400 PRO A O 1
ATOM 3056 N N . LEU A 1 401 ? -29.338 -8.382 37.870 1.00 87.88 401 LEU A N 1
ATOM 3057 C CA . LEU A 1 401 ? -29.837 -7.358 36.956 1.00 87.88 401 LEU A CA 1
ATOM 3058 C C . LEU A 1 401 ? -30.977 -6.578 37.611 1.00 87.88 401 LEU A C 1
ATOM 3060 O O . LEU A 1 401 ? -31.844 -7.158 38.265 1.00 87.88 401 LEU A O 1
ATOM 3064 N N . PHE A 1 402 ? -31.000 -5.266 37.383 1.00 89.88 402 PHE A N 1
ATOM 3065 C CA . PHE A 1 402 ? -32.111 -4.432 37.816 1.00 89.88 402 PHE A CA 1
ATOM 3066 C C . PHE A 1 402 ? -33.414 -4.898 37.159 1.00 89.88 402 PHE A C 1
ATOM 3068 O O . PHE A 1 402 ? -33.476 -5.093 35.944 1.00 89.88 402 PHE A O 1
ATOM 3075 N N . VAL A 1 403 ? -34.461 -5.046 37.964 1.00 85.19 403 VAL A N 1
ATOM 3076 C CA . VAL A 1 403 ? -35.809 -5.402 37.518 1.00 85.19 403 VAL A CA 1
ATOM 3077 C C . VAL A 1 403 ? -36.662 -4.134 37.571 1.00 85.19 403 VAL A C 1
ATOM 3079 O O . VAL A 1 403 ? -36.948 -3.651 38.668 1.00 85.19 403 VAL A O 1
ATOM 3082 N N . PRO A 1 404 ? -37.050 -3.553 36.420 1.00 75.25 404 PRO A N 1
ATOM 3083 C CA . PRO A 1 404 ? -37.957 -2.415 36.412 1.00 75.25 404 PRO A CA 1
ATOM 3084 C C . PRO A 1 404 ? -39.327 -2.800 36.990 1.00 75.25 404 PRO A C 1
ATOM 3086 O O . PRO A 1 404 ? -39.735 -3.957 36.856 1.00 75.25 404 PRO A O 1
ATOM 3089 N N . PRO A 1 405 ? -40.071 -1.845 37.576 1.00 72.50 405 PRO A N 1
ATOM 3090 C CA . PRO A 1 405 ? -41.450 -2.077 37.989 1.00 72.50 405 PRO A CA 1
ATOM 3091 C C . PRO A 1 405 ? -42.295 -2.580 36.814 1.00 72.50 405 PRO A C 1
ATOM 3093 O O . PRO A 1 405 ? -42.125 -2.126 35.680 1.00 72.50 405 PRO A O 1
ATOM 3096 N N . THR A 1 406 ? -43.227 -3.491 37.085 1.00 65.31 406 THR A N 1
ATOM 3097 C CA . THR A 1 406 ? -44.171 -3.982 36.076 1.00 65.31 406 THR A CA 1
ATOM 3098 C C . THR A 1 406 ? -45.021 -2.824 35.560 1.00 65.31 406 THR A C 1
ATOM 3100 O O . THR A 1 406 ? -45.743 -2.194 36.334 1.00 65.31 406 THR A O 1
ATOM 3103 N N . VAL A 1 407 ? -44.950 -2.541 34.259 1.00 57.94 407 VAL A N 1
ATOM 3104 C CA . VAL A 1 407 ? -45.852 -1.577 33.617 1.00 57.94 407 VAL A CA 1
ATOM 3105 C C . VAL A 1 407 ? -47.230 -2.242 33.484 1.00 57.94 407 VAL A C 1
ATOM 3107 O O . VAL A 1 407 ? -47.295 -3.340 32.923 1.00 57.94 407 VAL A O 1
ATOM 3110 N N . PRO A 1 408 ? -48.324 -1.637 33.990 1.00 56.31 408 PRO A N 1
ATOM 3111 C CA . PRO A 1 408 ? -49.676 -2.150 33.777 1.00 56.31 408 PRO A CA 1
ATOM 3112 C C . PRO A 1 408 ? -49.966 -2.313 32.276 1.00 56.31 408 PRO A C 1
ATOM 3114 O O . PRO A 1 408 ? -49.466 -1.513 31.480 1.00 56.31 408 PRO A O 1
ATOM 3117 N N . PRO A 1 409 ? -50.756 -3.319 31.860 1.00 56.03 409 PRO A N 1
ATOM 3118 C CA . PRO A 1 409 ? -51.087 -3.498 30.452 1.00 56.03 409 PRO A CA 1
ATOM 3119 C C . PRO A 1 409 ? -51.748 -2.229 29.901 1.00 56.03 409 PRO A C 1
ATOM 3121 O O . PRO A 1 409 ? -52.701 -1.710 30.482 1.00 56.03 409 PRO A O 1
ATOM 3124 N N . ALA A 1 410 ? -51.224 -1.723 28.782 1.00 52.53 410 ALA A N 1
ATOM 3125 C CA . ALA A 1 410 ? -51.882 -0.655 28.045 1.00 52.53 410 ALA A CA 1
ATOM 3126 C C . ALA A 1 410 ? -53.234 -1.167 27.502 1.00 52.53 410 ALA A C 1
ATOM 3128 O O . ALA A 1 410 ? -53.334 -2.353 27.161 1.00 52.53 410 ALA A O 1
ATOM 3129 N N . PRO A 1 411 ? -54.269 -0.310 27.410 1.00 53.56 411 PRO A N 1
ATOM 3130 C CA . PRO A 1 411 ? -55.524 -0.662 26.752 1.00 53.56 411 PRO A CA 1
ATOM 3131 C C . PRO A 1 411 ? -55.266 -1.186 25.327 1.00 53.56 411 PRO A C 1
ATOM 3133 O O . PRO A 1 411 ? -54.310 -0.738 24.691 1.00 53.56 411 PRO A O 1
ATOM 3136 N N . PRO A 1 412 ? -56.082 -2.125 24.816 1.00 54.03 412 PRO A N 1
ATOM 3137 C CA . PRO A 1 412 ? -55.912 -2.652 23.466 1.00 54.03 412 PRO A CA 1
ATOM 3138 C C . PRO A 1 412 ? -55.954 -1.521 22.432 1.00 54.03 412 PRO A C 1
ATOM 3140 O O . PRO A 1 412 ? -56.821 -0.648 22.496 1.00 54.03 412 PRO A O 1
ATOM 3143 N N . GLU A 1 413 ? -55.014 -1.542 21.485 1.00 55.53 413 GLU A N 1
ATOM 3144 C CA . GLU A 1 413 ? -55.014 -0.596 20.371 1.00 55.53 413 GLU A CA 1
ATOM 3145 C C . GLU A 1 413 ? -56.272 -0.775 19.504 1.00 55.53 413 GLU A C 1
ATOM 3147 O O . GLU A 1 413 ? -56.732 -1.906 19.301 1.00 55.53 413 GLU A O 1
ATOM 3152 N N . PRO A 1 414 ? -56.839 0.322 18.973 1.00 53.41 414 PRO A N 1
ATOM 3153 C CA . PRO A 1 414 ? -57.911 0.239 17.994 1.00 53.41 414 PRO A CA 1
ATOM 3154 C C . PRO A 1 414 ? -57.426 -0.484 16.721 1.00 53.41 414 PRO A C 1
ATOM 3156 O O . PRO A 1 414 ? -56.255 -0.377 16.358 1.00 53.41 414 PRO A O 1
ATOM 3159 N N . PRO A 1 415 ? -58.308 -1.228 16.029 1.00 52.88 415 PRO A N 1
ATOM 3160 C CA . PRO A 1 415 ? -57.929 -2.053 14.885 1.00 52.88 415 PRO A CA 1
ATOM 3161 C C . PRO A 1 415 ? -57.279 -1.234 13.757 1.00 52.88 415 PRO A C 1
ATOM 3163 O O . PRO A 1 415 ? -57.766 -0.162 13.393 1.00 52.88 415 PRO A O 1
ATOM 3166 N N . ASP A 1 416 ? -56.196 -1.775 13.187 1.00 55.78 416 ASP A N 1
ATOM 3167 C CA . ASP A 1 416 ? -55.469 -1.201 12.047 1.00 55.78 416 ASP A CA 1
ATOM 3168 C C . ASP A 1 416 ? -56.398 -1.116 10.820 1.00 55.78 416 ASP A C 1
ATOM 3170 O O . ASP A 1 416 ? -56.777 -2.126 10.225 1.00 55.78 416 ASP A O 1
ATOM 3174 N N . THR A 1 417 ? -56.808 0.104 10.462 1.00 58.84 417 THR A N 1
ATOM 3175 C CA . THR A 1 417 ? -57.692 0.383 9.315 1.00 58.84 417 THR A CA 1
ATOM 3176 C C . THR A 1 417 ? -56.916 0.682 8.028 1.00 58.84 417 THR A C 1
ATOM 3178 O O . THR A 1 417 ? -57.523 0.924 6.980 1.00 58.84 417 THR A O 1
ATOM 3181 N N . ALA A 1 418 ? -55.579 0.648 8.052 1.00 45.72 418 ALA A N 1
ATOM 3182 C CA . ALA A 1 418 ? -54.774 0.973 6.884 1.00 45.72 418 ALA A CA 1
ATOM 3183 C C . ALA A 1 418 ? -54.711 -0.209 5.898 1.00 45.72 418 ALA A C 1
ATOM 3185 O O . ALA A 1 418 ? -54.044 -1.224 6.111 1.00 45.72 418 ALA A O 1
ATOM 3186 N N . ARG A 1 419 ? -55.383 -0.060 4.750 1.00 44.75 419 ARG A N 1
ATOM 3187 C CA . ARG A 1 419 ? -55.349 -1.026 3.643 1.00 44.75 419 ARG A CA 1
ATOM 3188 C C . ARG A 1 419 ? -53.940 -1.077 3.037 1.00 44.75 419 ARG A C 1
ATOM 3190 O O . ARG A 1 419 ? -53.569 -0.217 2.241 1.00 44.75 419 ARG A O 1
ATOM 3197 N N . ARG A 1 420 ? -53.148 -2.096 3.386 1.00 46.44 420 ARG A N 1
ATOM 3198 C CA . ARG A 1 420 ? -51.835 -2.344 2.762 1.00 46.44 420 ARG A CA 1
ATOM 3199 C C . ARG A 1 420 ? -52.029 -2.801 1.316 1.00 46.44 420 ARG A C 1
ATOM 3201 O O . ARG A 1 420 ? -52.404 -3.943 1.063 1.00 46.44 420 ARG A O 1
ATOM 3208 N N . VAL A 1 421 ? -51.778 -1.906 0.365 1.00 48.34 421 VAL A N 1
ATOM 3209 C CA . VAL A 1 421 ? -51.708 -2.245 -1.061 1.00 48.34 421 VAL A CA 1
ATOM 3210 C C . VAL A 1 421 ? -50.396 -2.994 -1.299 1.00 48.34 421 VAL A C 1
ATOM 3212 O O . VAL A 1 421 ? -49.321 -2.451 -1.050 1.00 48.34 421 VAL A O 1
ATOM 3215 N N . ARG A 1 422 ? -50.473 -4.255 -1.741 1.00 38.12 422 ARG A N 1
ATOM 3216 C CA . ARG A 1 422 ? -49.295 -4.984 -2.236 1.00 38.12 422 ARG A CA 1
ATOM 3217 C C . ARG A 1 422 ? -48.883 -4.382 -3.588 1.00 38.12 422 ARG A C 1
ATOM 3219 O O . ARG A 1 422 ? -49.766 -4.214 -4.428 1.00 38.12 422 ARG A O 1
ATOM 3226 N N . PRO A 1 423 ? -47.599 -4.047 -3.804 1.00 47.66 423 PRO A N 1
ATOM 3227 C CA . PRO A 1 423 ? -47.134 -3.646 -5.123 1.00 47.66 423 PRO A CA 1
ATOM 3228 C C . PRO A 1 423 ? -47.198 -4.833 -6.107 1.00 47.66 423 PRO A C 1
ATOM 3230 O O . PRO A 1 423 ? -47.146 -5.979 -5.647 1.00 47.66 423 PRO A O 1
ATOM 3233 N N . PRO A 1 424 ? -47.379 -4.545 -7.412 1.00 60.62 424 PRO A N 1
ATOM 3234 C CA . PRO A 1 424 ? -47.608 -5.540 -8.462 1.00 60.62 424 PRO A CA 1
ATOM 3235 C C . PRO A 1 424 ? -46.430 -6.489 -8.690 1.00 60.62 424 PRO A C 1
ATOM 3237 O O . PRO A 1 424 ? -45.270 -6.070 -8.458 1.00 60.62 424 PRO A O 1
#

Solvent-accessible surface area (backbone atoms only — not comparable to full-atom values): 24652 Å² total; per-residue (Å²): 143,75,83,79,82,73,81,86,69,58,68,68,58,56,52,50,52,56,29,50,53,34,33,52,53,13,51,51,40,51,44,40,64,60,50,37,52,50,34,26,39,77,34,62,38,90,60,57,75,64,77,56,88,60,55,31,69,66,48,36,64,77,33,52,12,24,66,60,55,34,52,53,26,45,56,48,11,57,50,25,56,67,34,70,58,58,91,93,42,65,67,43,35,50,48,18,39,53,27,9,50,16,28,38,42,41,48,73,28,60,57,71,62,52,87,63,51,81,65,61,94,87,63,53,74,65,36,26,53,51,15,53,55,19,45,53,49,26,54,52,34,48,33,47,40,25,57,45,61,67,50,58,62,96,54,83,55,73,93,70,48,55,68,70,58,49,54,48,37,50,50,14,36,52,24,22,51,50,27,52,55,20,50,54,50,35,56,52,21,67,78,71,71,48,67,34,24,61,31,52,43,51,23,41,33,26,44,13,52,33,37,26,59,72,24,49,56,63,57,62,51,50,49,50,52,50,53,50,52,57,65,55,64,86,59,65,72,79,56,57,59,56,51,68,76,61,62,69,88,69,74,80,62,78,68,81,84,63,81,88,62,84,70,94,61,81,75,87,76,85,85,64,87,65,91,66,86,35,68,77,34,73,34,91,40,25,72,41,70,57,65,84,86,70,45,75,22,62,27,70,57,97,63,39,34,42,39,27,43,33,44,29,30,34,32,23,36,71,85,55,52,68,78,42,23,48,37,56,48,25,45,81,31,64,90,50,52,66,62,54,37,76,43,71,42,46,78,34,44,46,42,55,41,80,90,76,74,43,79,48,74,48,70,67,74,95,66,90,48,92,89,53,71,98,69,90,67,82,49,88,77,74,56,76,76,78,76,76,71,80,47,87,80,64,89,64,79,92,72,84,79,71,77,73,76,74,56,75,85,74,79,83,77,79,81,88,81,77,83,81,79,78,82,133

Secondary structure (DSSP, 8-state):
--PPPP----HHHHHHHHHHHHHHHHHHHHHHHHHHHHHHHHS--TTS-TT---SSSGGGGGSTTHHHHHHHHHHHHHHHHT---STT-HHHHHHHHHHHHHHHHHHHS--PPPTT-PPPTT--HHHHHHHHHHHHHHHHHHHHIIIIITT--SS--GGGS-HHHHHHHHHHHHHHHHHHHHHHHHHHHHHHT---HHHHHHHHHHHHHHHHHHTTTHHHHHHHHHHHHHHHTT--THHHHHHHHH--------------S--SSPPPP-------SSTTEEETTEEE---SS--EEEEE-SSEEEEEETTEEEEEETTS-EEEEEEEGGGGGTTT-HHHHH---S--EEEEETTTTEEEEE----SPPTTS-S--PPPTT-PPP-PPPSSTT-S-S--PPP-PPPPPPPPPPPP-----PPP-

Foldseek 3Di:
DDDPDDDPPDVVVVLLVLLVLLLVLLVLLQCLLVLLLVQQQVFPDQQDDHNDDDLASLLSCRGSSLCSLLVSLLSQLVCLCVQPADPPDVVSNVLSNQLSVLSNLLNPQGADHPPRDDDPPPHDPVSNVSNVVSVVSNLVSLLCCLQPRLLDDPQPDLVLADPLSNVLNVLSNVLSVLSVVLVVVLVVCVVVVGRSHVSNSSNSNSSSSNSNSSSPVVVVVVVVVVVVVVVPVPDDDVVVVVCVVPDDVPPPPPDPPPCPDDDPDPPDDDPEDDPPDEAADQAPQGHDHADPPWLWAWEDDPFWIWIATFQAIWIAGPNGHTPDDRDGPLLQCPPLDWDSVVDTGGNKHWYADHVVRDIDIDTDDPDDIPPDDPDPDQDSHNDDPPDPPSHPPPPDPDDDRDRDPRDPHDDDDDDDPDDDDDDD

Mean predicted aligned error: 18.28 Å

Nearest PDB structures (foldseek):
  7epb-assembly1_B  TM=3.176E-01  e=5.692E-01  Homo sapiens
  7w9w-assembly1_A  TM=2.823E-01  e=1.593E+00  Rhodomonas lens
  8qae-assembly1_A  TM=3.391E-01  e=2.730E+00  synthetic construct
  7o8k-assembly1_A  TM=3.226E-01  e=6.595E+00  Nonlabens marinus S1-08
  5ltw-assembly1_B  TM=3.398E-01  e=7.639E+00  Homo sapiens